Protein AF-A0A146K6H0-F1 (afdb_monomer)

Structure (mmCIF, N/CA/C/O backbone):
data_AF-A0A146K6H0-F1
#
_entry.id   AF-A0A146K6H0-F1
#
loop_
_atom_site.group_PDB
_atom_site.id
_atom_site.type_symbol
_atom_site.label_atom_id
_atom_site.label_alt_id
_atom_site.label_comp_id
_atom_site.label_asym_id
_atom_site.label_entity_id
_atom_site.label_seq_id
_atom_site.pdbx_PDB_ins_code
_atom_site.Cartn_x
_atom_site.Cartn_y
_atom_site.Cartn_z
_atom_site.occupancy
_atom_site.B_iso_or_equiv
_atom_site.auth_seq_id
_atom_site.auth_comp_id
_atom_site.auth_asym_id
_atom_site.auth_atom_id
_atom_site.pdbx_PDB_model_num
ATOM 1 N N . VAL A 1 1 ? 58.501 38.593 -58.094 1.00 27.03 1 VAL A N 1
ATOM 2 C CA . VAL A 1 1 ? 59.616 37.650 -57.849 1.00 27.03 1 VAL A CA 1
ATOM 3 C C . VAL A 1 1 ? 59.706 36.711 -59.043 1.00 27.03 1 VAL A C 1
ATOM 5 O O . VAL A 1 1 ? 58.865 35.832 -59.169 1.00 27.03 1 VAL A O 1
ATOM 8 N N . ARG A 1 2 ? 60.653 36.958 -59.964 1.00 32.41 2 ARG A N 1
ATOM 9 C CA . ARG A 1 2 ? 61.088 35.963 -60.961 1.00 32.41 2 ARG A CA 1
ATOM 10 C C . ARG A 1 2 ? 61.479 34.692 -60.210 1.00 32.41 2 ARG A C 1
ATOM 12 O O . ARG A 1 2 ? 62.256 34.827 -59.268 1.00 32.41 2 ARG A O 1
ATOM 19 N N . ARG A 1 3 ? 60.999 33.512 -60.606 1.00 22.55 3 ARG A N 1
ATOM 20 C CA . ARG A 1 3 ? 61.688 32.254 -60.290 1.00 22.55 3 ARG A CA 1
ATOM 21 C C . ARG A 1 3 ? 61.578 31.279 -61.451 1.00 22.55 3 ARG A C 1
ATOM 23 O O . ARG A 1 3 ? 60.504 30.797 -61.789 1.00 22.55 3 ARG A O 1
ATOM 30 N N . ASP A 1 4 ? 62.750 31.102 -62.028 1.00 23.66 4 ASP A N 1
ATOM 31 C CA . ASP A 1 4 ? 63.218 30.122 -62.988 1.00 23.66 4 ASP A CA 1
ATOM 32 C C . ASP A 1 4 ? 62.631 28.717 -62.793 1.00 23.66 4 ASP A C 1
ATOM 34 O O . ASP A 1 4 ? 62.528 28.208 -61.673 1.00 23.66 4 ASP A O 1
ATOM 38 N N . PHE A 1 5 ? 62.315 28.064 -63.912 1.00 24.20 5 PHE A N 1
ATOM 39 C CA . PHE A 1 5 ? 62.131 26.619 -63.963 1.00 24.20 5 PHE A CA 1
ATOM 40 C C . PHE A 1 5 ? 63.485 25.953 -63.697 1.00 24.20 5 PHE A C 1
ATOM 42 O O . PHE A 1 5 ? 64.412 26.088 -64.494 1.00 24.20 5 PHE A O 1
ATOM 49 N N . LYS A 1 6 ? 63.613 25.228 -62.583 1.00 23.28 6 LYS A N 1
ATOM 50 C CA . LYS A 1 6 ? 64.765 24.355 -62.334 1.00 23.28 6 LYS A CA 1
ATOM 51 C C . LYS A 1 6 ? 64.357 22.917 -62.636 1.00 23.28 6 LYS A C 1
ATOM 53 O O . LYS A 1 6 ? 63.576 22.330 -61.894 1.00 23.28 6 LYS A O 1
ATOM 58 N N . ILE A 1 7 ? 64.885 22.371 -63.726 1.00 27.48 7 ILE A N 1
ATOM 59 C CA . ILE A 1 7 ? 64.827 20.938 -64.023 1.00 27.48 7 ILE A CA 1
ATOM 60 C C . ILE A 1 7 ? 65.962 20.284 -63.230 1.00 27.48 7 ILE A C 1
ATOM 62 O O . ILE A 1 7 ? 67.126 20.623 -63.428 1.00 27.48 7 ILE A O 1
ATOM 66 N N . LEU A 1 8 ? 65.630 19.381 -62.309 1.00 23.53 8 LEU A N 1
ATOM 67 C CA . LEU A 1 8 ? 66.603 18.496 -61.671 1.00 23.53 8 LEU A CA 1
ATOM 68 C C . LEU A 1 8 ? 66.550 17.150 -62.399 1.00 23.53 8 LEU A C 1
ATOM 70 O O . LEU A 1 8 ? 65.625 16.371 -62.190 1.00 23.53 8 LEU A O 1
ATOM 74 N N . GLN A 1 9 ? 67.524 16.895 -63.275 1.00 27.50 9 GLN A N 1
ATOM 75 C CA . GLN A 1 9 ? 67.813 15.551 -63.776 1.00 27.50 9 GLN A CA 1
ATOM 76 C C . GLN A 1 9 ? 68.741 14.852 -62.779 1.00 27.50 9 GLN A C 1
ATOM 78 O O . GLN A 1 9 ? 69.796 15.387 -62.444 1.00 27.50 9 GLN A O 1
ATOM 83 N N . SER A 1 10 ? 68.364 13.661 -62.311 1.00 27.42 10 SER A N 1
ATOM 84 C CA . SER A 1 10 ? 69.315 12.731 -61.701 1.00 27.42 10 SER A CA 1
ATOM 85 C C . SER A 1 10 ? 69.859 11.806 -62.786 1.00 27.42 10 SER A C 1
ATOM 87 O O . SER A 1 10 ? 69.098 11.055 -63.397 1.00 27.42 10 SER A O 1
ATOM 89 N N . GLU A 1 11 ? 71.165 11.875 -63.017 1.00 32.97 11 GLU A N 1
ATOM 90 C CA . GLU A 1 11 ? 71.914 10.971 -63.887 1.00 32.97 11 GLU A CA 1
ATOM 91 C C . GLU A 1 11 ? 71.942 9.550 -63.301 1.00 32.97 11 GLU A C 1
ATOM 93 O O . GLU A 1 11 ? 72.303 9.352 -62.140 1.00 32.97 11 GLU A O 1
ATOM 98 N N . ALA A 1 12 ? 71.600 8.553 -64.117 1.00 27.59 12 ALA A N 1
ATOM 99 C CA . ALA A 1 12 ? 72.073 7.182 -63.959 1.00 27.59 12 ALA A CA 1
ATOM 100 C C . ALA A 1 12 ? 72.155 6.528 -65.344 1.00 27.59 12 ALA A C 1
ATOM 102 O O . ALA A 1 12 ? 71.207 6.581 -66.129 1.00 27.59 12 ALA A O 1
ATOM 103 N N . ALA A 1 13 ? 73.337 5.987 -65.626 1.00 32.81 13 ALA A N 1
ATOM 104 C CA . ALA A 1 13 ? 73.789 5.463 -66.902 1.00 32.81 13 ALA A CA 1
ATOM 105 C C . ALA A 1 13 ? 73.183 4.092 -67.267 1.00 32.81 13 ALA A C 1
ATOM 107 O O . ALA A 1 13 ? 72.709 3.353 -66.406 1.00 32.81 13 ALA A O 1
ATOM 108 N N . ASP A 1 14 ? 73.290 3.797 -68.565 1.00 32.31 14 ASP A N 1
ATOM 109 C CA . ASP A 1 14 ? 73.057 2.546 -69.299 1.00 32.31 14 ASP A CA 1
ATOM 110 C C . ASP A 1 14 ? 71.605 2.109 -69.578 1.00 32.31 14 ASP A C 1
ATOM 112 O O . ASP A 1 14 ? 70.852 1.617 -68.741 1.00 32.31 14 ASP A O 1
ATOM 116 N N . THR A 1 15 ? 71.232 2.290 -70.850 1.00 30.80 15 THR A N 1
ATOM 117 C CA . THR A 1 15 ? 69.917 2.048 -71.458 1.00 30.80 15 THR A CA 1
ATOM 118 C C . THR A 1 15 ? 69.907 0.726 -72.236 1.00 30.80 15 THR A C 1
ATOM 120 O O . THR A 1 15 ? 70.792 0.495 -73.061 1.00 30.80 15 THR A O 1
ATOM 123 N N . PRO A 1 16 ? 68.859 -0.106 -72.080 1.00 28.34 16 PRO A N 1
ATOM 124 C CA . PRO A 1 16 ? 68.128 -0.575 -73.266 1.00 28.34 16 PRO A CA 1
ATOM 125 C C . PRO A 1 16 ? 66.614 -0.284 -73.193 1.00 28.34 16 PRO A C 1
ATOM 127 O O . PRO A 1 16 ? 66.005 -0.277 -72.126 1.00 28.34 16 PRO A O 1
ATOM 130 N N . LYS A 1 17 ? 66.034 -0.031 -74.373 1.00 41.84 17 LYS A N 1
ATOM 131 C CA . LYS A 1 17 ? 64.712 0.559 -74.667 1.00 41.84 17 LYS A CA 1
ATOM 132 C C . LYS A 1 17 ? 63.499 -0.141 -74.027 1.00 41.84 17 LYS A C 1
ATOM 134 O O . LYS A 1 17 ? 63.359 -1.357 -74.128 1.00 41.84 17 LYS A O 1
ATOM 139 N N . ALA A 1 18 ? 62.552 0.661 -73.528 1.00 34.53 18 ALA A N 1
ATOM 140 C CA . ALA A 1 18 ? 61.162 0.270 -73.275 1.00 34.53 18 ALA A CA 1
ATOM 141 C C . ALA A 1 18 ? 60.230 1.363 -73.835 1.00 34.53 18 ALA A C 1
ATOM 143 O O . ALA A 1 18 ? 60.011 2.390 -73.197 1.00 34.53 18 ALA A O 1
ATOM 144 N N . SER A 1 19 ? 59.714 1.142 -75.046 1.00 39.72 19 SER A N 1
ATOM 145 C CA . SER A 1 19 ? 59.082 2.157 -75.902 1.00 39.72 19 SER A CA 1
ATOM 146 C C . SER A 1 19 ? 57.818 2.820 -75.341 1.00 39.72 19 SER A C 1
ATOM 148 O O . SER A 1 19 ? 57.515 3.925 -75.748 1.00 39.72 19 SER A O 1
ATOM 150 N N . ALA A 1 20 ? 57.120 2.233 -74.365 1.00 39.00 20 ALA A N 1
ATOM 151 C CA . ALA A 1 20 ? 55.888 2.824 -73.821 1.00 39.00 20 ALA A CA 1
ATOM 152 C C . ALA A 1 20 ? 56.116 3.989 -72.828 1.00 39.00 20 ALA A C 1
ATOM 154 O O . ALA A 1 20 ? 55.220 4.798 -72.605 1.00 39.00 20 ALA A O 1
ATOM 155 N N . ILE A 1 21 ? 57.295 4.074 -72.198 1.00 38.12 21 ILE A N 1
ATOM 156 C CA . ILE A 1 21 ? 57.618 5.147 -71.234 1.00 38.12 21 ILE A CA 1
ATOM 157 C C . ILE A 1 21 ? 58.099 6.404 -71.965 1.00 38.12 21 ILE A C 1
ATOM 159 O O . ILE A 1 21 ? 57.763 7.514 -71.553 1.00 38.12 21 ILE A O 1
ATOM 163 N N . ASP A 1 22 ? 58.834 6.223 -73.064 1.00 42.84 22 ASP A N 1
ATOM 164 C CA . ASP A 1 22 ? 59.275 7.323 -73.923 1.00 42.84 22 ASP A CA 1
ATOM 165 C C . ASP A 1 22 ? 58.068 7.993 -74.609 1.00 42.84 22 ASP A C 1
ATOM 167 O O . ASP A 1 22 ? 58.031 9.218 -74.707 1.00 42.84 22 ASP A O 1
ATOM 171 N N . ASP A 1 23 ? 57.027 7.221 -74.953 1.00 44.53 23 ASP A N 1
ATOM 172 C CA . ASP A 1 23 ? 55.771 7.744 -75.507 1.00 44.53 23 ASP A CA 1
ATOM 173 C C . ASP A 1 23 ? 55.024 8.642 -74.505 1.00 44.53 23 ASP A C 1
ATOM 175 O O . ASP A 1 23 ? 54.568 9.725 -74.859 1.00 44.53 23 ASP A O 1
ATOM 179 N N . ILE A 1 24 ? 54.948 8.259 -73.225 1.00 42.16 24 ILE A N 1
ATOM 180 C CA . ILE A 1 24 ? 54.287 9.068 -72.183 1.00 42.16 24 ILE A CA 1
ATOM 181 C C . ILE A 1 24 ? 55.081 10.352 -71.879 1.00 42.16 24 ILE A C 1
ATOM 183 O O . ILE A 1 24 ? 54.479 11.407 -71.661 1.00 42.16 24 ILE A O 1
ATOM 187 N N . ASP A 1 25 ? 56.417 10.302 -71.897 1.00 41.19 25 ASP A N 1
ATOM 188 C CA . ASP A 1 25 ? 57.264 11.486 -71.683 1.00 41.19 25 ASP A CA 1
ATOM 189 C C . ASP A 1 25 ? 57.210 12.455 -72.888 1.00 41.19 25 ASP A C 1
ATOM 191 O O . ASP A 1 25 ? 57.143 13.674 -72.703 1.00 41.19 25 ASP A O 1
ATOM 195 N N . GLU A 1 26 ? 57.144 11.939 -74.123 1.00 45.53 26 GLU A N 1
ATOM 196 C CA . GLU A 1 26 ? 56.909 12.714 -75.356 1.00 45.53 26 GLU A CA 1
ATOM 197 C C . GLU A 1 26 ? 55.504 13.358 -75.353 1.00 45.53 26 GLU A C 1
ATOM 199 O O . GLU A 1 26 ? 55.370 14.549 -75.660 1.00 45.53 26 GLU A O 1
ATOM 204 N N . ILE A 1 27 ? 54.472 12.625 -74.905 1.00 46.81 27 ILE A N 1
ATOM 205 C CA . ILE A 1 27 ? 53.086 13.105 -74.737 1.00 46.81 27 ILE A CA 1
ATOM 206 C C . ILE A 1 27 ? 53.021 14.262 -73.728 1.00 46.81 27 ILE A C 1
ATOM 208 O O . ILE A 1 27 ? 52.426 15.304 -74.005 1.00 46.81 27 ILE A O 1
ATOM 212 N N . ILE A 1 28 ? 53.683 14.144 -72.573 1.00 44.66 28 ILE A N 1
ATOM 213 C CA . ILE A 1 28 ? 53.701 15.200 -71.544 1.00 44.66 28 ILE A CA 1
ATOM 214 C C . ILE A 1 28 ? 54.459 16.445 -72.037 1.00 44.66 28 ILE A C 1
ATOM 216 O O . ILE A 1 28 ? 54.045 17.581 -71.767 1.00 44.66 28 ILE A O 1
ATOM 220 N N . ARG A 1 29 ? 55.535 16.265 -72.816 1.00 45.50 29 ARG A N 1
ATOM 221 C CA . ARG A 1 29 ? 56.259 17.373 -73.464 1.00 45.50 29 ARG A CA 1
ATOM 222 C C . ARG A 1 29 ? 55.424 18.047 -74.554 1.00 45.50 29 ARG A C 1
ATOM 224 O O . ARG A 1 29 ? 55.518 19.268 -74.697 1.00 45.50 29 ARG A O 1
ATOM 231 N N . GLN A 1 30 ? 54.598 17.304 -75.293 1.00 46.72 30 GLN A N 1
ATOM 232 C CA . GLN A 1 30 ? 53.657 17.864 -76.269 1.00 46.72 30 GLN A CA 1
ATOM 233 C C . GLN A 1 30 ? 52.534 18.659 -75.597 1.00 46.72 30 GLN A C 1
ATOM 235 O O . GLN A 1 30 ? 52.291 19.796 -76.003 1.00 46.72 30 GLN A O 1
ATOM 240 N N . ILE A 1 31 ? 51.932 18.138 -74.523 1.00 46.94 31 ILE A N 1
ATOM 241 C CA . ILE A 1 31 ? 50.891 18.831 -73.745 1.00 46.94 31 ILE A CA 1
ATOM 242 C C . ILE A 1 31 ? 51.420 20.170 -73.210 1.00 46.94 31 ILE A C 1
ATOM 244 O O . ILE A 1 31 ? 50.784 21.205 -73.406 1.00 46.94 31 ILE A O 1
ATOM 248 N N . CYS A 1 32 ? 52.631 20.187 -72.635 1.00 43.97 32 CYS A N 1
ATOM 249 C CA . CYS A 1 32 ? 53.274 21.414 -72.147 1.00 43.97 32 CYS A CA 1
ATOM 250 C C . CYS A 1 32 ? 53.623 22.420 -73.265 1.00 43.97 32 CYS A C 1
ATOM 252 O O . CYS A 1 32 ? 53.660 23.625 -73.016 1.00 43.97 32 CYS A O 1
ATOM 254 N N . ARG A 1 33 ? 53.898 21.953 -74.494 1.00 44.12 33 ARG A N 1
ATOM 255 C CA . ARG A 1 33 ? 54.175 22.818 -75.660 1.00 44.12 33 ARG A CA 1
ATOM 256 C C . ARG A 1 33 ? 52.898 23.388 -76.285 1.00 44.12 33 ARG A C 1
ATOM 258 O O . ARG A 1 33 ? 52.939 24.495 -76.816 1.00 44.12 33 ARG A O 1
ATOM 265 N N . GLN A 1 34 ? 51.790 22.648 -76.237 1.00 41.94 34 GLN A N 1
ATOM 266 C CA . GLN A 1 34 ? 50.523 23.006 -76.883 1.00 41.94 34 GLN A CA 1
ATOM 267 C C . GLN A 1 34 ? 49.583 23.819 -75.982 1.00 41.94 34 GLN A C 1
ATOM 269 O O . GLN A 1 34 ? 48.756 24.579 -76.487 1.00 41.94 34 GLN A O 1
ATOM 274 N N . SER A 1 35 ? 49.715 23.729 -74.656 1.00 41.84 35 SER A N 1
ATOM 275 C CA . SER A 1 35 ? 48.848 24.437 -73.713 1.00 41.84 35 SER A CA 1
ATOM 276 C C . SER A 1 35 ? 49.202 25.930 -73.579 1.00 41.84 35 SER A C 1
ATOM 278 O O . SER A 1 35 ? 49.663 26.382 -72.532 1.00 41.84 35 SER A O 1
ATOM 280 N N . ARG A 1 36 ? 48.924 26.743 -74.608 1.00 40.69 36 ARG A N 1
ATOM 281 C CA . ARG A 1 36 ? 48.581 28.168 -74.410 1.00 40.69 36 ARG A CA 1
ATOM 282 C C . ARG A 1 36 ? 47.131 28.261 -73.924 1.00 40.69 36 ARG A C 1
ATOM 284 O O . ARG A 1 36 ? 46.246 28.715 -74.642 1.00 40.69 36 ARG A O 1
ATOM 291 N N . LEU A 1 37 ? 46.882 27.788 -72.703 1.00 40.41 37 LEU A N 1
ATOM 292 C CA . LEU A 1 37 ? 45.606 27.988 -72.015 1.00 40.41 37 LEU A CA 1
ATOM 293 C C . LEU A 1 37 ? 45.571 29.431 -71.500 1.00 40.41 37 LEU A C 1
ATOM 295 O O . LEU A 1 37 ? 45.975 29.731 -70.378 1.00 40.41 37 LEU A O 1
ATOM 299 N N . GLU A 1 38 ? 45.164 30.353 -72.367 1.00 34.94 38 GLU A N 1
ATOM 300 C CA . GLU A 1 38 ? 44.911 31.736 -71.981 1.00 34.94 38 GLU A CA 1
ATOM 301 C C . GLU A 1 38 ? 43.643 31.824 -71.113 1.00 34.94 38 GLU A C 1
ATOM 303 O O . GLU A 1 38 ? 42.567 31.392 -71.521 1.00 34.94 38 GLU A O 1
ATOM 308 N N . LYS A 1 39 ? 43.805 32.469 -69.945 1.00 33.34 39 LYS A N 1
ATOM 309 C CA . LYS A 1 39 ? 42.785 32.943 -68.983 1.00 33.34 39 LYS A CA 1
ATOM 310 C C . LYS A 1 39 ? 42.207 31.934 -67.972 1.00 33.34 39 LYS A C 1
ATOM 312 O O . LYS A 1 39 ? 41.001 31.758 -67.910 1.00 33.34 39 LYS A O 1
ATOM 317 N N . ASP A 1 40 ? 43.061 31.368 -67.117 1.00 36.47 40 ASP A N 1
ATOM 318 C CA . ASP A 1 40 ? 42.930 31.388 -65.637 1.00 36.47 40 ASP A CA 1
ATOM 319 C C . ASP A 1 40 ? 44.187 30.733 -65.014 1.00 36.47 40 ASP A C 1
ATOM 321 O O . ASP A 1 40 ? 44.787 29.861 -65.649 1.00 36.47 40 ASP A O 1
ATOM 325 N N . PRO A 1 41 ? 44.683 31.139 -63.828 1.00 32.88 41 PRO A N 1
ATOM 326 C CA . PRO A 1 41 ? 46.035 30.806 -63.400 1.00 32.88 41 PRO A CA 1
ATOM 327 C C . PRO A 1 41 ? 46.111 29.379 -62.838 1.00 32.88 41 PRO A C 1
ATOM 329 O O . PRO A 1 41 ? 45.979 29.166 -61.634 1.00 32.88 41 PRO A O 1
ATOM 332 N N . LEU A 1 42 ? 46.444 28.405 -63.691 1.00 35.19 42 LEU A N 1
ATOM 333 C CA . LEU A 1 42 ? 47.113 27.172 -63.265 1.00 35.19 42 LEU A CA 1
ATOM 334 C C . LEU A 1 42 ? 48.505 27.544 -62.732 1.00 35.19 42 LEU A C 1
ATOM 336 O O . LEU A 1 42 ? 49.511 27.540 -63.440 1.00 35.19 42 LEU A O 1
ATOM 340 N N . LYS A 1 43 ? 48.554 27.947 -61.462 1.00 34.53 43 LYS A N 1
ATOM 341 C CA . LYS A 1 43 ? 49.803 28.149 -60.732 1.00 34.53 43 LYS A CA 1
ATOM 342 C C . LYS A 1 43 ? 50.419 26.775 -60.453 1.00 34.53 43 LYS A C 1
ATOM 344 O O . LYS A 1 43 ? 50.031 26.109 -59.504 1.00 34.53 43 LYS A O 1
ATOM 349 N N . TYR A 1 44 ? 51.416 26.443 -61.271 1.00 35.47 44 TYR A N 1
ATOM 350 C CA . TYR A 1 44 ? 52.383 25.350 -61.134 1.00 35.47 44 TYR A CA 1
ATOM 351 C C . TYR A 1 44 ? 51.861 23.936 -61.433 1.00 35.47 44 TYR A C 1
ATOM 353 O O . TYR A 1 44 ? 51.152 23.332 -60.638 1.00 35.47 44 TYR A O 1
ATOM 361 N N . ILE A 1 45 ? 52.314 23.374 -62.559 1.00 35.44 45 ILE A N 1
ATOM 362 C CA . ILE A 1 45 ? 52.328 21.926 -62.785 1.00 35.44 45 ILE A CA 1
ATOM 363 C C . ILE A 1 45 ? 53.704 21.432 -62.335 1.00 35.44 45 ILE A C 1
ATOM 365 O O . ILE A 1 45 ? 54.723 21.828 -62.900 1.00 35.44 45 ILE A O 1
ATOM 369 N N . TYR A 1 46 ? 53.727 20.581 -61.315 1.00 33.78 46 TYR A N 1
ATOM 370 C CA . TYR A 1 46 ? 54.884 19.756 -60.982 1.00 33.78 46 TYR A CA 1
ATOM 371 C C . TYR A 1 46 ? 54.571 18.321 -61.406 1.00 33.78 46 TYR A C 1
ATOM 373 O O . TYR A 1 46 ? 53.418 17.901 -61.350 1.00 33.78 46 TYR A O 1
ATOM 381 N N . TYR A 1 47 ? 55.577 17.568 -61.834 1.00 35.81 47 TYR A N 1
ATOM 382 C CA . TYR A 1 47 ? 55.470 16.122 -61.993 1.00 35.81 47 TYR A CA 1
ATOM 383 C C . TYR A 1 47 ? 56.731 15.481 -61.421 1.00 35.81 47 TYR A C 1
ATOM 385 O O . TYR A 1 47 ? 57.816 16.060 -61.490 1.00 35.81 47 TYR A O 1
ATOM 393 N N . THR A 1 48 ? 56.590 14.294 -60.836 1.00 33.44 48 THR A N 1
ATOM 394 C CA . THR A 1 48 ? 57.739 13.459 -60.474 1.00 33.44 48 THR A CA 1
ATOM 395 C C . THR A 1 48 ? 57.519 12.095 -61.104 1.00 33.44 48 THR A C 1
ATOM 397 O O . THR A 1 48 ? 56.522 11.434 -60.811 1.00 33.44 48 THR A O 1
ATOM 400 N N . ALA A 1 49 ? 58.436 11.678 -61.971 1.00 33.75 49 ALA A N 1
ATOM 401 C CA . ALA A 1 49 ? 58.544 10.290 -62.383 1.00 33.75 49 ALA A CA 1
ATOM 402 C C . ALA A 1 49 ? 59.541 9.627 -61.429 1.00 33.75 49 ALA A C 1
ATOM 404 O O . ALA A 1 49 ? 60.738 9.896 -61.498 1.00 33.75 49 ALA A O 1
ATOM 405 N N . SER A 1 50 ? 59.061 8.799 -60.502 1.00 33.59 50 SER A N 1
ATOM 406 C CA . SER A 1 50 ? 59.949 7.972 -59.684 1.00 33.59 50 SER A CA 1
ATOM 407 C C . SER A 1 50 ? 59.836 6.524 -60.148 1.00 33.59 50 SER A C 1
ATOM 409 O O . SER A 1 50 ? 58.764 5.925 -60.107 1.00 33.59 50 SER A O 1
ATOM 411 N N . LYS A 1 51 ? 60.947 5.951 -60.625 1.00 33.03 51 LYS A N 1
ATOM 412 C CA . LYS A 1 51 ? 61.061 4.497 -60.786 1.00 33.03 51 LYS A CA 1
ATOM 413 C C . LYS A 1 51 ? 61.267 3.911 -59.392 1.00 33.03 51 LYS A C 1
ATOM 415 O O . LYS A 1 51 ? 62.299 4.154 -58.767 1.00 33.03 51 LYS A O 1
ATOM 420 N N . SER A 1 52 ? 60.283 3.182 -58.877 1.00 29.86 52 SER A N 1
ATOM 421 C CA . SER A 1 52 ? 60.414 2.483 -57.599 1.00 29.86 52 SER A CA 1
ATOM 422 C C . SER A 1 52 ? 61.511 1.417 -57.689 1.00 29.86 52 SER A C 1
ATOM 424 O O . SER A 1 52 ? 61.542 0.636 -58.638 1.00 29.86 52 SER A O 1
ATOM 426 N N . ARG A 1 53 ? 62.414 1.394 -56.699 1.00 28.22 53 ARG A N 1
ATOM 427 C CA . ARG A 1 53 ? 63.474 0.385 -56.550 1.00 28.22 53 ARG A CA 1
ATOM 428 C C . ARG A 1 53 ? 62.889 -1.029 -56.529 1.00 28.22 53 ARG A C 1
ATOM 430 O O . ARG A 1 53 ? 61.948 -1.293 -55.786 1.00 28.22 53 ARG A O 1
ATOM 437 N N . GLU A 1 54 ? 63.520 -1.920 -57.289 1.00 34.72 54 GLU A N 1
ATOM 438 C CA . GLU A 1 54 ? 63.280 -3.363 -57.285 1.00 34.72 54 GLU A CA 1
ATOM 439 C C . GLU A 1 54 ? 63.381 -3.940 -55.862 1.00 34.72 54 GLU A C 1
ATOM 441 O O . GLU A 1 54 ? 64.454 -3.946 -55.254 1.00 34.72 54 GLU A O 1
ATOM 446 N N . GLN A 1 55 ? 62.277 -4.478 -55.341 1.00 27.56 55 GLN A N 1
ATOM 447 C CA . GLN A 1 55 ? 62.326 -5.554 -54.355 1.00 27.56 55 GLN A CA 1
ATOM 448 C C . GLN A 1 55 ? 62.052 -6.858 -55.099 1.00 27.56 55 GLN A C 1
ATOM 450 O O . GLN A 1 55 ? 60.972 -7.064 -55.637 1.00 27.56 55 GLN A O 1
ATOM 455 N N . LYS A 1 56 ? 63.065 -7.725 -55.162 1.00 36.19 56 LYS A N 1
ATOM 456 C CA . LYS A 1 56 ? 62.950 -9.073 -55.721 1.00 36.19 56 LYS A CA 1
ATOM 457 C C . LYS A 1 56 ? 61.965 -9.900 -54.895 1.00 36.19 56 LYS A C 1
ATOM 459 O O . LYS A 1 56 ? 62.308 -10.248 -53.768 1.00 36.19 56 LYS A O 1
ATOM 464 N N . GLN A 1 57 ? 60.840 -10.300 -55.485 1.00 30.05 57 GLN A N 1
ATOM 465 C CA . GLN A 1 57 ? 60.167 -11.575 -55.212 1.00 30.05 57 GLN A CA 1
ATOM 466 C C . GLN A 1 57 ? 59.184 -11.910 -56.353 1.00 30.05 57 GLN A C 1
ATOM 468 O O . GLN A 1 57 ? 58.355 -11.092 -56.699 1.00 30.05 57 GLN A O 1
ATOM 473 N N . SER A 1 58 ? 59.278 -13.140 -56.877 1.00 29.03 58 SER A N 1
ATOM 474 C CA . SER A 1 58 ? 58.430 -13.785 -57.907 1.00 29.03 58 SER A CA 1
ATOM 475 C C . SER A 1 58 ? 58.646 -13.408 -59.398 1.00 29.03 58 SER A C 1
ATOM 477 O O . SER A 1 58 ? 58.814 -12.233 -59.712 1.00 29.03 58 SER A O 1
ATOM 479 N N . PRO A 1 59 ? 58.641 -14.379 -60.346 1.00 31.86 59 PRO A N 1
ATOM 480 C CA . PRO A 1 59 ? 58.837 -14.131 -61.785 1.00 31.86 59 PRO A CA 1
ATOM 481 C C . PRO A 1 59 ? 57.643 -13.521 -62.549 1.00 31.86 59 PRO A C 1
ATOM 483 O O . PRO A 1 59 ? 57.814 -13.214 -63.725 1.00 31.86 59 PRO A O 1
ATOM 486 N N . ASP A 1 60 ? 56.477 -13.330 -61.919 1.00 32.81 60 ASP A N 1
ATOM 487 C CA . ASP A 1 60 ? 55.228 -12.922 -62.602 1.00 32.81 60 ASP A CA 1
ATOM 488 C C . ASP A 1 60 ? 54.733 -11.498 -62.255 1.00 32.81 60 ASP A C 1
ATOM 490 O O . ASP A 1 60 ? 53.583 -11.147 -62.525 1.00 32.81 60 ASP A O 1
ATOM 494 N N . ASP A 1 61 ? 55.582 -10.639 -61.684 1.00 31.06 61 ASP A N 1
ATOM 495 C CA . ASP A 1 61 ? 55.177 -9.278 -61.314 1.00 31.06 61 ASP A CA 1
ATOM 496 C C . ASP A 1 61 ? 55.100 -8.329 -62.527 1.00 31.06 61 ASP A C 1
ATOM 498 O O . ASP A 1 61 ? 56.098 -7.930 -63.138 1.00 31.06 61 ASP A O 1
ATOM 502 N N . VAL A 1 62 ? 53.867 -7.927 -62.848 1.00 31.03 62 VAL A N 1
ATOM 503 C CA . VAL A 1 62 ? 53.539 -6.864 -63.805 1.00 31.03 62 VAL A CA 1
ATOM 504 C C . VAL A 1 62 ? 54.163 -5.543 -63.342 1.00 31.03 62 VAL A C 1
ATOM 506 O O . VAL A 1 62 ? 53.916 -5.054 -62.240 1.00 31.03 62 VAL A O 1
ATOM 509 N N . LYS A 1 63 ? 54.968 -4.934 -64.219 1.00 28.36 63 LYS A N 1
ATOM 510 C CA . LYS A 1 63 ? 55.608 -3.630 -64.006 1.00 28.36 63 LYS A CA 1
ATOM 511 C C . LYS A 1 63 ? 54.561 -2.511 -64.004 1.00 28.36 63 LYS A C 1
ATOM 513 O O . LYS A 1 63 ? 54.114 -2.093 -65.069 1.00 28.36 63 LYS A O 1
ATOM 518 N N . TYR A 1 64 ? 54.224 -1.961 -62.841 1.00 32.38 64 TYR A N 1
ATOM 519 C CA . TYR A 1 64 ? 53.475 -0.703 -62.775 1.00 32.38 64 TYR A CA 1
ATOM 520 C C . TYR A 1 64 ? 54.434 0.487 -62.861 1.00 32.38 64 TYR A C 1
ATOM 522 O O . TYR A 1 64 ? 55.382 0.593 -62.084 1.00 32.38 64 TYR A O 1
ATOM 530 N N . THR A 1 65 ? 54.172 1.408 -63.788 1.00 31.31 65 THR A N 1
ATOM 531 C CA . THR A 1 65 ? 54.819 2.727 -63.816 1.00 31.31 65 THR A CA 1
ATOM 532 C C . THR A 1 65 ? 53.826 3.729 -63.237 1.00 31.31 65 THR A C 1
ATOM 534 O O . THR A 1 65 ? 52.789 3.980 -63.843 1.00 31.31 65 THR A O 1
ATOM 537 N N . ALA A 1 66 ? 54.097 4.268 -62.047 1.00 32.56 66 ALA A N 1
ATOM 538 C CA . ALA A 1 66 ? 53.254 5.301 -61.450 1.00 32.56 66 ALA A CA 1
ATOM 539 C C . ALA A 1 66 ? 53.692 6.683 -61.960 1.00 32.56 66 ALA A C 1
ATOM 541 O O . ALA A 1 66 ? 54.830 7.097 -61.734 1.00 32.56 66 ALA A O 1
ATOM 542 N N . VAL A 1 67 ? 52.788 7.402 -62.627 1.00 31.94 67 VAL A N 1
ATOM 543 C CA . VAL A 1 67 ? 52.976 8.811 -63.002 1.00 31.94 67 VAL A CA 1
ATOM 544 C C . VAL A 1 67 ? 52.042 9.648 -62.134 1.00 31.94 67 VAL A C 1
ATOM 546 O O . VAL A 1 67 ? 50.823 9.531 -62.233 1.00 31.94 67 VAL A O 1
ATOM 549 N N . GLY A 1 68 ? 52.613 10.451 -61.236 1.00 34.28 68 GLY A N 1
ATOM 550 C CA . GLY A 1 68 ? 51.854 11.331 -60.347 1.00 34.28 68 GLY A CA 1
ATOM 551 C C . GLY A 1 68 ? 51.704 12.736 -60.930 1.00 34.28 68 GLY A C 1
ATOM 552 O O . GLY A 1 68 ? 52.687 13.323 -61.384 1.00 34.28 68 GLY A O 1
ATOM 553 N N . PHE A 1 69 ? 50.492 13.290 -60.865 1.00 36.88 69 PHE A N 1
ATOM 554 C CA . PHE A 1 69 ? 50.189 14.678 -61.229 1.00 36.88 69 PHE A CA 1
ATOM 555 C C . PHE A 1 69 ? 49.713 15.464 -59.998 1.00 36.88 69 PHE A C 1
ATOM 557 O O . PHE A 1 69 ? 49.053 14.897 -59.130 1.00 36.88 69 PHE A O 1
ATOM 564 N N . TYR A 1 70 ? 50.018 16.765 -59.934 1.00 34.75 70 TYR A N 1
ATOM 565 C CA . TYR A 1 70 ? 49.669 17.645 -58.809 1.00 34.75 70 TYR A CA 1
ATOM 566 C C . TYR A 1 70 ? 48.715 18.759 -59.270 1.00 34.75 70 TYR A C 1
ATOM 568 O O . TYR A 1 70 ? 49.059 19.509 -60.182 1.00 34.75 70 TYR A O 1
ATOM 576 N N . PHE A 1 71 ? 47.543 18.904 -58.632 1.00 39.59 71 PHE A N 1
ATOM 577 C CA . PHE A 1 71 ? 46.562 19.960 -58.948 1.00 39.59 71 PHE A CA 1
ATOM 578 C C . PHE A 1 71 ? 45.850 20.502 -57.694 1.00 39.59 71 PHE A C 1
ATOM 580 O O . PHE A 1 71 ? 45.621 19.754 -56.747 1.00 39.59 71 PHE A O 1
ATOM 587 N N . TYR A 1 72 ? 45.455 21.784 -57.717 1.00 31.11 72 TYR A N 1
ATOM 588 C CA . TYR A 1 72 ? 44.770 22.505 -56.627 1.00 31.11 72 TYR A CA 1
ATOM 589 C C . TYR A 1 72 ? 43.349 22.935 -57.070 1.00 31.11 72 TYR A C 1
ATOM 591 O O . TYR A 1 72 ? 43.229 23.666 -58.052 1.00 31.11 72 TYR A O 1
ATOM 599 N N . GLY A 1 73 ? 42.269 22.530 -56.373 1.00 37.56 73 GLY A N 1
ATOM 600 C CA . GLY A 1 73 ? 40.892 22.994 -56.671 1.00 37.56 73 GLY A CA 1
ATOM 601 C C . GLY A 1 73 ? 39.748 22.288 -55.907 1.00 37.56 73 GLY A C 1
ATOM 602 O O . GLY A 1 73 ? 39.893 21.139 -55.503 1.00 37.56 73 GLY A O 1
ATOM 603 N N . GLN A 1 74 ? 38.618 22.985 -55.681 1.00 34.22 74 GLN A N 1
ATOM 604 C CA . GLN A 1 74 ? 37.506 22.564 -54.798 1.00 34.22 74 GLN A CA 1
ATOM 605 C C . GLN A 1 74 ? 36.608 21.417 -55.325 1.00 34.22 74 GLN A C 1
ATOM 607 O O . GLN A 1 74 ? 36.454 21.191 -56.522 1.00 34.22 74 GLN A O 1
ATOM 612 N N . ASN A 1 75 ? 35.995 20.713 -54.364 1.00 46.78 75 ASN A N 1
ATOM 613 C CA . ASN A 1 75 ? 35.258 19.449 -54.461 1.00 46.78 75 ASN A CA 1
ATOM 614 C C . ASN A 1 75 ? 33.923 19.501 -55.233 1.00 46.78 75 ASN A C 1
ATOM 616 O O . ASN A 1 75 ? 32.906 19.853 -54.648 1.00 46.78 75 ASN A O 1
ATOM 620 N N . PHE A 1 76 ? 33.892 18.978 -56.464 1.00 48.69 76 PHE A N 1
ATOM 621 C CA . PHE A 1 76 ? 32.703 18.339 -57.059 1.00 48.69 76 PHE A CA 1
ATOM 622 C C . PHE A 1 76 ? 33.127 17.150 -57.943 1.00 48.69 76 PHE A C 1
ATOM 624 O O . PHE A 1 76 ? 34.087 17.261 -58.705 1.00 48.69 76 PHE A O 1
ATOM 631 N N . SER A 1 77 ? 32.436 16.006 -57.845 1.00 49.00 77 SER A N 1
ATOM 632 C CA . SER A 1 77 ? 32.718 14.785 -58.632 1.00 49.00 77 SER A CA 1
ATOM 633 C C . SER A 1 77 ? 32.576 15.005 -60.145 1.00 49.00 77 SER A C 1
ATOM 635 O O . SER A 1 77 ? 33.398 14.505 -60.911 1.00 49.00 77 SER A O 1
ATOM 637 N N . SER A 1 78 ? 31.610 15.830 -60.565 1.00 54.56 78 SER A N 1
ATOM 638 C CA . SER A 1 78 ? 31.412 16.254 -61.961 1.00 54.56 78 SER A CA 1
ATOM 639 C C . SER A 1 78 ? 32.597 17.026 -62.528 1.00 54.56 78 SER A C 1
ATOM 641 O O . SER A 1 78 ? 33.080 16.704 -63.611 1.00 54.56 78 SER A O 1
ATOM 643 N N . GLY A 1 79 ? 33.138 17.973 -61.758 1.00 57.97 79 GLY A N 1
ATOM 644 C CA . GLY A 1 79 ? 34.329 18.726 -62.147 1.00 57.97 79 GLY A CA 1
ATOM 645 C C . GLY A 1 79 ? 35.563 17.837 -62.311 1.00 57.97 79 GLY A C 1
ATOM 646 O O . GLY A 1 79 ? 36.350 18.053 -63.230 1.00 57.97 79 GLY A O 1
ATOM 647 N N . LYS A 1 80 ? 35.707 16.802 -61.471 1.00 59.59 80 LYS A N 1
ATOM 648 C CA . LYS A 1 80 ? 36.838 15.861 -61.522 1.00 59.59 80 LYS A CA 1
ATOM 649 C C . LYS A 1 80 ? 36.823 15.012 -62.798 1.00 59.59 80 LYS A C 1
ATOM 651 O O . LYS A 1 80 ? 37.849 14.903 -63.468 1.00 59.59 80 LYS A O 1
ATOM 656 N N . SER A 1 81 ? 35.667 14.464 -63.167 1.00 65.31 81 SER A N 1
ATOM 657 C CA . SER A 1 81 ? 35.524 13.630 -64.370 1.00 65.31 81 SER A CA 1
ATOM 658 C C . SER A 1 81 ? 35.561 14.448 -65.659 1.00 65.31 81 SER A C 1
ATOM 660 O O . SER A 1 81 ? 36.228 14.047 -66.611 1.00 65.31 81 SER A O 1
ATOM 662 N N . ASP A 1 82 ? 34.949 15.637 -65.681 1.00 63.62 82 ASP A N 1
ATOM 663 C CA . ASP A 1 82 ? 35.037 16.558 -66.823 1.00 63.62 82 ASP A CA 1
ATOM 664 C C . ASP A 1 82 ? 36.477 17.038 -67.065 1.00 63.62 82 ASP A C 1
ATOM 666 O O . ASP A 1 82 ? 36.906 17.165 -68.214 1.00 63.62 82 ASP A O 1
ATOM 670 N N . PHE A 1 83 ? 37.247 17.272 -65.999 1.00 60.16 83 PHE A N 1
ATOM 671 C CA . PHE A 1 83 ? 38.652 17.662 -66.092 1.00 60.16 83 PHE A CA 1
ATOM 672 C C . PHE A 1 83 ? 39.546 16.524 -66.598 1.00 60.16 83 PHE A C 1
ATOM 674 O O . PHE A 1 83 ? 40.291 16.723 -67.558 1.00 60.16 83 PHE A O 1
ATOM 681 N N . LEU A 1 84 ? 39.425 15.322 -66.023 1.00 64.88 84 LEU A N 1
ATOM 682 C CA . LEU A 1 84 ? 40.170 14.143 -66.477 1.00 64.88 84 LEU A CA 1
ATOM 683 C C . LEU A 1 84 ? 39.879 13.831 -67.954 1.00 64.88 84 LEU A C 1
ATOM 685 O O . LEU A 1 84 ? 40.795 13.591 -68.735 1.00 64.88 84 LEU A O 1
ATOM 689 N N . ASN A 1 85 ? 38.615 13.925 -68.368 1.00 67.94 85 ASN A N 1
ATOM 690 C CA . ASN A 1 85 ? 38.216 13.749 -69.760 1.00 67.94 85 ASN A CA 1
ATOM 691 C C . ASN A 1 85 ? 38.825 14.804 -70.699 1.00 67.94 85 ASN A C 1
ATOM 693 O O . ASN A 1 85 ? 39.228 14.467 -71.808 1.00 67.94 85 ASN A O 1
ATOM 697 N N . LYS A 1 86 ? 38.934 16.071 -70.274 1.00 62.12 86 LYS A N 1
ATOM 698 C CA . LYS A 1 86 ? 39.612 17.117 -71.064 1.00 62.12 86 LYS A CA 1
ATOM 699 C C . LYS A 1 86 ? 41.105 16.835 -71.232 1.00 62.12 86 LYS A C 1
ATOM 701 O O . LYS A 1 86 ? 41.621 17.055 -72.322 1.00 62.12 86 LYS A O 1
ATOM 706 N N . ILE A 1 87 ? 41.775 16.333 -70.193 1.00 55.03 87 ILE A N 1
ATOM 707 C CA . ILE A 1 87 ? 43.190 15.937 -70.267 1.00 55.03 87 ILE A CA 1
ATOM 708 C C . ILE A 1 87 ? 43.370 14.788 -71.260 1.00 55.03 87 ILE A C 1
ATOM 710 O O . ILE A 1 87 ? 44.211 14.877 -72.148 1.00 55.03 87 ILE A O 1
ATOM 714 N N . LEU A 1 88 ? 42.555 13.738 -71.144 1.00 60.53 88 LEU A N 1
ATOM 715 C CA . LEU A 1 88 ? 42.647 12.564 -72.015 1.00 60.53 88 LEU A CA 1
ATOM 716 C C . LEU A 1 88 ? 42.357 12.918 -73.479 1.00 60.53 88 LEU A C 1
ATOM 718 O O . LEU A 1 88 ? 43.100 12.502 -74.362 1.00 60.53 88 LEU A O 1
ATOM 722 N N . LYS A 1 89 ? 41.355 13.767 -73.737 1.00 63.75 89 LYS A N 1
ATOM 723 C CA . LYS A 1 89 ? 41.071 14.269 -75.090 1.00 63.75 89 LYS A CA 1
ATOM 724 C C . LYS A 1 89 ? 42.175 15.161 -75.654 1.00 63.75 89 LYS A C 1
ATOM 726 O O . LYS A 1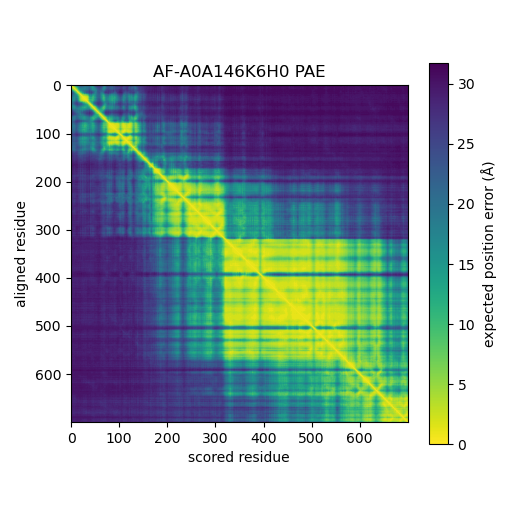 89 ? 42.432 15.109 -76.847 1.00 63.75 89 LYS A O 1
ATOM 731 N N . ALA A 1 90 ? 42.824 15.980 -74.824 1.00 52.72 90 ALA A N 1
ATOM 732 C CA . ALA A 1 90 ? 43.964 16.791 -75.258 1.00 52.72 90 ALA A CA 1
ATOM 733 C C . ALA A 1 90 ? 45.197 15.938 -75.607 1.00 52.72 90 ALA A C 1
ATOM 735 O O . ALA A 1 90 ? 46.066 16.397 -76.340 1.00 52.72 90 ALA A O 1
ATOM 736 N N . ALA A 1 91 ? 45.253 14.706 -75.099 1.00 49.72 91 ALA A N 1
ATOM 737 C CA . ALA A 1 91 ? 46.252 13.698 -75.433 1.00 49.72 91 ALA A CA 1
ATOM 738 C C . ALA A 1 91 ? 45.782 12.726 -76.541 1.00 49.72 91 ALA A C 1
ATOM 740 O O . ALA A 1 91 ? 46.361 11.656 -76.687 1.00 49.72 91 ALA A O 1
ATOM 741 N N . ASP A 1 92 ? 44.742 13.095 -77.299 1.00 59.47 92 ASP A N 1
ATOM 742 C CA . ASP A 1 92 ? 44.191 12.354 -78.447 1.00 59.47 92 ASP A CA 1
ATOM 743 C C . ASP A 1 92 ? 43.590 10.969 -78.123 1.00 59.47 92 ASP A C 1
ATOM 745 O O . ASP A 1 92 ? 43.425 10.114 -78.993 1.00 59.47 92 ASP A O 1
ATOM 749 N N . TYR A 1 93 ? 43.197 10.747 -76.865 1.00 61.47 93 TYR A N 1
ATOM 750 C CA . TYR A 1 93 ? 42.480 9.539 -76.462 1.00 61.47 93 TYR A CA 1
ATOM 751 C C . TYR A 1 93 ? 40.958 9.672 -76.629 1.00 61.47 93 TYR A C 1
ATOM 753 O O . TYR A 1 93 ? 40.363 10.712 -76.318 1.00 61.47 93 TYR A O 1
ATOM 761 N N . ASP A 1 94 ? 40.302 8.574 -77.024 1.00 72.44 94 ASP A N 1
ATOM 762 C CA . ASP A 1 94 ? 38.838 8.467 -77.070 1.00 72.44 94 ASP A CA 1
ATOM 763 C C . ASP A 1 94 ? 38.274 8.293 -75.651 1.00 72.44 94 ASP A C 1
ATOM 765 O O . ASP A 1 94 ? 38.035 7.187 -75.163 1.00 72.44 94 ASP A O 1
ATOM 769 N N . ALA A 1 95 ? 38.131 9.423 -74.959 1.00 72.19 95 ALA A N 1
ATOM 770 C CA . ALA A 1 95 ? 37.561 9.511 -73.624 1.00 72.19 95 ALA A CA 1
ATOM 771 C C . ALA A 1 95 ? 36.165 10.153 -73.647 1.00 72.19 95 ALA A C 1
ATOM 773 O O . ALA A 1 95 ? 35.905 11.105 -74.387 1.00 72.19 95 ALA A O 1
ATOM 774 N N . THR A 1 96 ? 35.244 9.666 -72.816 1.00 73.06 96 THR A N 1
ATOM 775 C CA . THR A 1 96 ? 33.899 10.234 -72.676 1.00 73.06 96 THR A CA 1
ATOM 776 C C . THR A 1 96 ? 33.452 10.238 -71.220 1.00 73.06 96 THR A C 1
ATOM 778 O O . THR A 1 96 ? 33.420 9.195 -70.574 1.00 73.06 96 THR A O 1
ATOM 781 N N . VAL A 1 97 ? 33.024 11.394 -70.700 1.00 69.69 97 VAL A N 1
ATOM 782 C CA . VAL A 1 97 ? 32.366 11.440 -69.385 1.00 69.69 97 VAL A CA 1
ATOM 783 C C . VAL A 1 97 ? 30.989 10.807 -69.482 1.00 69.69 97 VAL A C 1
ATOM 785 O O . VAL A 1 97 ? 30.155 11.218 -70.291 1.00 69.69 97 VAL A O 1
ATOM 788 N N . LYS A 1 98 ? 30.731 9.839 -68.615 1.00 67.94 98 LYS A N 1
ATOM 789 C CA . LYS A 1 98 ? 29.404 9.287 -68.376 1.00 67.94 98 LYS A CA 1
ATOM 790 C C . LYS A 1 98 ? 28.885 9.835 -67.055 1.00 67.94 98 LYS A C 1
ATOM 792 O O . LYS A 1 98 ? 29.614 9.891 -66.067 1.00 67.94 98 LYS A O 1
ATOM 797 N N . LYS A 1 99 ? 27.625 10.264 -67.057 1.00 57.25 99 LYS A N 1
ATOM 798 C CA . LYS A 1 99 ? 26.892 10.696 -65.863 1.00 57.25 99 LYS A CA 1
ATOM 799 C C . LYS A 1 99 ? 25.834 9.652 -65.550 1.00 57.25 99 LYS A C 1
ATOM 801 O O . LYS A 1 99 ? 25.174 9.162 -66.463 1.00 57.25 99 LYS A O 1
ATOM 806 N N . THR A 1 100 ? 25.684 9.323 -64.278 1.00 50.06 100 THR A N 1
ATOM 807 C CA . THR A 1 100 ? 24.646 8.411 -63.797 1.00 50.06 100 THR A CA 1
ATOM 808 C C . THR A 1 100 ? 23.698 9.174 -62.889 1.00 50.06 100 THR A C 1
ATOM 810 O O . THR A 1 100 ? 24.145 9.835 -61.949 1.00 50.06 100 THR A O 1
ATOM 813 N N . GLU A 1 101 ? 22.399 9.066 -63.158 1.00 36.78 101 GLU A N 1
ATOM 814 C CA . GLU A 1 101 ? 21.345 9.621 -62.311 1.00 36.78 101 GLU A CA 1
ATOM 815 C C . GLU A 1 101 ? 20.787 8.523 -61.404 1.00 36.78 101 GLU A C 1
ATOM 817 O O . GLU A 1 101 ? 20.220 7.542 -61.886 1.00 36.78 101 GLU A O 1
ATOM 822 N N . TYR A 1 102 ? 20.955 8.676 -60.088 1.00 35.06 102 TYR A N 1
ATOM 823 C CA . TYR A 1 102 ? 20.208 7.896 -59.102 1.00 35.06 102 TYR A CA 1
ATOM 824 C C . TYR A 1 102 ? 20.162 8.638 -57.755 1.00 35.06 102 TYR A C 1
ATOM 826 O O . TYR A 1 102 ? 21.206 8.879 -57.160 1.00 35.06 102 TYR A O 1
ATOM 834 N N . ASN A 1 103 ? 18.956 8.982 -57.281 1.00 33.94 103 ASN A N 1
ATOM 835 C CA . ASN A 1 103 ? 18.655 9.636 -55.992 1.00 33.94 103 ASN A CA 1
ATOM 836 C C . ASN A 1 103 ? 19.492 10.892 -55.662 1.00 33.94 103 ASN A C 1
ATOM 838 O O . ASN A 1 103 ? 20.504 10.797 -54.976 1.00 33.94 103 ASN A O 1
ATOM 842 N N . GLU A 1 104 ? 19.019 12.063 -56.112 1.00 32.12 104 GLU A N 1
ATOM 843 C CA . GLU A 1 104 ? 19.457 13.441 -55.769 1.00 32.12 104 GLU A CA 1
ATOM 844 C C . GLU A 1 104 ? 20.956 13.800 -55.927 1.00 32.12 104 GLU A C 1
ATOM 846 O O . GLU A 1 104 ? 21.297 14.982 -55.928 1.00 32.12 104 GLU A O 1
ATOM 851 N N . TYR A 1 105 ? 21.849 12.837 -56.177 1.00 38.03 105 TYR A N 1
ATOM 852 C CA . TYR A 1 105 ? 23.280 13.050 -56.391 1.00 38.03 105 TYR A CA 1
ATOM 853 C C . TYR A 1 105 ? 23.707 12.561 -57.781 1.00 38.03 105 TYR A C 1
ATOM 855 O O . TYR A 1 105 ? 23.613 11.381 -58.112 1.00 38.03 105 TYR A O 1
ATOM 863 N N . CYS A 1 106 ? 24.211 13.482 -58.608 1.00 47.06 106 CYS A N 1
ATOM 864 C CA . CYS A 1 106 ? 24.802 13.157 -59.907 1.00 47.06 106 CYS A CA 1
ATOM 865 C C . CYS A 1 106 ? 26.248 12.683 -59.716 1.00 47.06 106 CYS A C 1
ATOM 867 O O . CYS A 1 106 ? 27.112 13.472 -59.325 1.00 47.06 106 CYS A O 1
ATOM 869 N N . HIS A 1 107 ? 26.523 11.415 -60.028 1.00 55.69 107 HIS A N 1
ATOM 870 C CA . HIS A 1 107 ? 27.888 10.888 -60.088 1.00 55.69 107 HIS A CA 1
ATOM 871 C C . HIS A 1 107 ? 28.362 10.770 -61.539 1.00 55.69 107 HIS A C 1
ATOM 873 O O . HIS A 1 107 ? 27.562 10.562 -62.452 1.00 55.69 107 HIS A O 1
ATOM 879 N N . SER A 1 108 ? 29.660 10.946 -61.772 1.00 58.81 108 SER A N 1
ATOM 880 C CA . SER A 1 108 ? 30.237 10.954 -63.119 1.00 58.81 108 SER A CA 1
ATOM 881 C C . SER A 1 108 ? 31.602 10.291 -63.151 1.00 58.81 108 SER A C 1
ATOM 883 O O . SER A 1 108 ? 32.416 10.551 -62.269 1.00 58.81 108 SER A O 1
ATOM 885 N N . PHE A 1 109 ? 31.886 9.530 -64.204 1.00 61.47 109 PHE A N 1
ATOM 886 C CA . PHE A 1 109 ? 33.156 8.836 -64.451 1.00 61.47 109 PHE A CA 1
ATOM 887 C C . PHE A 1 109 ? 33.584 9.007 -65.916 1.00 61.47 109 PHE A C 1
ATOM 889 O O . PHE A 1 109 ? 32.790 9.463 -66.739 1.00 61.47 109 PHE A O 1
ATOM 896 N N . VAL A 1 110 ? 34.828 8.668 -66.257 1.00 59.56 110 VAL A N 1
ATOM 897 C CA . VAL A 1 110 ? 35.360 8.756 -67.626 1.00 59.56 110 VAL A CA 1
ATOM 898 C C . VAL A 1 110 ? 35.521 7.360 -68.215 1.00 59.56 110 VAL A C 1
ATOM 900 O O . VAL A 1 110 ? 36.228 6.523 -67.667 1.00 59.56 110 VAL A O 1
ATOM 903 N N . GLU A 1 111 ? 34.865 7.111 -69.339 1.00 60.97 111 GLU A N 1
ATOM 904 C CA . GLU A 1 111 ? 35.086 5.939 -70.179 1.00 60.97 111 GLU A CA 1
ATOM 905 C C . GLU A 1 111 ? 36.238 6.246 -71.141 1.00 60.97 111 GLU A C 1
ATOM 907 O O . GLU A 1 111 ? 36.170 7.243 -71.849 1.00 60.97 111 GLU A O 1
ATOM 912 N N . LEU A 1 112 ? 37.289 5.434 -71.158 1.00 58.06 112 LEU A N 1
ATOM 913 C CA . LEU A 1 112 ? 38.477 5.601 -71.994 1.00 58.06 112 LEU A CA 1
ATOM 914 C C . LEU A 1 112 ? 38.625 4.388 -72.914 1.00 58.06 112 LEU A C 1
ATOM 916 O O . LEU A 1 112 ? 38.689 3.256 -72.436 1.00 58.06 112 LEU A O 1
ATOM 920 N N . LYS A 1 113 ? 38.699 4.617 -74.224 1.00 55.56 113 LYS A N 1
ATOM 921 C CA . LYS A 1 113 ? 38.904 3.570 -75.225 1.00 55.56 113 LYS A CA 1
ATOM 922 C C . LYS A 1 113 ? 40.335 3.568 -75.737 1.00 55.56 113 LYS A C 1
ATOM 924 O O . LYS A 1 113 ? 40.813 4.566 -76.267 1.00 55.56 113 LYS A O 1
ATOM 929 N N . ILE A 1 114 ? 40.997 2.424 -75.590 1.00 51.41 114 ILE A N 1
ATOM 930 C CA . ILE A 1 114 ? 42.342 2.157 -76.113 1.00 51.41 114 ILE A CA 1
ATOM 931 C C . ILE A 1 114 ? 42.302 0.768 -76.753 1.00 51.41 114 ILE A C 1
ATOM 933 O O . ILE A 1 114 ? 41.822 -0.174 -76.123 1.00 51.41 114 ILE A O 1
ATOM 937 N N . ASP A 1 115 ? 42.748 0.644 -78.005 1.00 48.16 115 ASP A N 1
ATOM 938 C CA . ASP A 1 115 ? 42.880 -0.630 -78.732 1.00 48.16 115 ASP A CA 1
ATOM 939 C C . ASP A 1 115 ? 41.645 -1.555 -78.637 1.00 48.16 115 ASP A C 1
ATOM 941 O O . ASP A 1 115 ? 41.741 -2.735 -78.294 1.00 48.16 115 ASP A O 1
ATOM 945 N N . ASN A 1 116 ? 40.450 -1.014 -78.925 1.00 50.16 116 ASN A N 1
ATOM 946 C CA . ASN A 1 116 ? 39.147 -1.704 -78.842 1.00 50.16 116 ASN A CA 1
ATOM 947 C C . 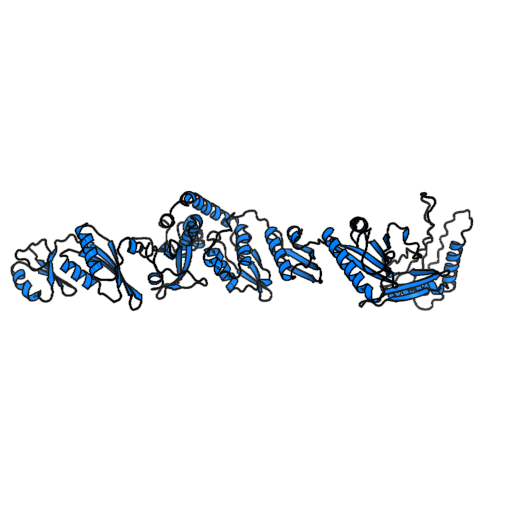ASN A 1 116 ? 38.731 -2.206 -77.443 1.00 50.16 116 ASN A C 1
ATOM 949 O O . ASN A 1 116 ? 37.756 -2.953 -77.323 1.00 50.16 116 ASN A O 1
ATOM 953 N N . LYS A 1 117 ? 39.408 -1.780 -76.375 1.00 43.59 117 LYS A N 1
ATOM 954 C CA . LYS A 1 117 ? 39.011 -2.045 -74.987 1.00 43.59 117 LYS A CA 1
ATOM 955 C C . LYS A 1 117 ? 38.447 -0.791 -74.333 1.00 43.59 117 LYS A C 1
ATOM 957 O O . LYS A 1 117 ? 38.890 0.317 -74.621 1.00 43.59 117 LYS A O 1
ATOM 962 N N . ILE A 1 118 ? 37.467 -0.980 -73.450 1.00 48.03 118 ILE A N 1
ATOM 963 C CA . ILE A 1 118 ? 36.847 0.092 -72.668 1.00 48.03 118 ILE A CA 1
ATOM 964 C C . ILE A 1 118 ? 37.373 0.028 -71.235 1.00 48.03 118 ILE A C 1
ATOM 966 O O . ILE A 1 118 ? 37.222 -0.988 -70.556 1.00 48.03 118 ILE A O 1
ATOM 970 N N . TYR A 1 119 ? 37.941 1.136 -70.776 1.00 50.06 119 TYR A N 1
ATOM 971 C CA . TYR A 1 119 ? 38.406 1.353 -69.413 1.00 50.06 119 TYR A CA 1
ATOM 972 C C . TYR A 1 119 ? 37.495 2.365 -68.719 1.00 50.06 119 TYR A C 1
ATOM 974 O O . TYR A 1 119 ? 37.072 3.346 -69.326 1.00 50.06 119 TYR A O 1
ATOM 982 N N . VAL A 1 120 ? 37.193 2.144 -67.441 1.00 48.97 120 VAL A N 1
ATOM 983 C CA . VAL A 1 120 ? 36.379 3.065 -66.634 1.00 48.97 120 VAL A CA 1
ATOM 984 C C . VAL A 1 120 ? 37.263 3.709 -65.575 1.00 48.97 120 VAL A C 1
ATOM 986 O O . VAL A 1 120 ? 37.898 3.014 -64.785 1.00 48.97 120 VAL A O 1
ATOM 989 N N . LEU A 1 121 ? 37.299 5.038 -65.566 1.00 58.12 121 LEU A N 1
ATOM 990 C CA . LEU A 1 121 ? 38.090 5.854 -64.653 1.00 58.12 121 LEU A CA 1
ATOM 991 C C . LEU A 1 121 ? 37.142 6.664 -63.766 1.00 58.12 121 LEU A C 1
ATOM 993 O O . LEU A 1 121 ? 36.446 7.559 -64.249 1.00 58.12 121 LEU A O 1
ATOM 997 N N . ASP A 1 122 ? 37.110 6.361 -62.469 1.00 59.62 122 ASP A N 1
ATOM 998 C CA . ASP A 1 122 ? 36.289 7.086 -61.496 1.00 59.62 122 ASP A CA 1
ATOM 999 C C . ASP A 1 122 ? 37.164 7.939 -60.558 1.00 59.62 122 ASP A C 1
ATOM 1001 O O . ASP A 1 122 ? 37.675 7.444 -59.550 1.00 59.62 122 ASP A O 1
ATOM 1005 N N . PRO A 1 123 ? 37.322 9.242 -60.841 1.00 55.91 123 PRO A N 1
ATOM 1006 C CA . PRO A 1 123 ? 38.170 10.123 -60.047 1.00 55.91 123 PRO A CA 1
ATOM 1007 C C . PRO A 1 123 ? 37.551 10.524 -58.694 1.00 55.91 123 PRO A C 1
ATOM 1009 O O . PRO A 1 123 ? 38.169 11.275 -57.939 1.00 55.91 123 PRO A O 1
ATOM 1012 N N . SER A 1 124 ? 36.335 10.071 -58.353 1.00 53.94 124 SER A N 1
ATOM 1013 C CA . SER A 1 124 ? 35.737 10.322 -57.028 1.00 53.94 124 SER A CA 1
ATOM 1014 C C . SER A 1 124 ? 36.289 9.435 -55.916 1.00 53.94 124 SER A C 1
ATOM 1016 O O . SER A 1 124 ? 36.129 9.778 -54.746 1.00 53.94 124 SER A O 1
ATOM 1018 N N . GLN A 1 125 ? 36.932 8.325 -56.281 1.00 47.38 125 GLN A N 1
ATOM 1019 C CA . GLN A 1 125 ? 37.458 7.324 -55.350 1.00 47.38 125 GLN A CA 1
ATOM 1020 C C . GLN A 1 125 ? 38.921 7.578 -54.954 1.00 47.38 125 GLN A C 1
ATOM 1022 O O . GLN A 1 125 ? 39.499 6.806 -54.191 1.00 47.38 125 GLN A O 1
ATOM 1027 N N . GLU A 1 126 ? 39.527 8.662 -55.445 1.00 53.19 126 GLU A N 1
ATOM 1028 C CA . GLU A 1 126 ? 40.902 9.027 -55.111 1.00 53.19 126 GLU A CA 1
ATOM 1029 C C . GLU A 1 126 ? 40.964 9.834 -53.805 1.00 53.19 126 GLU A C 1
ATOM 1031 O O . GLU A 1 126 ? 40.236 10.811 -53.594 1.00 53.19 126 GLU A O 1
ATOM 1036 N N . THR A 1 127 ? 41.848 9.415 -52.898 1.00 43.16 127 THR A N 1
ATOM 1037 C CA . THR A 1 127 ? 42.044 10.068 -51.595 1.00 43.16 127 THR A CA 1
ATOM 1038 C C . THR A 1 127 ? 42.791 11.388 -51.725 1.00 43.16 127 THR A C 1
ATOM 1040 O O . THR A 1 127 ? 43.878 11.438 -52.301 1.00 43.16 127 THR A O 1
ATOM 1043 N N . PHE A 1 128 ? 42.250 12.423 -51.078 1.00 44.88 128 PHE A N 1
ATOM 1044 C CA . PHE A 1 128 ? 42.946 13.683 -50.857 1.00 44.88 128 PHE A CA 1
ATOM 1045 C C . PHE A 1 128 ? 43.734 13.631 -49.553 1.00 44.88 128 PHE A C 1
ATOM 1047 O O . PHE A 1 128 ? 43.184 13.304 -48.502 1.00 44.88 128 PHE A O 1
ATOM 1054 N N . VAL A 1 129 ? 45.001 14.026 -49.606 1.00 39.97 129 VAL A N 1
ATOM 1055 C CA . VAL A 1 129 ? 45.768 14.404 -48.416 1.00 39.97 129 VAL A CA 1
ATOM 1056 C C . VAL A 1 129 ? 46.162 15.859 -48.620 1.00 39.97 129 VAL A C 1
ATOM 1058 O O . VAL A 1 129 ? 46.716 16.195 -49.655 1.00 39.97 129 VAL A O 1
ATOM 1061 N N . ASN A 1 130 ? 45.807 16.749 -47.691 1.00 33.56 130 ASN A N 1
ATOM 1062 C CA . ASN A 1 130 ? 46.223 18.158 -47.713 1.00 33.56 130 ASN A CA 1
ATOM 1063 C C . ASN A 1 130 ? 46.067 18.861 -49.079 1.00 33.56 130 ASN A C 1
ATOM 1065 O O . ASN A 1 130 ? 47.027 19.428 -49.584 1.00 33.56 130 ASN A O 1
ATOM 1069 N N . THR A 1 131 ? 44.863 18.852 -49.671 1.00 36.00 131 THR A N 1
ATOM 1070 C CA . THR A 1 131 ? 44.531 19.468 -50.986 1.00 36.00 131 THR A CA 1
ATOM 1071 C C . THR A 1 131 ? 45.162 18.822 -52.228 1.00 36.00 131 THR A C 1
ATOM 1073 O O . THR A 1 131 ? 45.010 19.347 -53.327 1.00 36.00 131 THR A O 1
ATOM 1076 N N . GLU A 1 132 ? 45.788 17.654 -52.088 1.00 38.22 132 GLU A N 1
ATOM 1077 C CA . GLU A 1 132 ? 46.466 16.946 -53.178 1.00 38.22 132 GLU A CA 1
ATOM 1078 C C . GLU A 1 132 ? 45.597 15.803 -53.718 1.00 38.22 132 GLU A C 1
ATOM 1080 O O . GLU A 1 132 ? 45.081 15.004 -52.940 1.00 38.22 132 GLU A O 1
ATOM 1085 N N . CYS A 1 133 ? 45.451 15.695 -55.042 1.00 41.19 133 CYS A N 1
ATOM 1086 C CA . CYS A 1 133 ? 44.776 14.571 -55.697 1.00 41.19 133 CYS A CA 1
ATOM 1087 C C . CYS A 1 133 ? 45.822 13.639 -56.322 1.00 41.19 133 CYS A C 1
ATOM 1089 O O . CYS A 1 133 ? 46.443 14.003 -57.317 1.00 41.19 133 CYS A O 1
ATOM 1091 N N . MET A 1 134 ? 46.011 12.440 -55.769 1.00 41.94 134 MET A N 1
ATOM 1092 C CA . MET A 1 134 ? 46.823 11.393 -56.400 1.00 41.94 134 MET A CA 1
ATOM 1093 C C . MET A 1 134 ? 45.923 10.458 -57.202 1.00 41.94 134 MET A C 1
ATOM 1095 O O . MET A 1 134 ? 45.037 9.853 -56.617 1.00 41.94 134 MET A O 1
ATOM 1099 N N . PHE A 1 135 ? 46.185 10.285 -58.498 1.00 44.75 135 PHE A N 1
ATOM 1100 C CA . PHE A 1 135 ? 45.581 9.208 -59.289 1.00 44.75 135 PHE A CA 1
ATOM 1101 C C . PHE A 1 135 ? 46.444 7.960 -59.143 1.00 44.75 135 PHE A C 1
ATOM 1103 O O . PHE A 1 135 ? 47.546 7.904 -59.691 1.00 44.75 135 PHE A O 1
ATOM 1110 N N . LYS A 1 136 ? 46.004 6.992 -58.335 1.00 41.25 136 LYS A N 1
ATOM 1111 C CA . LYS A 1 136 ? 46.820 5.807 -58.022 1.00 41.25 136 LYS A CA 1
ATOM 1112 C C . LYS A 1 136 ? 46.591 4.634 -58.965 1.00 41.25 136 LYS A C 1
ATOM 1114 O O . LYS A 1 136 ? 47.424 3.730 -58.981 1.00 41.25 136 LYS A O 1
ATOM 1119 N N . PHE A 1 137 ? 45.517 4.635 -59.752 1.00 42.00 137 PHE A N 1
ATOM 1120 C CA . PHE A 1 137 ? 45.154 3.475 -60.561 1.00 42.00 137 PHE A CA 1
ATOM 1121 C C . PHE A 1 137 ? 44.814 3.874 -61.998 1.00 42.00 137 PHE A C 1
ATOM 1123 O O . PHE A 1 137 ? 43.757 4.434 -62.273 1.00 42.00 137 PHE A O 1
ATOM 1130 N N . PHE A 1 138 ? 45.717 3.550 -62.925 1.00 37.56 138 PHE A N 1
ATOM 1131 C CA . PHE A 1 138 ? 45.430 3.566 -64.356 1.00 37.56 138 PHE A CA 1
ATOM 1132 C C . PHE A 1 138 ? 44.988 2.168 -64.800 1.00 37.56 138 PHE A C 1
ATOM 1134 O O . PHE A 1 138 ? 45.705 1.198 -64.582 1.00 37.56 138 PHE A O 1
ATOM 1141 N N . CYS A 1 139 ? 43.815 2.119 -65.438 1.00 36.94 139 CYS A N 1
ATOM 1142 C CA . CYS A 1 139 ? 43.330 1.061 -66.330 1.00 36.94 139 CYS A CA 1
ATOM 1143 C C . CYS A 1 139 ? 43.272 -0.369 -65.755 1.00 36.94 139 CYS A C 1
ATOM 1145 O O . CYS A 1 139 ? 44.250 -1.105 -65.797 1.00 36.94 139 CYS A O 1
ATOM 1147 N N . ALA A 1 140 ? 42.082 -0.820 -65.343 1.00 35.50 140 ALA A N 1
ATOM 1148 C CA . ALA A 1 140 ? 41.801 -2.252 -65.203 1.00 35.50 140 ALA A CA 1
ATOM 1149 C C . ALA A 1 140 ? 40.917 -2.728 -66.366 1.00 35.50 140 ALA A C 1
ATOM 1151 O O . ALA A 1 140 ? 39.826 -2.194 -66.574 1.00 35.50 140 ALA A O 1
ATOM 1152 N N . ASP A 1 141 ? 41.377 -3.737 -67.111 1.00 36.09 141 ASP A N 1
ATOM 1153 C CA . ASP A 1 141 ? 40.514 -4.534 -67.989 1.00 36.09 141 ASP A CA 1
ATOM 1154 C C . ASP A 1 141 ? 39.498 -5.277 -67.090 1.00 36.09 141 ASP A C 1
ATOM 1156 O O . ASP A 1 141 ? 39.910 -5.936 -66.128 1.00 36.09 141 ASP A O 1
ATOM 1160 N N . PRO A 1 142 ? 38.178 -5.212 -67.350 1.00 37.03 142 PRO A N 1
ATOM 1161 C CA . PRO A 1 142 ? 37.170 -5.917 -66.555 1.00 37.03 142 PRO A CA 1
ATOM 1162 C C . PRO A 1 142 ? 37.409 -7.431 -66.411 1.00 37.03 142 PRO A C 1
ATOM 1164 O O . PRO A 1 142 ? 36.855 -8.043 -65.490 1.00 37.03 142 PRO A O 1
ATOM 1167 N N . LYS A 1 143 ? 38.214 -8.039 -67.299 1.00 36.44 143 LYS A N 1
ATOM 1168 C CA . LYS A 1 143 ? 38.647 -9.445 -67.222 1.00 36.44 143 LYS A CA 1
ATOM 1169 C C . LYS A 1 143 ? 39.813 -9.698 -66.253 1.00 36.44 143 LYS A C 1
ATOM 1171 O O . LYS A 1 143 ? 39.958 -10.833 -65.815 1.00 36.44 143 LYS A O 1
ATOM 1176 N N . GLU A 1 144 ? 40.596 -8.686 -65.875 1.00 36.16 144 GLU A N 1
ATOM 1177 C CA . GLU A 1 144 ? 41.795 -8.828 -65.022 1.00 36.16 144 GLU A CA 1
ATOM 1178 C C . GLU A 1 144 ? 41.559 -8.522 -63.532 1.00 36.16 144 GLU A C 1
ATOM 1180 O O . GLU A 1 144 ? 42.418 -8.795 -62.698 1.00 36.16 144 GLU A O 1
ATOM 1185 N N . LEU A 1 145 ? 40.363 -8.062 -63.142 1.00 37.88 145 LEU A N 1
ATOM 1186 C CA . LEU A 1 145 ? 39.977 -7.860 -61.730 1.00 37.88 145 LEU A CA 1
ATOM 1187 C C . LEU A 1 145 ? 40.003 -9.151 -60.874 1.00 37.88 145 LEU A C 1
ATOM 1189 O O . LEU A 1 145 ? 39.759 -9.099 -59.671 1.00 37.88 145 LEU A O 1
ATOM 1193 N N . SER A 1 146 ? 40.262 -10.320 -61.470 1.00 38.00 146 SER A N 1
ATOM 1194 C CA . SER A 1 146 ? 40.229 -11.636 -60.823 1.00 38.00 146 SER A CA 1
ATOM 1195 C C . SER A 1 146 ? 41.484 -12.030 -60.036 1.00 38.00 146 SER A C 1
ATOM 1197 O O . SER A 1 146 ? 41.448 -13.074 -59.389 1.00 38.00 146 SER A O 1
ATOM 1199 N N . THR A 1 147 ? 42.580 -11.267 -60.093 1.00 34.94 147 THR A N 1
ATOM 1200 C CA . THR A 1 147 ? 43.890 -11.692 -59.545 1.00 34.94 147 THR A CA 1
ATOM 1201 C C . THR A 1 147 ? 44.357 -10.927 -58.302 1.00 34.94 147 THR A C 1
ATOM 1203 O O . THR A 1 147 ? 45.388 -11.271 -57.734 1.00 34.94 147 THR A O 1
ATOM 1206 N N . ASN A 1 148 ? 43.612 -9.921 -57.833 1.00 37.00 148 ASN A N 1
ATOM 1207 C CA . ASN A 1 148 ? 44.028 -9.061 -56.722 1.00 37.00 148 ASN A CA 1
ATOM 1208 C C . ASN A 1 148 ? 43.273 -9.407 -55.424 1.00 37.00 148 ASN A C 1
ATOM 1210 O O . ASN A 1 148 ? 42.044 -9.394 -55.403 1.00 37.00 148 ASN A O 1
ATOM 1214 N N . GLU A 1 149 ? 43.999 -9.665 -54.327 1.00 35.62 149 GLU A N 1
ATOM 1215 C CA . GLU A 1 149 ? 43.452 -10.084 -53.020 1.00 35.62 149 GLU A CA 1
ATOM 1216 C C . GLU A 1 149 ? 42.406 -9.117 -52.421 1.00 35.62 149 GLU A C 1
ATOM 1218 O O . GLU A 1 149 ? 41.635 -9.508 -51.545 1.00 35.62 149 GLU A O 1
ATOM 1223 N N . ARG A 1 150 ? 42.333 -7.864 -52.898 1.00 31.81 150 ARG A N 1
ATOM 1224 C CA . ARG A 1 150 ? 41.287 -6.891 -52.519 1.00 31.81 150 ARG A CA 1
ATOM 1225 C C . ARG A 1 150 ? 39.913 -7.121 -53.165 1.00 31.81 150 ARG A C 1
ATOM 1227 O O . ARG A 1 150 ? 38.946 -6.504 -52.717 1.00 31.81 150 ARG A O 1
ATOM 1234 N N . TYR A 1 151 ? 39.805 -7.957 -54.198 1.00 35.16 151 TYR A N 1
ATOM 1235 C CA . TYR A 1 151 ? 38.587 -8.125 -54.996 1.00 35.16 151 TYR A CA 1
ATOM 1236 C C . TYR A 1 151 ? 38.133 -9.588 -55.005 1.00 35.16 151 TYR A C 1
ATOM 1238 O O . TYR A 1 151 ? 38.894 -10.492 -55.339 1.00 35.16 151 TYR A O 1
ATOM 1246 N N . ILE A 1 152 ? 36.868 -9.834 -54.652 1.00 39.84 152 ILE A N 1
ATOM 1247 C CA . ILE A 1 152 ? 36.281 -11.182 -54.657 1.00 39.84 152 ILE A CA 1
ATOM 1248 C C . ILE A 1 152 ? 35.317 -11.285 -55.841 1.00 39.84 152 ILE A C 1
ATOM 1250 O O . ILE A 1 152 ? 34.278 -10.620 -55.864 1.00 39.84 152 ILE A O 1
ATOM 1254 N N . ASN A 1 153 ? 35.629 -12.150 -56.808 1.00 36.31 153 ASN A N 1
ATOM 1255 C CA . ASN A 1 153 ? 34.716 -12.480 -57.902 1.00 36.31 153 ASN A CA 1
ATOM 1256 C C . ASN A 1 153 ? 33.772 -13.620 -57.498 1.00 36.31 153 ASN A C 1
ATOM 1258 O O . ASN A 1 153 ? 34.224 -14.724 -57.187 1.00 36.31 153 ASN A O 1
ATOM 1262 N N . VAL A 1 154 ? 32.460 -13.365 -57.537 1.00 37.09 154 VAL A N 1
ATOM 1263 C CA . VAL A 1 154 ? 31.417 -14.377 -57.322 1.00 37.09 154 VAL A CA 1
ATOM 1264 C C . VAL A 1 154 ? 30.592 -14.520 -58.606 1.00 37.09 154 VAL A C 1
ATOM 1266 O O . VAL A 1 154 ? 29.806 -13.648 -58.976 1.00 37.09 154 VAL A O 1
ATOM 1269 N N . ASP A 1 155 ? 30.789 -15.635 -59.308 1.00 37.97 155 ASP A N 1
ATOM 1270 C CA . ASP A 1 155 ? 30.073 -15.970 -60.543 1.00 37.97 155 ASP A CA 1
ATOM 1271 C C . ASP A 1 155 ? 28.754 -16.705 -60.225 1.00 37.97 155 ASP A C 1
ATOM 1273 O O . ASP A 1 155 ? 28.785 -17.863 -59.799 1.00 37.97 155 ASP A O 1
ATOM 1277 N N . LEU A 1 156 ? 27.600 -16.041 -60.409 1.00 37.47 156 LEU A N 1
ATOM 1278 C CA . LEU A 1 156 ? 26.263 -16.652 -60.277 1.00 37.47 156 LEU A CA 1
ATOM 1279 C C . LEU A 1 156 ? 25.634 -16.982 -61.647 1.00 37.47 156 LEU A C 1
ATOM 1281 O O . LEU A 1 156 ? 24.476 -17.389 -61.706 1.00 37.47 156 LEU A O 1
ATOM 1285 N N . SER A 1 157 ? 26.375 -16.840 -62.756 1.00 36.47 157 SER A N 1
ATOM 1286 C CA . SER A 1 157 ? 25.850 -17.001 -64.125 1.00 36.47 157 SER A CA 1
ATOM 1287 C C . SER A 1 157 ? 25.674 -18.457 -64.576 1.00 36.47 157 SER A C 1
ATOM 1289 O O . SER A 1 157 ? 25.077 -18.716 -65.620 1.00 36.47 157 SER A O 1
ATOM 1291 N N . LYS A 1 158 ? 26.161 -19.437 -63.804 1.00 35.53 158 LYS A N 1
ATOM 1292 C CA . LYS A 1 158 ? 26.189 -20.847 -64.235 1.00 35.53 158 LYS A CA 1
ATOM 1293 C C . LYS A 1 158 ? 24.892 -21.645 -64.052 1.00 35.53 158 LYS A C 1
ATOM 1295 O O . LYS A 1 158 ? 24.881 -22.815 -64.417 1.00 35.53 158 LYS A O 1
ATOM 1300 N N . TYR A 1 159 ? 23.803 -21.061 -63.548 1.00 37.09 159 TYR A N 1
ATOM 1301 C CA . TYR A 1 159 ? 22.533 -21.777 -63.356 1.00 37.09 159 TYR A CA 1
ATOM 1302 C C . TYR A 1 159 ? 21.347 -20.852 -63.668 1.00 37.09 159 TYR A C 1
ATOM 1304 O O . TYR A 1 159 ? 21.072 -19.920 -62.917 1.00 37.09 159 TYR A O 1
ATOM 1312 N N . SER A 1 160 ? 20.675 -21.072 -64.804 1.00 29.67 160 SER A N 1
ATOM 1313 C CA . SER A 1 160 ? 19.482 -20.323 -65.219 1.00 29.67 160 SER A CA 1
ATOM 1314 C C . SER A 1 160 ? 18.183 -21.094 -64.953 1.00 29.67 160 SER A C 1
ATOM 1316 O O . SER A 1 160 ? 18.178 -22.321 -64.864 1.00 29.67 160 SER A O 1
ATOM 1318 N N . ALA A 1 161 ? 17.102 -20.308 -64.902 1.00 35.88 161 ALA A N 1
ATOM 1319 C CA . ALA A 1 161 ? 15.686 -20.640 -64.733 1.00 35.88 161 ALA A CA 1
ATOM 1320 C C . ALA A 1 161 ? 15.246 -20.984 -63.294 1.00 35.88 161 ALA A C 1
ATOM 1322 O O . ALA A 1 161 ? 15.371 -22.106 -62.813 1.00 35.88 161 ALA A O 1
ATOM 1323 N N . ASP A 1 162 ? 14.695 -19.960 -62.633 1.00 37.69 162 ASP A N 1
ATOM 1324 C CA . ASP A 1 162 ? 13.840 -20.010 -61.443 1.00 37.69 162 ASP A CA 1
ATOM 1325 C C . ASP A 1 162 ? 14.316 -20.882 -60.276 1.00 37.69 162 ASP A C 1
ATOM 1327 O O . ASP A 1 162 ? 13.669 -21.882 -59.975 1.00 37.69 162 ASP A O 1
ATOM 1331 N N . LYS A 1 163 ? 15.411 -20.483 -59.602 1.00 35.00 163 LYS A N 1
ATOM 1332 C CA . LYS A 1 163 ? 15.776 -20.783 -58.190 1.00 35.00 163 LYS A CA 1
ATOM 1333 C C . LYS A 1 163 ? 17.191 -20.220 -57.883 1.00 35.00 163 LYS A C 1
ATOM 1335 O O . LYS A 1 163 ? 18.067 -20.254 -58.741 1.00 35.00 163 LYS A O 1
ATOM 1340 N N . TYR A 1 164 ? 17.432 -19.699 -56.674 1.00 38.59 164 TYR A N 1
ATOM 1341 C CA . TYR A 1 164 ? 18.674 -19.003 -56.273 1.00 38.59 164 TYR A CA 1
ATOM 1342 C C . TYR A 1 164 ? 19.716 -19.964 -55.643 1.00 38.59 164 TYR A C 1
ATOM 1344 O O . TYR A 1 164 ? 19.422 -20.573 -54.629 1.00 38.59 164 TYR A O 1
ATOM 1352 N N . TYR A 1 165 ? 20.955 -20.102 -56.157 1.00 37.59 165 TYR A N 1
ATOM 1353 C CA . TYR A 1 165 ? 21.926 -21.119 -55.667 1.00 37.59 165 TYR A CA 1
ATOM 1354 C C . TYR A 1 165 ? 23.338 -20.625 -55.292 1.00 37.59 165 TYR A C 1
ATOM 1356 O O . TYR A 1 165 ? 23.920 -19.799 -55.988 1.00 37.59 165 TYR A O 1
ATOM 1364 N N . TYR A 1 166 ? 23.913 -21.208 -54.219 1.00 36.56 166 TYR A N 1
ATOM 1365 C CA . TYR A 1 166 ? 25.335 -21.161 -53.859 1.00 36.56 166 TYR A CA 1
ATOM 1366 C C . TYR A 1 166 ? 25.803 -22.451 -53.123 1.00 36.56 166 TYR A C 1
ATOM 1368 O O . TYR A 1 166 ? 25.578 -22.611 -51.924 1.00 36.56 166 TYR A O 1
ATOM 1376 N N . LYS A 1 167 ? 26.566 -23.291 -53.859 1.00 32.16 167 LYS A N 1
ATOM 1377 C CA . LYS A 1 167 ? 27.235 -24.580 -53.509 1.00 32.16 167 LYS A CA 1
ATOM 1378 C C . LYS A 1 167 ? 26.334 -25.806 -53.240 1.00 32.16 167 LYS A C 1
ATOM 1380 O O . LYS A 1 167 ? 26.364 -26.403 -52.168 1.00 32.16 167 LYS A O 1
ATOM 1385 N N . ASN A 1 168 ? 25.659 -26.250 -54.307 1.00 38.19 168 ASN A N 1
ATOM 1386 C CA . ASN A 1 168 ? 24.921 -27.525 -54.457 1.00 38.19 168 ASN A CA 1
ATOM 1387 C C . ASN A 1 168 ? 23.801 -27.797 -53.458 1.00 38.19 168 ASN A C 1
ATOM 1389 O O . ASN A 1 168 ? 23.739 -28.835 -52.803 1.00 38.19 168 ASN A O 1
ATOM 1393 N N . LYS A 1 169 ? 22.880 -26.855 -53.370 1.00 32.25 169 LYS A N 1
ATOM 1394 C CA . LYS A 1 169 ? 22.993 -25.904 -52.301 1.00 32.25 169 LYS A CA 1
ATOM 1395 C C . LYS A 1 169 ? 22.280 -24.571 -52.738 1.00 32.25 169 LYS A C 1
ATOM 1397 O O . LYS A 1 169 ? 22.954 -23.762 -53.387 1.00 32.25 169 LYS A O 1
ATOM 1402 N N . PHE A 1 170 ? 20.980 -24.337 -52.554 1.00 38.19 170 PHE A N 1
ATOM 1403 C CA . PHE A 1 170 ? 20.295 -23.042 -52.794 1.00 38.19 170 PHE A CA 1
ATOM 1404 C C . PHE A 1 170 ? 20.834 -21.901 -51.910 1.00 38.19 170 PHE A C 1
ATOM 1406 O O . PHE A 1 170 ? 20.463 -21.915 -50.762 1.00 38.19 170 PHE A O 1
ATOM 1413 N N . VAL A 1 171 ? 21.646 -20.920 -52.350 1.00 48.62 171 VAL A N 1
ATOM 1414 C CA . VAL A 1 171 ? 22.343 -19.917 -51.488 1.00 48.62 171 VAL A CA 1
ATOM 1415 C C . VAL A 1 171 ? 22.375 -20.304 -49.993 1.00 48.62 171 VAL A C 1
ATOM 1417 O O . VAL A 1 171 ? 21.702 -19.711 -49.162 1.00 48.62 171 VAL A O 1
ATOM 1420 N N . ASP A 1 172 ? 23.072 -21.398 -49.683 1.00 39.09 172 ASP A N 1
ATOM 1421 C CA . ASP A 1 172 ? 22.930 -22.216 -48.451 1.00 39.09 172 ASP A CA 1
ATOM 1422 C C . ASP A 1 172 ? 24.190 -23.055 -48.141 1.00 39.09 172 ASP A C 1
ATOM 1424 O O . ASP A 1 172 ? 24.148 -24.002 -47.348 1.00 39.09 172 ASP A O 1
ATOM 1428 N N . SER A 1 173 ? 25.343 -22.733 -48.724 1.00 38.75 173 SER A N 1
ATOM 1429 C CA . SER A 1 173 ? 26.602 -23.197 -48.152 1.00 38.75 173 SER A CA 1
ATOM 1430 C C . SER A 1 173 ? 27.235 -22.058 -47.359 1.00 38.75 173 SER A C 1
ATOM 1432 O O . SER A 1 173 ? 27.842 -21.137 -47.919 1.00 38.75 173 SER A O 1
ATOM 1434 N N . GLN A 1 174 ? 27.131 -22.200 -46.037 1.00 38.88 174 GLN A N 1
ATOM 1435 C CA . GLN A 1 174 ? 27.798 -21.446 -44.974 1.00 38.88 174 GLN A CA 1
ATOM 1436 C C . GLN A 1 174 ? 29.232 -21.000 -45.340 1.00 38.88 174 GLN A C 1
ATOM 1438 O O . GLN A 1 174 ? 29.631 -19.889 -45.031 1.00 38.88 174 GLN A O 1
ATOM 1443 N N . LYS A 1 175 ? 29.965 -21.805 -46.120 1.00 43.28 175 LYS A N 1
ATOM 1444 C CA . LYS A 1 175 ? 31.402 -21.678 -46.419 1.00 43.28 175 LYS A CA 1
ATOM 1445 C C . LYS A 1 175 ? 31.854 -20.485 -47.275 1.00 43.28 175 LYS A C 1
ATOM 1447 O O . LYS A 1 175 ? 33.034 -20.146 -47.263 1.00 43.28 175 LYS A O 1
ATOM 1452 N N . THR A 1 176 ? 30.982 -19.879 -48.075 1.00 49.19 176 THR A N 1
ATOM 1453 C CA . THR A 1 176 ? 31.369 -18.711 -48.911 1.00 49.19 176 THR A CA 1
ATOM 1454 C C . THR A 1 176 ? 30.838 -17.418 -48.381 1.00 49.19 176 THR A C 1
ATOM 1456 O O . THR A 1 176 ? 31.504 -16.394 -48.500 1.00 49.19 176 THR A O 1
ATOM 1459 N N . LEU A 1 177 ? 29.708 -17.510 -47.698 1.00 48.53 177 LEU A N 1
ATOM 1460 C CA . LEU A 1 177 ? 29.336 -16.514 -46.731 1.00 48.53 177 LEU A CA 1
ATOM 1461 C C . LEU A 1 177 ? 30.472 -16.362 -45.705 1.00 48.53 177 LEU A C 1
ATOM 1463 O O . LEU A 1 177 ? 30.994 -15.273 -45.576 1.00 48.53 177 LEU A O 1
ATOM 1467 N N . GLU A 1 178 ? 30.998 -17.450 -45.132 1.00 48.53 178 GLU A N 1
ATOM 1468 C CA . GLU A 1 178 ? 32.189 -17.454 -44.261 1.00 48.53 178 GLU A CA 1
ATOM 1469 C C . GLU A 1 178 ? 33.443 -16.850 -44.913 1.00 48.53 178 GLU A C 1
ATOM 1471 O O . GLU A 1 178 ? 34.212 -16.190 -44.225 1.00 48.53 178 GLU A O 1
ATOM 1476 N N . LYS A 1 179 ? 33.658 -17.007 -46.228 1.00 54.56 179 LYS A N 1
ATOM 1477 C CA . LYS A 1 179 ? 34.775 -16.341 -46.928 1.00 54.56 179 LYS A CA 1
ATOM 1478 C C . LYS A 1 179 ? 34.571 -14.832 -47.059 1.00 54.56 179 LYS A C 1
ATOM 1480 O O . LYS A 1 179 ? 35.495 -14.080 -46.764 1.00 54.56 179 LYS A O 1
ATOM 1485 N N . ILE A 1 180 ? 33.384 -14.390 -47.474 1.00 53.47 180 ILE A N 1
ATOM 1486 C CA . ILE A 1 180 ? 33.039 -12.961 -47.533 1.00 53.47 180 ILE A CA 1
ATOM 1487 C C . ILE A 1 180 ? 33.114 -12.356 -46.120 1.00 53.47 180 ILE A C 1
ATOM 1489 O O . ILE A 1 180 ? 33.725 -11.308 -45.923 1.00 53.47 180 ILE A O 1
ATOM 1493 N N . LEU A 1 181 ? 32.598 -13.076 -45.120 1.00 49.41 181 LEU A N 1
ATOM 1494 C CA . LEU A 1 181 ? 32.690 -12.742 -43.702 1.00 49.41 181 LEU A CA 1
ATOM 1495 C C . LEU A 1 181 ? 34.144 -12.684 -43.228 1.00 49.41 181 LEU A C 1
ATOM 1497 O O . LEU A 1 181 ? 34.493 -11.731 -42.557 1.00 49.41 181 LEU A O 1
ATOM 1501 N N . SER A 1 182 ? 35.026 -13.612 -43.612 1.00 54.38 182 SER A N 1
ATOM 1502 C CA . SER A 1 182 ? 36.444 -13.584 -43.207 1.00 54.38 182 SER A CA 1
ATOM 1503 C C . SER A 1 182 ? 37.196 -12.340 -43.694 1.00 54.38 182 SER A C 1
ATOM 1505 O O . SER A 1 182 ? 38.164 -11.921 -43.065 1.00 54.38 182 SER A O 1
ATOM 1507 N N . ILE A 1 183 ? 36.724 -11.722 -44.780 1.00 54.56 183 ILE A N 1
ATOM 1508 C CA . ILE A 1 183 ? 37.288 -10.493 -45.346 1.00 54.56 183 ILE A CA 1
ATOM 1509 C C . ILE A 1 183 ? 36.687 -9.259 -44.654 1.00 54.56 183 ILE A C 1
ATOM 1511 O O . ILE A 1 183 ? 37.418 -8.329 -44.319 1.00 54.56 183 ILE A O 1
ATOM 1515 N N . LEU A 1 184 ? 35.388 -9.281 -44.335 1.00 50.78 184 LEU A N 1
ATOM 1516 C CA . LEU A 1 184 ? 34.715 -8.219 -43.571 1.00 50.78 184 LEU A CA 1
ATOM 1517 C C . LEU A 1 184 ? 35.090 -8.211 -42.077 1.00 50.78 184 LEU A C 1
ATOM 1519 O O . LEU A 1 184 ? 35.188 -7.143 -41.480 1.00 50.78 184 LEU A O 1
ATOM 1523 N N . VAL A 1 185 ? 35.379 -9.375 -41.482 1.00 47.12 185 VAL A N 1
ATOM 1524 C CA . VAL A 1 185 ? 35.873 -9.544 -40.098 1.00 47.12 185 VAL A CA 1
ATOM 1525 C C . VAL A 1 185 ? 37.204 -8.818 -39.888 1.00 47.12 185 VAL A C 1
ATOM 1527 O O . VAL A 1 185 ? 37.488 -8.362 -38.784 1.00 47.12 185 VAL A O 1
ATOM 1530 N N . GLN A 1 186 ? 37.997 -8.612 -40.946 1.00 55.03 186 GLN A N 1
ATOM 1531 C CA . GLN A 1 186 ? 39.205 -7.781 -40.882 1.00 55.03 186 GLN A CA 1
ATOM 1532 C C . GLN A 1 186 ? 38.904 -6.271 -40.792 1.00 55.03 186 GLN A C 1
ATOM 1534 O O . GLN A 1 186 ? 39.837 -5.470 -40.833 1.00 55.03 186 GLN A O 1
ATOM 1539 N N . LYS A 1 187 ? 37.625 -5.870 -40.683 1.00 60.38 187 LYS A N 1
ATOM 1540 C CA . LYS A 1 187 ? 37.143 -4.477 -40.647 1.00 60.38 187 LYS A CA 1
ATOM 1541 C C . LYS A 1 187 ? 37.613 -3.648 -41.853 1.00 60.38 187 LYS A C 1
ATOM 1543 O O . LYS A 1 187 ? 37.841 -2.446 -41.737 1.00 60.38 187 LYS A O 1
ATOM 1548 N N . ARG A 1 188 ? 37.794 -4.285 -43.018 1.00 56.62 188 ARG A N 1
ATOM 1549 C CA . ARG A 1 188 ? 38.256 -3.629 -44.251 1.00 56.62 188 ARG A CA 1
ATOM 1550 C C . ARG A 1 188 ? 37.124 -3.527 -45.275 1.00 56.62 188 ARG A C 1
ATOM 1552 O O . ARG A 1 188 ? 36.375 -4.491 -45.431 1.00 56.62 188 ARG A O 1
ATOM 1559 N N . PRO A 1 189 ? 37.004 -2.392 -45.986 1.00 59.84 189 PRO A N 1
ATOM 1560 C CA . PRO A 1 189 ? 36.064 -2.280 -47.089 1.00 59.84 189 PRO A CA 1
ATOM 1561 C C . PRO A 1 189 ? 36.431 -3.275 -48.194 1.00 59.84 189 PRO A C 1
ATOM 1563 O O . PRO A 1 189 ? 37.609 -3.468 -48.506 1.00 59.84 189 PRO A O 1
ATOM 1566 N N . ALA A 1 190 ? 35.416 -3.905 -48.775 1.00 59.06 190 ALA A N 1
ATOM 1567 C CA . ALA A 1 190 ? 35.567 -4.938 -49.789 1.00 59.06 190 ALA A CA 1
ATOM 1568 C C . ALA A 1 190 ? 34.618 -4.677 -50.956 1.00 59.06 190 ALA A C 1
ATOM 1570 O O . ALA A 1 190 ? 33.470 -4.285 -50.763 1.00 59.06 190 ALA A O 1
ATOM 1571 N N . THR A 1 191 ? 35.087 -4.934 -52.174 1.00 56.56 191 THR A N 1
ATOM 1572 C CA . THR A 1 191 ? 34.243 -4.875 -53.371 1.00 56.56 191 THR A CA 1
ATOM 1573 C C . THR A 1 191 ? 33.913 -6.286 -53.820 1.00 56.56 191 THR A C 1
ATOM 1575 O O . THR A 1 191 ? 34.814 -7.075 -54.107 1.00 56.56 191 THR A O 1
ATOM 1578 N N . VAL A 1 192 ? 32.621 -6.598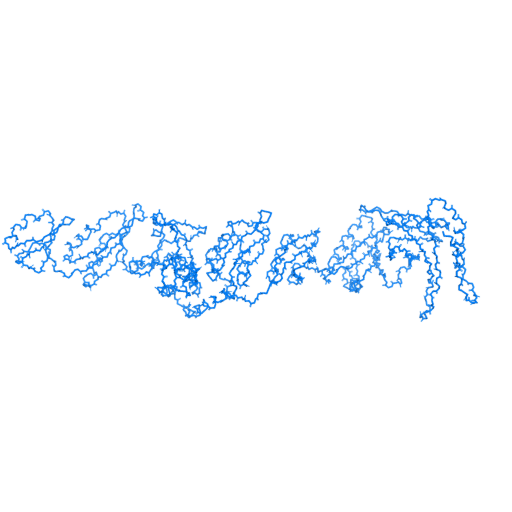 -53.892 1.00 57.91 192 VAL A N 1
ATOM 1579 C CA . VAL A 1 192 ? 32.114 -7.890 -54.355 1.00 57.91 192 VAL A CA 1
ATOM 1580 C C . VAL A 1 192 ? 31.413 -7.704 -55.687 1.00 57.91 192 VAL A C 1
ATOM 1582 O O . VAL A 1 192 ? 30.444 -6.956 -55.792 1.00 57.91 192 VAL A O 1
ATOM 1585 N N . LYS A 1 193 ? 31.896 -8.412 -56.707 1.00 55.75 193 LYS A N 1
ATOM 1586 C CA . LYS A 1 193 ? 31.240 -8.482 -58.013 1.00 55.75 193 LYS A CA 1
ATOM 1587 C C . LYS A 1 193 ? 30.289 -9.672 -58.035 1.00 55.75 193 LYS A C 1
ATOM 1589 O O . LYS A 1 193 ? 30.727 -10.811 -57.871 1.00 55.75 193 LYS A O 1
ATOM 1594 N N . LEU A 1 194 ? 29.007 -9.396 -58.255 1.00 56.66 194 LEU A N 1
ATOM 1595 C CA . LEU A 1 194 ? 27.951 -10.380 -58.457 1.00 56.66 194 LEU A CA 1
ATOM 1596 C C . LEU A 1 194 ? 27.579 -10.414 -59.939 1.00 56.66 194 LEU A C 1
ATOM 1598 O O . LEU A 1 194 ? 27.218 -9.391 -60.517 1.00 56.66 194 LEU A O 1
ATOM 1602 N N . THR A 1 195 ? 27.657 -11.593 -60.548 1.00 54.00 195 THR A N 1
ATOM 1603 C CA . THR A 1 195 ? 27.239 -11.808 -61.945 1.00 54.00 195 THR A CA 1
ATOM 1604 C C . THR A 1 195 ? 25.912 -12.549 -61.970 1.00 54.00 195 THR A C 1
ATOM 1606 O O . THR A 1 195 ? 25.821 -13.568 -61.299 1.00 54.00 195 THR A O 1
ATOM 1609 N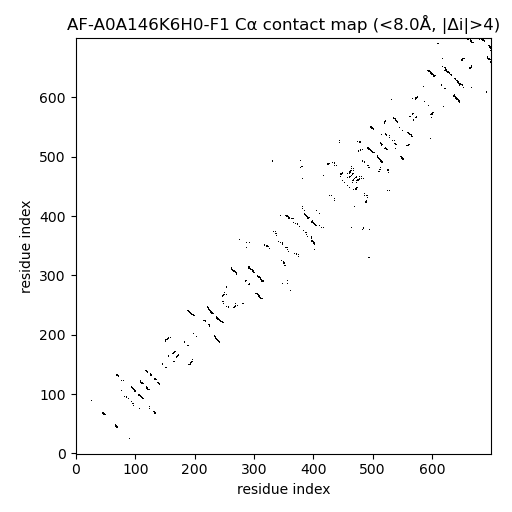 N . HIS A 1 196 ? 24.910 -12.100 -62.727 1.00 55.50 196 HIS A N 1
ATOM 1610 C CA . HIS A 1 196 ? 23.589 -12.727 -62.808 1.00 55.50 196 HIS A CA 1
ATOM 1611 C C . HIS A 1 196 ? 23.017 -12.767 -64.236 1.00 55.50 196 HIS A C 1
ATOM 1613 O O . HIS A 1 196 ? 23.318 -11.914 -65.060 1.00 55.50 196 HIS A O 1
ATOM 1619 N N . ASN A 1 197 ? 22.103 -13.709 -64.507 1.00 51.97 197 ASN A N 1
ATOM 1620 C CA . ASN A 1 197 ? 21.440 -13.856 -65.818 1.00 51.97 197 ASN A CA 1
ATOM 1621 C C . ASN A 1 197 ? 20.023 -13.247 -65.878 1.00 51.97 197 ASN A C 1
ATOM 1623 O O . ASN A 1 197 ? 19.266 -13.530 -66.805 1.00 51.97 197 ASN A O 1
ATOM 1627 N N . PHE A 1 198 ? 19.628 -12.460 -64.876 1.00 51.66 198 PHE A N 1
ATOM 1628 C CA . PHE A 1 198 ? 18.290 -11.871 -64.793 1.00 51.66 198 PHE A CA 1
ATOM 1629 C C . PHE A 1 198 ? 18.045 -10.788 -65.860 1.00 51.66 198 PHE A C 1
ATOM 1631 O O . PHE A 1 198 ? 18.908 -9.955 -66.122 1.00 51.66 198 PHE A O 1
ATOM 1638 N N . GLY A 1 199 ? 16.843 -10.779 -66.449 1.00 52.28 199 GLY A N 1
ATOM 1639 C CA . GLY A 1 199 ? 16.354 -9.660 -67.263 1.00 52.28 199 GLY A CA 1
ATOM 1640 C C . GLY A 1 199 ? 15.923 -8.477 -66.385 1.00 52.28 199 GLY A C 1
ATOM 1641 O O . GLY A 1 199 ? 15.629 -8.652 -65.204 1.00 52.28 199 GLY A O 1
ATOM 1642 N N . GLY A 1 200 ? 15.848 -7.265 -66.948 1.00 51.00 200 GLY A N 1
ATOM 1643 C CA . GLY A 1 200 ? 15.730 -6.006 -66.187 1.00 51.00 200 GLY A CA 1
ATOM 1644 C C . GLY A 1 200 ? 14.614 -5.909 -65.125 1.00 51.00 200 GLY A C 1
ATOM 1645 O O . GLY A 1 200 ? 14.773 -5.163 -64.162 1.00 51.00 200 GLY A O 1
ATOM 1646 N N . SER A 1 201 ? 13.521 -6.679 -65.224 1.00 48.50 201 SER A N 1
ATOM 1647 C CA . SER A 1 201 ? 12.443 -6.718 -64.216 1.00 48.50 201 SER A CA 1
ATOM 1648 C C . SER A 1 201 ? 12.779 -7.532 -62.953 1.00 48.50 201 SER A C 1
ATOM 1650 O O . SER A 1 201 ? 12.213 -7.277 -61.890 1.00 48.50 201 SER A O 1
ATOM 1652 N N . GLN A 1 202 ? 13.721 -8.477 -63.029 1.00 51.84 202 GLN A N 1
ATOM 1653 C CA . GLN A 1 202 ? 14.122 -9.369 -61.930 1.00 51.84 202 GLN A CA 1
ATOM 1654 C C . GLN A 1 202 ? 15.253 -8.787 -61.054 1.00 51.84 202 GLN A C 1
ATOM 1656 O O . GLN A 1 202 ? 15.505 -9.283 -59.953 1.00 51.84 202 GLN A O 1
ATOM 1661 N N . ASN A 1 203 ? 15.863 -7.668 -61.466 1.00 58.72 203 ASN A N 1
ATOM 1662 C CA . ASN A 1 203 ? 16.896 -6.967 -60.691 1.00 58.72 203 ASN A CA 1
ATOM 1663 C C . ASN A 1 203 ? 16.385 -6.513 -59.314 1.00 58.72 203 ASN A C 1
ATOM 1665 O O . ASN A 1 203 ? 17.112 -6.596 -58.329 1.00 58.72 203 ASN A O 1
ATOM 1669 N N . LYS A 1 204 ? 15.114 -6.104 -59.199 1.00 61.00 204 LYS A N 1
ATOM 1670 C CA . LYS A 1 204 ? 14.526 -5.666 -57.919 1.00 61.00 204 LYS A CA 1
ATOM 1671 C C . LYS A 1 204 ? 14.443 -6.796 -56.882 1.00 61.00 204 LYS A C 1
ATOM 1673 O O . LYS A 1 204 ? 14.714 -6.555 -55.710 1.00 61.00 204 LYS A O 1
ATOM 1678 N N . GLN A 1 205 ? 14.112 -8.016 -57.307 1.00 56.25 205 GLN A N 1
ATOM 1679 C CA . GLN A 1 205 ? 14.029 -9.185 -56.420 1.00 56.25 205 GLN A CA 1
ATOM 1680 C C . GLN A 1 205 ? 15.417 -9.634 -55.951 1.00 56.25 205 GLN A C 1
ATOM 1682 O O . GLN A 1 205 ? 15.606 -9.931 -54.774 1.00 56.25 205 GLN A O 1
ATOM 1687 N N . LEU A 1 206 ? 16.409 -9.616 -56.848 1.00 61.75 206 LEU A N 1
ATOM 1688 C CA . LEU A 1 206 ? 17.800 -9.892 -56.487 1.00 61.75 206 LEU A CA 1
ATOM 1689 C C . LEU A 1 206 ? 18.332 -8.867 -55.473 1.00 61.75 206 LEU A C 1
ATOM 1691 O O . LEU A 1 206 ? 18.987 -9.238 -54.504 1.00 61.75 206 LEU A O 1
ATOM 1695 N N . LEU A 1 207 ? 18.022 -7.584 -55.672 1.00 64.88 207 LEU A N 1
ATOM 1696 C CA . LEU A 1 207 ? 18.404 -6.524 -54.742 1.00 64.88 207 LEU A CA 1
ATOM 1697 C C . LEU A 1 207 ? 17.794 -6.719 -53.350 1.00 64.88 207 LEU A C 1
ATOM 1699 O O . LEU A 1 207 ? 18.510 -6.542 -52.371 1.00 64.88 207 LEU A O 1
ATOM 1703 N N . GLN A 1 208 ? 16.516 -7.098 -53.268 1.00 61.88 208 GLN A N 1
ATOM 1704 C CA . GLN A 1 208 ? 15.853 -7.402 -51.996 1.00 61.88 208 GLN A CA 1
ATOM 1705 C C . GLN A 1 208 ? 16.500 -8.600 -51.293 1.00 61.88 208 GLN A C 1
ATOM 1707 O O . GLN A 1 208 ? 16.745 -8.542 -50.094 1.00 61.88 208 GLN A O 1
ATOM 1712 N N . LEU A 1 209 ? 16.842 -9.655 -52.039 1.00 62.62 209 LEU A N 1
ATOM 1713 C CA . LEU A 1 209 ? 17.530 -10.826 -51.494 1.00 62.62 209 LEU A CA 1
ATOM 1714 C C . LEU A 1 209 ? 18.915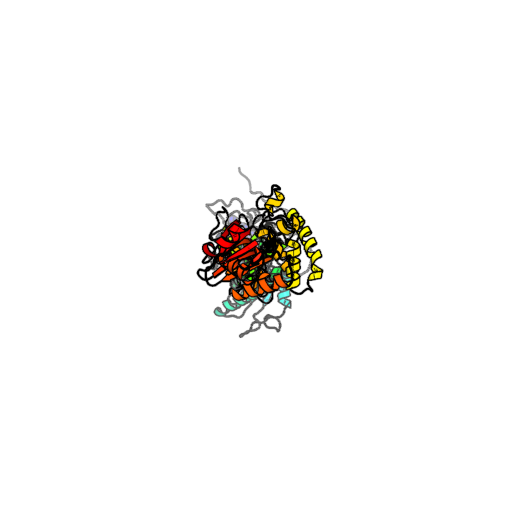 -10.472 -50.929 1.00 62.62 209 LEU A C 1
ATOM 1716 O O . LEU A 1 209 ? 19.274 -10.927 -49.846 1.00 62.62 209 LEU A O 1
ATOM 1720 N N . ILE A 1 210 ? 19.683 -9.641 -51.642 1.00 65.88 210 ILE A N 1
ATOM 1721 C CA . ILE A 1 210 ? 20.979 -9.133 -51.168 1.00 65.88 210 ILE A CA 1
ATOM 1722 C C . ILE A 1 210 ? 20.800 -8.359 -49.855 1.00 65.88 210 ILE A C 1
ATOM 1724 O O . ILE A 1 210 ? 21.569 -8.570 -48.918 1.00 65.88 210 ILE A O 1
ATOM 1728 N N . ASP A 1 211 ? 19.769 -7.516 -49.764 1.00 68.94 211 ASP A N 1
ATOM 1729 C CA . ASP A 1 211 ? 19.483 -6.719 -48.566 1.00 68.94 211 ASP A CA 1
ATOM 1730 C C . ASP A 1 211 ? 19.155 -7.613 -47.365 1.00 68.94 211 ASP A C 1
ATOM 1732 O O . ASP A 1 211 ? 19.700 -7.409 -46.280 1.00 68.94 211 ASP A O 1
ATOM 1736 N N . THR A 1 212 ? 18.342 -8.654 -47.570 1.00 66.12 212 THR A N 1
ATOM 1737 C CA . THR A 1 212 ? 18.028 -9.651 -46.537 1.00 66.12 212 THR A CA 1
ATOM 1738 C C . THR A 1 212 ? 19.278 -10.390 -46.060 1.00 66.12 212 THR A C 1
ATOM 1740 O O . THR A 1 212 ? 19.504 -10.488 -44.855 1.00 66.12 212 THR A O 1
ATOM 1743 N N . ILE A 1 213 ? 20.127 -10.862 -46.979 1.00 66.31 213 ILE A N 1
ATOM 1744 C CA . ILE A 1 213 ? 21.344 -11.612 -46.631 1.00 66.31 213 ILE A CA 1
ATOM 1745 C C . ILE A 1 213 ? 22.322 -10.735 -45.840 1.00 66.31 213 ILE A C 1
ATOM 1747 O O . ILE A 1 213 ? 22.831 -11.161 -44.804 1.00 66.31 213 ILE A O 1
ATOM 1751 N N . LEU A 1 214 ? 22.592 -9.510 -46.300 1.00 72.06 214 LEU A N 1
ATOM 1752 C CA . LEU A 1 214 ? 23.533 -8.603 -45.629 1.00 72.06 214 LEU A CA 1
ATOM 1753 C C . LEU A 1 214 ? 23.029 -8.175 -44.245 1.00 72.06 214 LEU A C 1
ATOM 1755 O O . LEU A 1 214 ? 23.827 -7.986 -43.322 1.00 72.06 214 LEU A O 1
ATOM 1759 N N . LEU A 1 215 ? 21.711 -8.095 -44.070 1.00 73.00 215 LEU A N 1
ATOM 1760 C CA . LEU A 1 215 ? 21.105 -7.833 -42.777 1.00 73.00 215 LEU A CA 1
ATOM 1761 C C . LEU A 1 215 ? 21.228 -9.026 -41.817 1.00 73.00 215 LEU A C 1
ATOM 1763 O O . LEU A 1 215 ? 21.700 -8.846 -40.696 1.00 73.00 215 LEU A O 1
ATOM 1767 N N . GLU A 1 216 ? 20.870 -10.242 -42.243 1.00 71.00 216 GLU A N 1
ATOM 1768 C CA . GLU A 1 216 ? 21.060 -11.457 -41.430 1.00 71.00 216 GLU A CA 1
ATOM 1769 C C . GLU A 1 216 ? 22.518 -11.624 -40.992 1.00 71.00 216 GLU A C 1
ATOM 1771 O O . GLU A 1 216 ? 22.813 -12.049 -39.872 1.00 71.00 216 GLU A O 1
ATOM 1776 N N . LEU A 1 217 ? 23.444 -11.273 -41.884 1.00 71.75 217 LEU A N 1
ATOM 1777 C CA . LEU A 1 217 ? 24.863 -11.276 -41.582 1.00 71.75 217 LEU A CA 1
ATOM 1778 C C . LEU A 1 217 ? 25.251 -10.242 -40.538 1.00 71.75 217 LEU A C 1
ATOM 1780 O O . LEU A 1 217 ? 26.032 -10.565 -39.644 1.00 71.75 217 LEU A O 1
ATOM 1784 N N . SER A 1 218 ? 24.686 -9.039 -40.623 1.00 78.56 218 SER A N 1
ATOM 1785 C CA . SER A 1 218 ? 24.957 -7.982 -39.653 1.00 78.56 218 SER A CA 1
ATOM 1786 C C . SER A 1 218 ? 24.603 -8.432 -38.226 1.00 78.56 218 SER A C 1
ATOM 1788 O O . SER A 1 218 ? 25.392 -8.258 -37.297 1.00 78.56 218 SER A O 1
ATOM 1790 N N . PHE A 1 219 ? 23.471 -9.128 -38.059 1.00 78.12 219 PHE A N 1
ATOM 1791 C CA . PHE A 1 219 ? 23.063 -9.712 -36.774 1.00 78.12 219 PHE A CA 1
ATOM 1792 C C . PHE A 1 219 ? 23.954 -10.879 -36.320 1.00 78.12 219 PHE A C 1
ATOM 1794 O O . PHE A 1 219 ? 24.302 -10.965 -35.146 1.00 78.12 219 PHE A O 1
ATOM 1801 N N . LYS A 1 220 ? 24.389 -11.761 -37.232 1.00 75.19 220 LYS A N 1
ATOM 1802 C CA . LYS A 1 220 ? 25.312 -12.867 -36.891 1.00 75.19 220 LYS A CA 1
ATOM 1803 C C . LYS A 1 220 ? 26.693 -12.378 -36.451 1.00 75.19 220 LYS A C 1
ATOM 1805 O O . LYS A 1 220 ? 27.325 -13.028 -35.622 1.00 75.19 220 LYS A O 1
ATOM 1810 N N . MET A 1 221 ? 27.166 -11.270 -37.019 1.00 73.00 221 MET A N 1
ATOM 1811 C CA . MET A 1 221 ? 28.476 -10.690 -36.709 1.00 73.00 221 MET A CA 1
ATOM 1812 C C . MET A 1 221 ? 28.464 -9.739 -35.510 1.00 73.00 221 MET A C 1
ATOM 1814 O O . MET A 1 221 ? 29.540 -9.380 -35.041 1.00 73.00 221 MET A O 1
ATOM 1818 N N . ASN A 1 222 ? 27.285 -9.321 -35.034 1.00 77.69 222 ASN A N 1
ATOM 1819 C CA . ASN A 1 222 ? 27.136 -8.202 -34.102 1.00 77.69 222 ASN A CA 1
ATOM 1820 C C . ASN A 1 222 ? 27.840 -6.920 -34.609 1.00 77.69 222 ASN A C 1
ATOM 1822 O O . ASN A 1 222 ? 28.578 -6.268 -33.874 1.00 77.69 222 ASN A O 1
ATOM 1826 N N . GLY A 1 223 ? 27.639 -6.598 -35.891 1.00 80.25 223 GLY A N 1
ATOM 1827 C CA . GLY A 1 223 ? 28.287 -5.486 -36.591 1.00 80.25 223 GLY A CA 1
ATOM 1828 C C . GLY A 1 223 ? 27.533 -5.137 -37.869 1.00 80.25 223 GLY A C 1
ATOM 1829 O O . GLY A 1 223 ? 27.071 -6.037 -38.564 1.00 80.25 223 GLY A O 1
ATOM 1830 N N . PHE A 1 224 ? 27.382 -3.856 -38.202 1.00 81.69 224 PHE A N 1
ATOM 1831 C CA . PHE A 1 224 ? 26.526 -3.453 -39.321 1.00 81.69 224 PHE A CA 1
ATOM 1832 C C . PHE A 1 224 ? 27.293 -3.400 -40.644 1.00 81.69 224 PHE A C 1
ATOM 1834 O O . PHE A 1 224 ? 28.262 -2.651 -40.785 1.00 81.69 224 PHE A O 1
ATOM 1841 N N . ILE A 1 225 ? 26.835 -4.158 -41.643 1.00 76.00 225 ILE A N 1
ATOM 1842 C CA . ILE A 1 225 ? 27.415 -4.140 -42.989 1.00 76.00 225 ILE A CA 1
ATOM 1843 C C . ILE A 1 225 ? 26.730 -3.043 -43.804 1.00 76.00 225 ILE A C 1
ATOM 1845 O O . ILE A 1 225 ? 25.597 -3.189 -44.263 1.00 76.00 225 ILE A O 1
ATOM 1849 N N . LYS A 1 226 ? 27.443 -1.937 -44.022 1.00 74.81 226 LYS A N 1
ATOM 1850 C CA . LYS A 1 226 ? 27.044 -0.922 -45.001 1.00 74.81 226 LYS A CA 1
ATOM 1851 C C . LYS A 1 226 ? 27.448 -1.373 -46.386 1.00 74.81 226 LYS A C 1
ATOM 1853 O O . LYS A 1 226 ? 28.506 -1.966 -46.550 1.00 74.81 226 LYS A O 1
ATOM 1858 N N . TYR A 1 227 ? 26.670 -1.030 -47.401 1.00 70.31 227 TYR A N 1
ATOM 1859 C CA . TYR A 1 227 ? 27.120 -1.251 -48.763 1.00 70.31 227 TYR A CA 1
ATOM 1860 C C . TYR A 1 227 ? 26.499 -0.245 -49.742 1.00 70.31 227 TYR A C 1
ATOM 1862 O O . TYR A 1 227 ? 25.405 0.273 -49.513 1.00 70.31 227 TYR A O 1
ATOM 1870 N N . SER A 1 228 ? 27.196 0.025 -50.842 1.00 65.38 228 SER A N 1
ATOM 1871 C CA . SER A 1 228 ? 26.675 0.726 -52.017 1.00 65.38 228 SER A CA 1
ATOM 1872 C C . SER A 1 228 ? 26.645 -0.214 -53.220 1.00 65.38 228 SER A C 1
ATOM 1874 O O . SER A 1 228 ? 27.455 -1.137 -53.330 1.00 65.38 228 SER A O 1
ATOM 1876 N N . LYS A 1 229 ? 25.658 -0.015 -54.098 1.00 65.88 229 LYS A N 1
ATOM 1877 C CA . LYS A 1 229 ? 25.380 -0.888 -55.245 1.00 65.88 229 LYS A CA 1
ATOM 1878 C C . LYS A 1 229 ? 25.662 -0.129 -56.541 1.00 65.88 229 LYS A C 1
ATOM 1880 O O . LYS A 1 229 ? 25.208 1.004 -56.677 1.00 65.88 229 LYS A O 1
ATOM 1885 N N . TYR A 1 230 ? 26.337 -0.763 -57.496 1.00 61.34 230 TYR A N 1
ATOM 1886 C CA . TYR A 1 230 ? 26.617 -0.193 -58.816 1.00 61.34 230 TYR A CA 1
ATOM 1887 C C . TYR A 1 230 ? 26.259 -1.213 -59.888 1.00 61.34 230 TYR A C 1
ATOM 1889 O O . TYR A 1 230 ? 26.757 -2.339 -59.876 1.00 61.34 230 TYR A O 1
ATOM 1897 N N . PHE A 1 231 ? 25.393 -0.817 -60.814 1.00 60.72 231 PHE A N 1
ATOM 1898 C CA . PHE A 1 231 ? 25.094 -1.610 -61.999 1.00 60.72 231 PHE A CA 1
ATOM 1899 C C . PHE A 1 231 ? 26.153 -1.317 -63.051 1.00 60.72 231 PHE A C 1
ATOM 1901 O O . PHE A 1 231 ? 26.309 -0.168 -63.459 1.00 60.72 231 PHE A O 1
ATOM 1908 N N . VAL A 1 232 ? 26.895 -2.344 -63.459 1.00 52.47 232 VAL A N 1
ATOM 1909 C CA . VAL A 1 232 ? 27.911 -2.201 -64.514 1.00 52.47 232 VAL A CA 1
ATOM 1910 C C . VAL A 1 232 ? 27.279 -2.450 -65.885 1.00 52.47 232 VAL A C 1
ATOM 1912 O O . VAL A 1 232 ? 27.591 -1.740 -66.834 1.00 52.47 232 VAL A O 1
ATOM 1915 N N . ASP A 1 233 ? 26.336 -3.393 -65.971 1.00 57.84 233 ASP A N 1
ATOM 1916 C CA . ASP A 1 233 ? 25.431 -3.614 -67.106 1.00 57.84 233 ASP A CA 1
ATOM 1917 C C . ASP A 1 233 ? 24.209 -4.460 -66.661 1.00 57.84 233 ASP A C 1
ATOM 1919 O O . ASP A 1 233 ? 23.948 -4.604 -65.464 1.00 57.84 233 ASP A O 1
ATOM 1923 N N . SER A 1 234 ? 23.443 -5.029 -67.603 1.00 56.91 234 SER A N 1
ATOM 1924 C CA . SER A 1 234 ? 22.277 -5.881 -67.309 1.00 56.91 234 SER A CA 1
ATOM 1925 C C . SER A 1 234 ? 22.596 -7.213 -66.610 1.00 56.91 234 SER A C 1
ATOM 1927 O O . SER A 1 234 ? 21.664 -7.920 -66.241 1.00 56.91 234 SER A O 1
ATOM 1929 N N . GLN A 1 235 ? 23.870 -7.583 -66.462 1.00 53.59 235 GLN A N 1
ATOM 1930 C CA . GLN A 1 235 ? 24.334 -8.865 -65.924 1.00 53.59 235 GLN A CA 1
ATOM 1931 C C . GLN A 1 235 ? 25.267 -8.729 -64.710 1.00 53.59 235 GLN A C 1
ATOM 1933 O O . GLN A 1 235 ? 25.556 -9.736 -64.059 1.00 53.59 235 GLN A O 1
ATOM 1938 N N . PHE A 1 236 ? 25.734 -7.526 -64.359 1.00 57.84 236 PHE A N 1
ATOM 1939 C CA . PHE A 1 236 ? 26.679 -7.332 -63.252 1.00 57.84 236 PHE A CA 1
ATOM 1940 C C . PHE A 1 236 ? 26.221 -6.289 -62.225 1.00 57.84 236 PHE A C 1
ATOM 1942 O O . PHE A 1 236 ? 25.926 -5.138 -62.558 1.00 57.84 236 PHE A O 1
ATOM 1949 N N . ILE A 1 237 ? 26.302 -6.672 -60.946 1.00 60.59 237 ILE A N 1
ATOM 1950 C CA . ILE A 1 237 ? 26.152 -5.783 -59.788 1.00 60.59 237 ILE A CA 1
ATOM 1951 C C . ILE A 1 237 ? 27.464 -5.778 -59.003 1.00 60.59 237 ILE A C 1
ATOM 1953 O O . ILE A 1 237 ? 27.937 -6.821 -58.553 1.00 60.59 237 ILE A O 1
ATOM 1957 N N . LEU A 1 238 ? 28.045 -4.600 -58.800 1.00 57.88 238 LEU A N 1
ATOM 1958 C CA . LEU A 1 238 ? 29.123 -4.389 -57.840 1.00 57.88 238 LEU A CA 1
ATOM 1959 C C . LEU A 1 238 ? 28.527 -3.943 -56.507 1.00 57.88 238 LEU A C 1
ATOM 1961 O O . LEU A 1 238 ? 27.750 -2.990 -56.451 1.00 57.88 238 LEU A O 1
ATOM 1965 N N . LEU A 1 239 ? 28.911 -4.623 -55.434 1.00 61.12 239 LEU A N 1
ATOM 1966 C CA . LEU A 1 239 ? 28.625 -4.233 -54.061 1.00 61.12 239 LEU A CA 1
ATOM 1967 C C . LEU A 1 239 ? 29.922 -3.744 -53.420 1.00 61.12 239 LEU A C 1
ATOM 1969 O O . LEU A 1 239 ? 30.827 -4.540 -53.167 1.00 61.12 239 LEU A O 1
ATOM 1973 N N . HIS A 1 240 ? 30.019 -2.449 -53.137 1.00 62.44 240 HIS A N 1
ATOM 1974 C CA . HIS A 1 240 ? 31.069 -1.932 -52.262 1.00 62.44 240 HIS A CA 1
ATOM 1975 C C . HIS A 1 240 ? 30.567 -2.033 -50.830 1.00 62.44 240 HIS A C 1
ATOM 1977 O O . HIS A 1 240 ? 29.660 -1.306 -50.447 1.00 62.44 240 HIS A O 1
ATOM 1983 N N . MET A 1 241 ? 31.124 -2.952 -50.053 1.00 62.97 241 MET A N 1
ATOM 1984 C CA . MET A 1 241 ? 30.738 -3.202 -48.669 1.00 62.97 241 MET A CA 1
ATOM 1985 C C . MET A 1 241 ? 31.748 -2.569 -47.712 1.00 62.97 241 MET A C 1
ATOM 1987 O O . MET A 1 241 ? 32.958 -2.641 -47.921 1.00 62.97 241 MET A O 1
ATOM 1991 N N . GLY A 1 242 ? 31.241 -1.979 -46.640 1.00 65.44 242 GLY A N 1
ATOM 1992 C CA . GLY A 1 242 ? 31.981 -1.464 -45.499 1.00 65.44 242 GLY A CA 1
ATOM 1993 C C . GLY A 1 242 ? 31.408 -2.022 -44.198 1.00 65.44 242 GLY A C 1
ATOM 1994 O O . GLY A 1 242 ? 30.296 -2.547 -44.159 1.00 65.44 242 GLY A O 1
ATOM 1995 N N . TYR A 1 243 ? 32.179 -1.906 -43.124 1.00 72.31 243 TYR A N 1
ATOM 1996 C CA . TYR A 1 243 ? 31.808 -2.408 -41.806 1.00 72.31 243 TYR A CA 1
ATOM 1997 C C . TYR A 1 243 ? 31.699 -1.245 -40.819 1.00 72.31 243 TYR A C 1
ATOM 1999 O O . TYR A 1 243 ? 32.635 -0.452 -40.705 1.00 72.31 243 TYR A O 1
ATOM 2007 N N . GLU A 1 244 ? 30.578 -1.152 -40.104 1.00 77.94 244 GLU A N 1
ATOM 2008 C CA . GLU A 1 244 ? 30.426 -0.281 -38.939 1.00 77.94 244 GLU A CA 1
ATOM 2009 C C . GLU A 1 244 ? 30.426 -1.108 -37.657 1.00 77.94 244 GLU A C 1
ATOM 2011 O O . GLU A 1 244 ? 29.695 -2.094 -37.536 1.00 77.94 244 GLU A O 1
ATOM 2016 N N . ASP A 1 245 ? 31.205 -0.659 -36.676 1.00 79.75 245 ASP A N 1
ATOM 2017 C CA . ASP A 1 245 ? 31.298 -1.292 -35.361 1.00 79.75 245 ASP A CA 1
ATOM 2018 C C . ASP A 1 245 ? 30.096 -0.898 -34.485 1.00 79.75 245 ASP A C 1
ATOM 2020 O O . ASP A 1 245 ? 30.204 -0.123 -33.539 1.00 79.75 245 ASP A O 1
ATOM 2024 N N . ILE A 1 246 ? 28.913 -1.369 -34.882 1.00 85.50 246 ILE A N 1
ATOM 2025 C CA . ILE A 1 246 ? 27.619 -1.082 -34.257 1.00 85.50 246 ILE A CA 1
ATOM 2026 C C . ILE A 1 246 ? 26.988 -2.405 -33.844 1.00 85.50 246 ILE A C 1
ATOM 2028 O O . ILE A 1 246 ? 26.804 -3.289 -34.681 1.00 85.50 246 ILE A O 1
ATOM 2032 N N . GLN A 1 247 ? 26.595 -2.515 -32.575 1.00 89.75 247 GLN A N 1
ATOM 2033 C CA . GLN A 1 247 ? 25.949 -3.723 -32.061 1.00 89.75 247 GLN A CA 1
ATOM 2034 C C . GLN A 1 247 ? 24.649 -4.002 -32.823 1.00 89.75 247 GLN A C 1
ATOM 2036 O O . GLN A 1 247 ? 23.812 -3.111 -32.967 1.00 89.75 247 GLN A O 1
ATOM 2041 N N . CYS A 1 248 ? 24.478 -5.229 -33.305 1.00 88.69 248 CYS A N 1
ATOM 2042 C CA . CYS A 1 248 ? 23.305 -5.675 -34.055 1.00 88.69 248 CYS A CA 1
ATOM 2043 C C . CYS A 1 248 ? 22.701 -6.883 -33.339 1.00 88.69 248 CYS A C 1
ATOM 2045 O O . CYS A 1 248 ? 23.340 -7.930 -33.265 1.00 88.69 248 CYS A O 1
ATOM 2047 N N . LEU A 1 249 ? 21.477 -6.748 -32.826 1.00 89.44 249 LEU A N 1
ATOM 2048 C CA . LEU A 1 249 ? 20.842 -7.738 -31.951 1.00 89.44 249 LEU A CA 1
ATOM 2049 C C . LEU A 1 249 ? 19.449 -8.137 -32.455 1.00 89.44 249 LEU A C 1
ATOM 2051 O O . LEU A 1 249 ? 18.684 -7.299 -32.936 1.00 89.44 249 LEU A O 1
ATOM 2055 N N . THR A 1 250 ? 19.087 -9.409 -32.297 1.00 88.31 250 THR A N 1
ATOM 2056 C CA . THR A 1 250 ? 17.677 -9.833 -32.342 1.00 88.31 250 THR A CA 1
ATOM 2057 C C . THR A 1 250 ? 16.968 -9.427 -31.051 1.00 88.31 250 THR A C 1
ATOM 2059 O O . THR A 1 250 ? 17.620 -9.129 -30.045 1.00 88.31 250 THR A O 1
ATOM 2062 N N . LEU A 1 251 ? 15.633 -9.453 -31.023 1.00 84.19 251 LEU A N 1
ATOM 2063 C CA . LEU A 1 251 ? 14.905 -9.082 -29.803 1.00 84.19 251 LEU A CA 1
ATOM 2064 C C . LEU A 1 251 ? 15.245 -10.014 -28.627 1.00 84.19 251 LEU A C 1
ATOM 2066 O O . LEU A 1 251 ? 15.495 -9.563 -27.513 1.00 84.19 251 LEU A O 1
ATOM 2070 N N . SER A 1 252 ? 15.363 -11.315 -28.894 1.00 85.38 252 SER A N 1
ATOM 2071 C CA . SER A 1 252 ? 15.785 -12.327 -27.911 1.00 85.38 252 SER A CA 1
ATOM 2072 C C . SER A 1 252 ? 17.212 -12.138 -27.375 1.00 85.38 252 SER A C 1
ATOM 2074 O O . SER A 1 252 ? 17.592 -12.765 -26.385 1.00 85.38 252 SER A O 1
ATOM 2076 N N . GLN A 1 253 ? 18.018 -11.293 -28.020 1.00 87.88 253 GLN A N 1
ATOM 2077 C CA . GLN A 1 253 ? 19.390 -10.982 -27.630 1.00 87.88 253 GLN A CA 1
ATOM 2078 C C . GLN A 1 253 ? 19.515 -9.625 -26.933 1.00 87.88 253 GLN A C 1
ATOM 2080 O O . GLN A 1 253 ? 20.629 -9.260 -26.565 1.00 87.88 253 GLN A O 1
ATOM 2085 N N . ILE A 1 254 ? 18.419 -8.886 -26.725 1.00 85.00 254 ILE A N 1
ATOM 2086 C CA . ILE A 1 254 ? 18.474 -7.515 -26.203 1.00 85.00 254 ILE A CA 1
ATOM 2087 C C . ILE A 1 254 ? 19.151 -7.422 -24.830 1.00 85.00 254 ILE A C 1
ATOM 2089 O O . ILE A 1 254 ? 19.903 -6.490 -24.576 1.00 85.00 254 ILE A O 1
ATOM 2093 N N . ASP A 1 255 ? 19.004 -8.453 -23.995 1.00 81.75 255 ASP A N 1
ATOM 2094 C CA . ASP A 1 255 ? 19.686 -8.591 -22.701 1.00 81.75 255 ASP A CA 1
ATOM 2095 C C . ASP A 1 255 ? 21.226 -8.572 -22.790 1.00 81.75 255 ASP A C 1
ATOM 2097 O O . ASP A 1 255 ? 21.903 -8.382 -21.780 1.00 81.75 255 ASP A O 1
ATOM 2101 N N . ARG A 1 256 ? 21.789 -8.793 -23.985 1.00 87.06 256 ARG A N 1
ATOM 2102 C CA . ARG A 1 256 ? 23.234 -8.769 -24.261 1.00 87.06 256 ARG A CA 1
ATOM 2103 C C . ARG A 1 256 ? 23.728 -7.411 -24.747 1.00 87.06 256 ARG A C 1
ATOM 2105 O O . ARG A 1 256 ? 24.925 -7.280 -24.991 1.00 87.06 256 ARG A O 1
ATOM 2112 N N . LEU A 1 257 ? 22.837 -6.435 -24.928 1.00 87.56 257 LEU A N 1
ATOM 2113 C CA . LEU A 1 257 ? 23.216 -5.094 -25.348 1.00 87.56 257 LEU A CA 1
ATOM 2114 C C . LEU A 1 257 ? 24.175 -4.494 -24.315 1.00 87.56 257 LEU A C 1
ATOM 2116 O O . LEU A 1 257 ? 23.835 -4.329 -23.140 1.00 87.56 257 LEU A O 1
ATOM 2120 N N . VAL A 1 258 ? 25.379 -4.172 -24.780 1.00 86.94 258 VAL A N 1
ATOM 2121 C CA . VAL A 1 258 ? 26.390 -3.482 -23.985 1.00 86.94 258 VAL A CA 1
ATOM 2122 C C . VAL A 1 258 ? 26.099 -1.993 -24.068 1.00 86.94 258 VAL A C 1
ATOM 2124 O O . VAL A 1 258 ? 26.169 -1.404 -25.146 1.00 86.94 258 VAL A O 1
ATOM 2127 N N . ILE A 1 259 ? 25.757 -1.393 -22.934 1.00 87.75 259 ILE A N 1
ATOM 2128 C CA . ILE A 1 259 ? 25.474 0.036 -22.829 1.00 87.75 259 ILE A CA 1
ATOM 2129 C C . ILE A 1 259 ? 26.683 0.720 -22.195 1.00 87.75 259 ILE A C 1
ATOM 2131 O O . ILE A 1 259 ? 27.190 0.251 -21.179 1.00 87.75 259 ILE A O 1
ATOM 2135 N N . THR A 1 260 ? 27.117 1.839 -22.774 1.00 87.38 260 THR A N 1
ATOM 2136 C CA . THR A 1 260 ? 28.081 2.767 -22.172 1.00 87.38 260 THR A CA 1
ATOM 2137 C C . THR A 1 260 ? 27.305 3.900 -21.486 1.00 87.38 260 THR A C 1
ATOM 2139 O O . THR A 1 260 ? 26.803 4.786 -22.181 1.00 87.38 260 THR A O 1
ATOM 2142 N N . PRO A 1 261 ? 27.143 3.889 -20.153 1.00 83.88 261 PRO A N 1
ATOM 2143 C CA . PRO A 1 261 ? 26.342 4.886 -19.435 1.00 83.88 261 PRO A CA 1
ATOM 2144 C C . PRO A 1 261 ? 26.910 6.306 -19.592 1.00 83.88 261 PRO A C 1
ATOM 2146 O O . PRO A 1 261 ? 28.110 6.464 -19.813 1.00 83.88 261 PRO A O 1
ATOM 2149 N N . GLY A 1 262 ? 26.054 7.329 -19.504 1.00 78.12 262 GLY A N 1
ATOM 2150 C CA . GLY A 1 262 ? 26.452 8.742 -19.623 1.00 78.12 262 GLY A CA 1
ATOM 2151 C C . GLY A 1 262 ? 26.922 9.170 -21.022 1.00 78.12 262 GLY A C 1
ATOM 2152 O O . GLY A 1 262 ? 27.578 10.201 -21.170 1.00 78.12 262 GLY A O 1
ATOM 2153 N N . SER A 1 263 ? 26.643 8.374 -22.061 1.00 84.06 263 SER A N 1
ATOM 2154 C CA . SER A 1 263 ? 27.092 8.646 -23.431 1.00 84.06 263 SER A CA 1
ATOM 2155 C C . SER A 1 263 ? 26.071 8.230 -24.493 1.00 84.06 263 SER A C 1
ATOM 2157 O O . SER A 1 263 ? 25.167 7.420 -24.251 1.00 84.06 263 SER A O 1
ATOM 2159 N N . GLU A 1 264 ? 26.227 8.770 -25.707 1.00 88.81 264 GLU A N 1
ATOM 2160 C CA . GLU A 1 264 ? 25.439 8.343 -26.863 1.00 88.81 264 GLU A CA 1
ATOM 2161 C C . GLU A 1 264 ? 25.871 6.944 -27.316 1.00 88.81 264 GLU A C 1
ATOM 2163 O O . GLU A 1 264 ? 27.023 6.689 -27.658 1.00 88.81 264 GLU A O 1
ATOM 2168 N N . ASN A 1 265 ? 24.910 6.031 -27.330 1.00 90.56 265 ASN A N 1
ATOM 2169 C CA . ASN A 1 265 ? 25.063 4.658 -27.766 1.00 90.56 265 ASN A CA 1
ATOM 2170 C C . ASN A 1 265 ? 24.321 4.458 -29.080 1.00 90.56 265 ASN A C 1
ATOM 2172 O O . ASN A 1 265 ? 23.198 4.934 -29.265 1.00 90.56 265 ASN A O 1
ATOM 2176 N N . GLN A 1 266 ? 24.932 3.685 -29.969 1.00 93.00 266 GLN A N 1
ATOM 2177 C CA . GLN A 1 266 ? 24.373 3.355 -31.267 1.00 93.00 266 GLN A CA 1
ATOM 2178 C C . GLN A 1 266 ? 24.292 1.841 -31.426 1.00 93.00 266 GLN A C 1
ATOM 2180 O O . GLN A 1 266 ? 25.282 1.133 -31.240 1.00 93.00 266 GLN A O 1
ATOM 2185 N N . PHE A 1 267 ? 23.113 1.342 -31.786 1.00 92.94 267 PHE A N 1
ATOM 2186 C CA . PHE A 1 267 ? 22.882 -0.085 -32.004 1.00 92.94 267 PHE A CA 1
ATOM 2187 C C . PHE A 1 267 ? 21.690 -0.318 -32.935 1.00 92.94 267 PHE A C 1
ATOM 2189 O O . PHE A 1 267 ? 20.906 0.588 -33.226 1.00 92.94 267 PHE A O 1
ATOM 2196 N N . ILE A 1 268 ? 21.570 -1.538 -33.444 1.00 91.81 268 ILE A N 1
ATOM 2197 C CA . ILE A 1 268 ? 20.534 -1.966 -34.379 1.00 91.81 268 ILE A CA 1
ATOM 2198 C C . ILE A 1 268 ? 19.794 -3.154 -33.781 1.00 91.81 268 ILE A C 1
ATOM 2200 O O . ILE A 1 268 ? 20.416 -4.112 -33.325 1.00 91.81 268 ILE A O 1
ATOM 2204 N N . ILE A 1 269 ? 18.464 -3.101 -33.816 1.00 91.81 269 ILE A N 1
ATOM 2205 C CA . ILE A 1 269 ? 17.604 -4.206 -33.396 1.00 91.81 269 ILE A CA 1
ATOM 2206 C C . ILE A 1 269 ? 16.789 -4.694 -34.590 1.00 91.81 269 ILE A C 1
ATOM 2208 O O . ILE A 1 269 ? 16.223 -3.888 -35.337 1.00 91.81 269 ILE A O 1
ATOM 2212 N N . GLN A 1 270 ? 16.732 -6.014 -34.777 1.00 87.75 270 GLN A N 1
ATOM 2213 C CA . GLN A 1 270 ? 15.867 -6.628 -35.780 1.00 87.75 270 GLN A CA 1
ATOM 2214 C C . GLN A 1 270 ? 14.408 -6.289 -35.473 1.00 87.75 270 GLN A C 1
ATOM 2216 O O . GLN A 1 270 ? 13.941 -6.417 -34.341 1.00 87.75 270 GLN A O 1
ATOM 2221 N N . LYS A 1 271 ? 13.673 -5.830 -36.485 1.00 86.81 271 LYS A N 1
ATOM 2222 C CA . LYS A 1 271 ? 12.296 -5.375 -36.308 1.00 86.81 271 LYS A CA 1
ATOM 2223 C C . LYS A 1 271 ? 11.351 -6.577 -36.244 1.00 86.81 271 LYS A C 1
ATOM 2225 O O . LYS A 1 271 ? 10.707 -6.933 -37.223 1.00 86.81 271 LYS A O 1
ATOM 2230 N N . GLU A 1 272 ? 11.298 -7.210 -35.078 1.00 86.56 272 GLU A N 1
ATOM 2231 C CA . GLU A 1 272 ? 10.375 -8.312 -34.762 1.00 86.56 272 GLU A CA 1
ATOM 2232 C C . GLU A 1 272 ? 9.073 -7.804 -34.126 1.00 86.56 272 GLU A C 1
ATOM 2234 O O . GLU A 1 272 ? 8.021 -8.426 -34.257 1.00 86.56 272 GLU A O 1
ATOM 2239 N N . LEU A 1 273 ? 9.139 -6.643 -33.468 1.00 85.00 273 LEU A N 1
ATOM 2240 C CA . LEU A 1 273 ? 8.018 -5.958 -32.831 1.00 85.00 273 LEU A CA 1
ATOM 2241 C C . LEU A 1 273 ? 7.933 -4.498 -33.304 1.00 85.00 273 LEU A C 1
ATOM 2243 O O . LEU A 1 273 ? 8.915 -3.949 -33.818 1.00 85.00 273 LEU A O 1
ATOM 2247 N N . PRO A 1 274 ? 6.782 -3.825 -33.110 1.00 86.88 274 PRO A N 1
ATOM 2248 C CA . PRO A 1 274 ? 6.679 -2.387 -33.313 1.00 86.88 274 PRO A CA 1
ATOM 2249 C C . PRO A 1 274 ? 7.749 -1.630 -32.519 1.00 86.88 274 PRO A C 1
ATOM 2251 O O . PRO A 1 274 ? 8.017 -1.956 -31.363 1.00 86.88 274 PRO A O 1
ATOM 2254 N N . LYS A 1 275 ? 8.295 -0.558 -33.107 1.00 85.38 275 LYS A N 1
ATOM 2255 C CA . LYS A 1 275 ? 9.342 0.295 -32.517 1.00 85.38 275 LYS A CA 1
ATOM 2256 C C . LYS A 1 275 ? 9.130 0.627 -31.041 1.00 85.38 275 LYS A C 1
ATOM 2258 O O . LYS A 1 275 ? 10.076 0.575 -30.263 1.00 85.38 275 LYS A O 1
ATOM 2263 N N . LEU A 1 276 ? 7.896 0.964 -30.663 1.00 76.56 276 LEU A N 1
ATOM 2264 C CA . LEU A 1 276 ? 7.553 1.288 -29.279 1.00 76.56 276 LEU A CA 1
ATOM 2265 C C . LEU A 1 276 ? 7.834 0.116 -28.333 1.00 76.56 276 LEU A C 1
ATOM 2267 O O . LEU A 1 276 ? 8.498 0.337 -27.336 1.00 76.56 276 LEU A O 1
ATOM 2271 N N . GLN A 1 277 ? 7.435 -1.108 -28.690 1.00 76.06 277 GLN A N 1
ATOM 2272 C CA . GLN A 1 277 ? 7.652 -2.302 -27.863 1.00 76.06 277 GLN A CA 1
ATOM 2273 C C . GLN A 1 277 ? 9.139 -2.612 -27.665 1.00 76.06 277 GLN A C 1
ATOM 2275 O O . GLN A 1 277 ? 9.555 -2.952 -26.564 1.00 76.06 277 GLN A O 1
ATOM 2280 N N . ILE A 1 278 ? 9.952 -2.420 -28.707 1.00 83.75 278 ILE A N 1
ATOM 2281 C CA . ILE A 1 278 ? 11.409 -2.580 -28.617 1.00 83.75 278 ILE A CA 1
ATOM 2282 C C . ILE A 1 278 ? 12.016 -1.534 -27.675 1.00 83.75 278 ILE A C 1
ATOM 2284 O O . ILE A 1 278 ? 12.895 -1.854 -26.880 1.00 83.75 278 ILE A O 1
ATOM 2288 N N . ILE A 1 279 ? 11.533 -0.287 -27.731 1.00 81.69 279 ILE A N 1
ATOM 2289 C CA . ILE A 1 279 ? 11.956 0.761 -26.796 1.00 81.69 279 ILE A CA 1
ATOM 2290 C C . ILE A 1 279 ? 11.692 0.327 -25.351 1.00 81.69 279 ILE A C 1
ATOM 2292 O O . ILE A 1 279 ? 12.536 0.550 -24.492 1.00 81.69 279 ILE A O 1
ATOM 2296 N N . ASP A 1 280 ? 10.578 -0.337 -25.066 1.00 71.88 280 ASP A N 1
ATOM 2297 C CA . ASP A 1 280 ? 10.260 -0.752 -23.698 1.00 71.88 280 ASP A CA 1
ATOM 2298 C C . ASP A 1 280 ? 11.197 -1.820 -23.152 1.00 71.88 280 ASP A C 1
ATOM 2300 O O . ASP A 1 280 ? 11.591 -1.738 -21.990 1.00 71.88 280 ASP A O 1
ATOM 2304 N N . GLU A 1 281 ? 11.601 -2.769 -23.994 1.00 80.62 281 GLU A N 1
ATOM 2305 C CA . GLU A 1 281 ? 12.629 -3.748 -23.637 1.00 80.62 281 GLU A CA 1
ATOM 2306 C C . GLU A 1 281 ? 13.968 -3.054 -23.329 1.00 80.62 281 GLU A C 1
ATOM 2308 O O . GLU A 1 281 ? 14.658 -3.427 -22.383 1.00 80.62 281 GLU A O 1
ATOM 2313 N N . ILE A 1 282 ? 14.305 -1.970 -24.044 1.00 83.62 282 ILE A N 1
ATOM 2314 C CA . ILE A 1 282 ? 15.485 -1.140 -23.738 1.00 83.62 282 ILE A CA 1
ATOM 2315 C C . ILE A 1 282 ? 15.333 -0.459 -22.367 1.00 83.62 282 ILE A C 1
ATOM 2317 O O . ILE A 1 282 ? 16.268 -0.474 -21.568 1.00 83.62 282 ILE A O 1
ATOM 2321 N N . TYR A 1 283 ? 14.165 0.116 -22.058 1.00 73.19 283 TYR A N 1
ATOM 2322 C CA . TYR A 1 283 ? 13.908 0.709 -20.736 1.00 73.19 283 TYR A CA 1
ATOM 2323 C C . TYR A 1 283 ? 13.990 -0.340 -19.613 1.00 73.19 283 TYR A C 1
ATOM 2325 O O . TYR A 1 283 ? 14.543 -0.052 -18.548 1.00 73.19 283 TYR A O 1
ATOM 2333 N N . HIS A 1 284 ? 13.481 -1.553 -19.845 1.00 71.56 284 HIS A N 1
ATOM 2334 C CA . HIS A 1 284 ? 13.578 -2.657 -18.891 1.00 71.56 284 HIS A CA 1
ATOM 2335 C C . HIS A 1 284 ? 15.037 -3.078 -18.664 1.00 71.56 284 HIS A C 1
ATOM 2337 O O . HIS A 1 284 ? 15.479 -3.221 -17.520 1.00 71.56 284 HIS A O 1
ATOM 2343 N N . LEU A 1 285 ? 15.822 -3.171 -19.740 1.00 80.06 285 LEU A N 1
ATOM 2344 C CA . LEU A 1 285 ? 17.251 -3.455 -19.675 1.00 80.06 285 LEU A CA 1
ATOM 2345 C C . LEU A 1 285 ? 18.021 -2.413 -18.850 1.00 80.06 285 LEU A C 1
ATOM 2347 O O . LEU A 1 285 ? 18.856 -2.794 -18.028 1.00 80.06 285 LEU A O 1
ATOM 2351 N N . CYS A 1 286 ? 17.732 -1.116 -19.018 1.00 74.00 286 CYS A N 1
ATOM 2352 C CA . CYS A 1 286 ? 18.354 -0.057 -18.213 1.00 74.00 286 CYS A CA 1
ATOM 2353 C C . CYS A 1 286 ? 18.153 -0.293 -16.713 1.00 74.00 286 CYS A C 1
ATOM 2355 O O . CYS A 1 286 ? 19.108 -0.199 -15.942 1.00 74.00 286 CYS A O 1
ATOM 2357 N N . SER A 1 287 ? 16.930 -0.652 -16.307 1.00 66.62 287 SER A N 1
ATOM 2358 C CA . SER A 1 287 ? 16.624 -0.963 -14.907 1.00 66.62 287 SER A CA 1
ATOM 2359 C C . SER A 1 287 ? 17.428 -2.168 -14.408 1.00 66.62 287 SER A C 1
ATOM 2361 O O . SER A 1 287 ? 18.027 -2.110 -13.336 1.00 66.62 287 SER A O 1
ATOM 2363 N N . LYS A 1 288 ? 17.539 -3.228 -15.218 1.00 71.56 288 LYS A N 1
ATOM 2364 C CA . LYS A 1 288 ? 18.314 -4.436 -14.892 1.00 71.56 288 LYS A CA 1
ATOM 2365 C C . LYS A 1 288 ? 19.820 -4.175 -14.761 1.00 71.56 288 LYS A C 1
ATOM 2367 O O . LYS A 1 288 ? 20.478 -4.824 -13.947 1.00 71.56 288 LYS A O 1
ATOM 2372 N N . GLN A 1 289 ? 20.365 -3.245 -15.547 1.00 73.88 289 GLN A N 1
ATOM 2373 C CA . GLN A 1 289 ? 21.791 -2.893 -15.550 1.00 73.88 289 GLN A CA 1
ATOM 2374 C C . GLN A 1 289 ? 22.153 -1.719 -14.616 1.00 73.88 289 GLN A C 1
ATOM 2376 O O . GLN A 1 289 ? 23.320 -1.329 -14.547 1.00 73.88 289 GLN A O 1
ATOM 2381 N N . ASN A 1 290 ? 21.192 -1.180 -13.858 1.00 72.50 290 ASN A N 1
ATOM 2382 C CA . ASN A 1 290 ? 21.357 -0.002 -12.997 1.00 72.50 290 ASN A CA 1
ATOM 2383 C C . ASN A 1 290 ? 21.839 1.247 -13.754 1.00 72.50 290 ASN A C 1
ATOM 2385 O O . ASN A 1 290 ? 22.724 1.980 -13.305 1.00 72.50 290 ASN A O 1
ATOM 2389 N N . ILE A 1 291 ? 21.271 1.467 -14.934 1.00 76.06 291 ILE A N 1
ATOM 2390 C CA . ILE A 1 291 ? 21.581 2.602 -15.799 1.00 76.06 291 ILE A CA 1
ATOM 2391 C C . ILE A 1 291 ? 20.384 3.542 -15.763 1.00 76.06 291 ILE A C 1
ATOM 2393 O O . ILE A 1 291 ? 19.240 3.111 -15.942 1.00 76.06 291 ILE A O 1
ATOM 2397 N N . LEU A 1 292 ? 20.626 4.832 -15.518 1.00 68.44 292 LEU A N 1
ATOM 2398 C CA . LEU A 1 292 ? 19.580 5.828 -15.682 1.00 68.44 292 LEU A CA 1
ATOM 2399 C C . LEU A 1 292 ? 19.100 5.792 -17.131 1.00 68.44 292 LEU A C 1
ATOM 2401 O O . LEU A 1 292 ? 19.855 5.703 -18.094 1.00 68.44 292 LEU A O 1
ATOM 2405 N N . THR A 1 293 ? 17.794 5.823 -17.286 1.00 61.75 293 THR A N 1
ATOM 2406 C CA . THR A 1 293 ? 17.146 5.659 -18.584 1.00 61.75 293 THR A CA 1
ATOM 2407 C C . THR A 1 293 ? 17.571 6.720 -19.601 1.00 61.75 293 THR A C 1
ATOM 2409 O O . THR A 1 293 ? 18.010 7.797 -19.192 1.00 61.75 293 THR A O 1
ATOM 2412 N N . PRO A 1 294 ? 17.305 6.491 -20.893 1.00 75.94 294 PRO A N 1
ATOM 2413 C CA . PRO A 1 294 ? 17.656 7.432 -21.943 1.00 75.94 294 PRO A CA 1
ATOM 2414 C C . PRO A 1 294 ? 17.205 8.879 -21.708 1.00 75.94 294 PRO A C 1
ATOM 2416 O O . PRO A 1 294 ? 16.021 9.138 -21.485 1.00 75.94 294 PRO A O 1
ATOM 2419 N N . GLU A 1 295 ? 18.137 9.825 -21.815 1.00 71.56 295 GLU A N 1
ATOM 2420 C CA . GLU A 1 295 ? 17.869 11.267 -21.861 1.00 71.56 295 GLU A CA 1
ATOM 2421 C C . GLU A 1 295 ? 17.291 11.683 -23.216 1.00 71.56 295 GLU A C 1
ATOM 2423 O O . GLU A 1 295 ? 16.434 12.564 -23.302 1.00 71.56 295 GLU A O 1
ATOM 2428 N N . SER A 1 296 ? 17.731 11.008 -24.278 1.00 76.81 296 SER A N 1
ATOM 2429 C CA . SER A 1 296 ? 17.215 11.165 -25.630 1.00 76.81 296 SER A CA 1
ATOM 2430 C C . SER A 1 296 ? 17.248 9.829 -26.371 1.00 76.81 296 SER A C 1
ATOM 2432 O O . SER A 1 296 ? 18.143 9.004 -26.184 1.00 76.81 296 SER A O 1
ATOM 2434 N N . ILE A 1 297 ? 16.240 9.612 -27.216 1.00 83.56 297 ILE A N 1
ATOM 2435 C CA . ILE A 1 297 ? 16.160 8.471 -28.129 1.00 83.56 297 ILE A CA 1
ATOM 2436 C C . ILE A 1 297 ? 15.814 9.029 -29.502 1.00 83.56 297 ILE A C 1
ATOM 2438 O O . ILE A 1 297 ? 14.756 9.635 -29.684 1.00 83.56 297 ILE A O 1
ATOM 2442 N N . SER A 1 298 ? 16.668 8.776 -30.485 1.00 87.62 298 SER A N 1
ATOM 2443 C CA . SER A 1 298 ? 16.326 8.918 -31.896 1.00 87.62 298 SER A CA 1
ATOM 2444 C C . SER A 1 298 ? 16.546 7.592 -32.619 1.00 87.62 298 SER A C 1
ATOM 2446 O O . SER A 1 298 ? 17.199 6.676 -32.115 1.00 87.62 298 SER A O 1
ATOM 2448 N N . SER A 1 299 ? 15.891 7.414 -33.761 1.00 89.50 299 SER A N 1
ATOM 2449 C CA . SER A 1 299 ? 16.028 6.181 -34.537 1.00 89.50 299 SER A CA 1
ATOM 2450 C C . SER A 1 299 ? 15.617 6.367 -35.983 1.00 89.50 299 SER A C 1
ATOM 2452 O O . SER A 1 299 ? 14.706 7.142 -36.279 1.00 89.50 299 SER A O 1
ATOM 2454 N N . SER A 1 300 ? 16.254 5.595 -36.858 1.00 89.12 300 SER A N 1
ATOM 2455 C CA . SER A 1 300 ? 15.824 5.376 -38.235 1.00 89.12 300 SER A CA 1
ATOM 2456 C C . SER A 1 300 ? 15.306 3.949 -38.390 1.00 89.12 300 SER A C 1
ATOM 2458 O O . SER A 1 300 ? 15.826 3.006 -37.792 1.00 89.12 300 SER A O 1
ATOM 2460 N N . GLU A 1 301 ? 14.232 3.793 -39.154 1.00 88.81 301 GLU A N 1
ATOM 2461 C CA . GLU A 1 301 ? 13.477 2.547 -39.245 1.00 88.81 301 GLU A CA 1
ATOM 2462 C C . GLU A 1 301 ? 13.374 2.096 -40.699 1.00 88.81 301 GLU A C 1
ATOM 2464 O O . GLU A 1 301 ? 13.163 2.903 -41.602 1.00 88.81 301 GLU A O 1
ATOM 2469 N N . THR A 1 302 ? 13.526 0.792 -40.903 1.00 83.81 302 THR A N 1
ATOM 2470 C CA . THR A 1 302 ? 13.247 0.102 -42.163 1.00 83.81 302 THR A CA 1
ATOM 2471 C C . THR A 1 302 ? 12.179 -0.968 -41.919 1.00 83.81 302 THR A C 1
ATOM 2473 O O . THR A 1 302 ? 11.703 -1.154 -40.794 1.00 83.81 302 THR A O 1
ATOM 2476 N N . ASP A 1 303 ? 11.800 -1.711 -42.955 1.00 78.00 303 ASP A N 1
ATOM 2477 C CA . ASP A 1 303 ? 10.903 -2.860 -42.786 1.00 78.00 303 ASP A CA 1
ATOM 2478 C C . ASP A 1 303 ? 11.548 -4.004 -41.992 1.00 78.00 303 ASP A C 1
ATOM 2480 O O . ASP A 1 303 ? 10.836 -4.806 -41.397 1.00 78.00 303 ASP A O 1
ATOM 2484 N N . ALA A 1 304 ? 12.882 -4.064 -41.935 1.00 78.44 304 ALA A N 1
ATOM 2485 C CA . ALA A 1 304 ? 13.601 -5.220 -41.409 1.00 78.44 304 ALA A CA 1
ATOM 2486 C C . ALA A 1 304 ? 14.354 -4.954 -40.091 1.00 78.44 304 ALA A C 1
ATOM 2488 O O . ALA A 1 304 ? 14.572 -5.873 -39.300 1.00 78.44 304 ALA A O 1
ATOM 2489 N N . TYR A 1 305 ? 14.742 -3.707 -39.818 1.00 87.44 305 TYR A N 1
ATOM 2490 C CA . TYR A 1 305 ? 15.448 -3.333 -38.589 1.00 87.44 305 TYR A CA 1
ATOM 2491 C C . TYR A 1 305 ? 15.204 -1.879 -38.186 1.00 87.44 305 TYR A C 1
ATOM 2493 O O . TYR A 1 305 ? 14.798 -1.040 -38.997 1.00 87.44 305 TYR A O 1
ATOM 2501 N N . ILE A 1 306 ? 15.520 -1.581 -36.927 1.00 91.69 306 ILE A N 1
ATOM 2502 C CA . ILE A 1 306 ? 15.518 -0.233 -36.362 1.00 91.69 306 ILE A CA 1
ATOM 2503 C C . ILE A 1 306 ? 16.920 0.087 -35.862 1.00 91.69 306 ILE A C 1
ATOM 2505 O O . ILE A 1 306 ? 17.495 -0.667 -35.078 1.00 91.69 306 ILE A O 1
ATOM 2509 N N . LYS A 1 307 ? 17.472 1.212 -36.314 1.00 92.06 307 LYS A N 1
ATOM 2510 C CA . LYS A 1 307 ? 18.748 1.745 -35.841 1.00 92.06 307 LYS A CA 1
ATOM 2511 C C . LYS A 1 307 ? 18.477 2.806 -34.786 1.00 92.06 307 LYS A C 1
ATOM 2513 O O . LYS A 1 307 ? 17.822 3.803 -35.082 1.00 92.06 307 LYS A O 1
ATOM 2518 N N . PHE A 1 308 ? 18.963 2.584 -33.573 1.00 93.38 308 PHE A N 1
ATOM 2519 C CA . PHE A 1 308 ? 18.782 3.458 -32.423 1.00 93.38 308 PHE A CA 1
ATOM 2520 C C . PHE A 1 308 ? 20.035 4.290 -32.149 1.00 93.38 308 PHE A C 1
ATOM 2522 O O . PHE A 1 308 ? 21.159 3.808 -32.286 1.00 93.38 308 PHE A O 1
ATOM 2529 N N . TYR A 1 309 ? 19.802 5.532 -31.733 1.00 91.44 309 TYR A N 1
ATOM 2530 C CA . TYR A 1 309 ? 20.786 6.463 -31.197 1.00 91.44 309 TYR A CA 1
ATOM 2531 C C . TYR A 1 309 ? 20.236 6.942 -29.859 1.00 91.44 309 TYR A C 1
ATOM 2533 O O . TYR A 1 309 ? 19.197 7.612 -29.813 1.00 91.44 309 TYR A O 1
ATOM 2541 N N . ILE A 1 310 ? 20.865 6.511 -28.774 1.00 88.75 310 ILE A N 1
ATOM 2542 C CA . ILE A 1 310 ? 20.327 6.661 -27.427 1.00 88.75 310 ILE A CA 1
ATOM 2543 C C . ILE A 1 310 ? 21.384 7.263 -26.522 1.00 88.75 310 ILE A C 1
ATOM 2545 O O . ILE A 1 310 ? 22.420 6.646 -26.303 1.00 88.75 310 ILE A O 1
ATOM 2549 N N . ASN A 1 311 ? 21.099 8.425 -25.945 1.00 84.25 311 ASN A N 1
ATOM 2550 C CA . ASN A 1 311 ? 21.913 8.952 -24.860 1.00 84.25 311 ASN A CA 1
ATOM 2551 C C . ASN A 1 311 ? 21.428 8.341 -23.544 1.00 84.25 311 ASN A C 1
ATOM 2553 O O . ASN A 1 311 ? 20.387 8.754 -23.030 1.00 84.25 311 ASN A O 1
ATOM 2557 N N . PHE A 1 312 ? 22.118 7.316 -23.043 1.00 81.44 312 PHE A N 1
ATOM 2558 C CA . PHE A 1 312 ? 21.774 6.697 -21.762 1.00 81.44 312 PHE A CA 1
ATOM 2559 C C . PHE A 1 312 ? 22.281 7.560 -20.611 1.00 81.44 312 PHE A C 1
ATOM 2561 O O . PHE A 1 312 ? 23.368 8.126 -20.689 1.00 81.44 312 PHE A O 1
ATOM 2568 N N . GLY A 1 313 ? 21.510 7.633 -19.527 1.00 74.12 313 GLY A N 1
ATOM 2569 C CA . GLY A 1 313 ? 21.948 8.340 -18.334 1.00 74.12 313 GLY A CA 1
ATOM 2570 C C . GLY A 1 313 ? 23.083 7.610 -17.607 1.00 74.12 313 GLY A C 1
ATOM 2571 O O . GLY A 1 313 ? 23.524 6.527 -17.998 1.00 74.12 313 GLY A O 1
ATOM 2572 N N . GLU A 1 314 ? 23.564 8.226 -16.531 1.00 76.81 314 GLU A N 1
ATOM 2573 C CA . GLU A 1 314 ? 24.657 7.701 -15.708 1.00 76.81 314 GLU A CA 1
ATOM 2574 C C . GLU A 1 314 ? 24.340 6.333 -15.084 1.00 76.81 314 GLU A C 1
ATOM 2576 O O . GLU A 1 314 ? 23.188 6.002 -14.778 1.00 76.81 314 GLU A O 1
ATOM 2581 N N . GLN A 1 315 ? 25.384 5.536 -14.850 1.00 77.31 315 GLN A N 1
ATOM 2582 C CA . GLN A 1 315 ? 25.265 4.313 -14.061 1.00 77.31 315 GLN A CA 1
ATOM 2583 C C . GLN A 1 315 ? 25.216 4.673 -12.580 1.00 77.31 315 GLN A C 1
ATOM 2585 O O . GLN A 1 315 ? 26.041 5.448 -12.100 1.00 77.31 315 GLN A O 1
ATOM 2590 N N . TYR A 1 316 ? 24.299 4.076 -11.828 1.00 64.81 316 TYR A N 1
ATOM 2591 C CA . TYR A 1 316 ? 24.242 4.267 -10.382 1.00 64.81 316 TYR A CA 1
ATOM 2592 C C . TYR A 1 316 ? 24.618 2.975 -9.657 1.00 64.81 316 TYR A C 1
ATOM 2594 O O . TYR A 1 316 ? 24.257 1.866 -10.058 1.00 64.81 316 TYR A O 1
ATOM 2602 N N . GLN A 1 317 ? 25.375 3.111 -8.568 1.00 57.16 317 GLN A N 1
ATOM 2603 C CA . GLN A 1 317 ? 25.746 1.969 -7.744 1.00 57.16 317 GLN A CA 1
ATOM 2604 C C . GLN A 1 317 ? 24.631 1.647 -6.755 1.00 57.16 317 GLN A C 1
ATOM 2606 O O . GLN A 1 317 ? 24.352 2.414 -5.836 1.00 57.16 317 GLN A O 1
ATOM 2611 N N . ILE A 1 318 ? 24.027 0.471 -6.912 1.00 56.25 318 ILE A N 1
ATOM 2612 C CA . ILE A 1 318 ? 23.137 -0.094 -5.903 1.00 56.25 318 ILE A CA 1
ATOM 2613 C C . ILE A 1 318 ? 24.002 -0.830 -4.889 1.00 56.25 318 ILE A C 1
ATOM 2615 O O . ILE A 1 318 ? 24.339 -1.996 -5.079 1.00 56.25 318 ILE A O 1
ATOM 2619 N N . GLN A 1 319 ? 24.390 -0.149 -3.814 1.00 57.28 319 GLN A N 1
ATOM 2620 C CA . GLN A 1 319 ? 25.149 -0.798 -2.742 1.00 57.28 319 GLN A CA 1
ATOM 2621 C C . GLN A 1 319 ? 24.259 -1.688 -1.859 1.00 57.28 319 GLN A C 1
ATOM 2623 O O . GLN A 1 319 ? 24.765 -2.589 -1.201 1.00 57.28 319 GLN A O 1
ATOM 2628 N N . ASN A 1 320 ? 22.936 -1.477 -1.866 1.00 66.62 320 ASN A N 1
ATOM 2629 C CA . ASN A 1 320 ? 22.000 -2.081 -0.920 1.00 66.62 320 ASN A CA 1
ATOM 2630 C C . ASN A 1 320 ? 20.662 -2.443 -1.595 1.00 66.62 320 ASN A C 1
ATOM 2632 O O . ASN A 1 320 ? 20.107 -1.638 -2.336 1.00 66.62 320 ASN A O 1
ATOM 2636 N N . LYS A 1 321 ? 20.118 -3.636 -1.310 1.00 85.12 321 LYS A N 1
ATOM 2637 C CA . LYS A 1 321 ? 18.771 -4.076 -1.731 1.00 85.12 321 LYS A CA 1
ATOM 2638 C C . LYS A 1 321 ? 17.972 -4.575 -0.530 1.00 85.12 321 LYS A C 1
ATOM 2640 O O . LYS A 1 321 ? 18.551 -5.114 0.411 1.00 85.12 321 LYS A O 1
ATOM 2645 N N . LEU A 1 322 ? 16.649 -4.431 -0.583 1.00 89.38 322 LEU A N 1
ATOM 2646 C CA . LEU A 1 322 ? 15.734 -4.849 0.486 1.00 89.38 322 LEU A CA 1
ATOM 2647 C C . LEU A 1 322 ? 15.423 -6.354 0.468 1.00 89.38 322 LEU A C 1
ATOM 2649 O O . LEU A 1 322 ? 14.973 -6.895 1.471 1.00 89.38 322 LEU A O 1
ATOM 2653 N N . ASN A 1 323 ? 15.668 -7.052 -0.646 1.00 88.19 323 ASN A N 1
ATOM 2654 C CA . ASN A 1 323 ? 15.441 -8.500 -0.777 1.00 88.19 323 ASN A CA 1
ATOM 2655 C C . ASN A 1 323 ? 14.027 -8.946 -0.345 1.00 88.19 323 ASN A C 1
ATOM 2657 O O . ASN A 1 323 ? 13.856 -9.986 0.294 1.00 88.19 323 ASN A O 1
ATOM 2661 N N . LEU A 1 324 ? 13.009 -8.145 -0.669 1.00 90.88 324 LEU A N 1
ATOM 2662 C CA . LEU A 1 324 ? 11.615 -8.488 -0.400 1.00 90.88 324 LEU A CA 1
ATOM 2663 C C . LEU A 1 324 ? 11.123 -9.576 -1.365 1.00 90.88 324 LEU A C 1
ATOM 2665 O O . LEU A 1 324 ? 11.572 -9.666 -2.507 1.00 90.88 324 LEU A O 1
ATOM 2669 N N . ASP A 1 325 ? 10.158 -10.378 -0.912 1.00 89.38 325 ASP A N 1
ATOM 2670 C CA . ASP A 1 325 ? 9.414 -11.289 -1.783 1.00 89.38 325 ASP A CA 1
ATOM 2671 C C . ASP A 1 325 ? 8.446 -10.484 -2.658 1.00 89.38 325 ASP A C 1
ATOM 2673 O O . ASP A 1 325 ? 7.407 -10.012 -2.190 1.00 89.38 325 ASP A O 1
ATOM 2677 N N . LEU A 1 326 ? 8.805 -10.330 -3.933 1.00 89.25 326 LEU A N 1
ATOM 2678 C CA . LEU A 1 326 ? 8.040 -9.538 -4.896 1.00 89.25 326 LEU A CA 1
ATOM 2679 C C . LEU A 1 326 ? 6.860 -10.307 -5.514 1.00 89.25 326 LEU A C 1
ATOM 2681 O O . LEU A 1 326 ? 6.115 -9.742 -6.315 1.00 89.25 326 LEU A O 1
ATOM 2685 N N . THR A 1 327 ? 6.668 -11.580 -5.145 1.00 87.00 327 THR A N 1
ATOM 2686 C CA . THR A 1 327 ? 5.580 -12.433 -5.655 1.00 87.00 327 THR A CA 1
ATOM 2687 C C . THR A 1 327 ? 4.288 -12.324 -4.845 1.00 87.00 327 THR A C 1
ATOM 2689 O O . THR A 1 327 ? 3.274 -12.930 -5.209 1.00 87.00 327 THR A O 1
ATOM 2692 N N . ARG A 1 328 ? 4.301 -11.527 -3.764 1.00 89.50 328 ARG A N 1
ATOM 2693 C CA . ARG A 1 328 ? 3.137 -11.255 -2.911 1.00 89.50 328 ARG A CA 1
ATOM 2694 C C . ARG A 1 328 ? 1.941 -10.852 -3.779 1.00 89.50 328 ARG A C 1
ATOM 2696 O O . ARG A 1 328 ? 2.083 -10.069 -4.716 1.00 89.50 328 ARG A O 1
ATOM 2703 N N . LYS A 1 329 ? 0.752 -11.357 -3.453 1.00 90.50 329 LYS A N 1
ATOM 2704 C CA . LYS A 1 329 ? -0.517 -10.948 -4.078 1.00 90.50 329 LYS A CA 1
ATOM 2705 C C . LYS A 1 329 ? -1.307 -10.058 -3.126 1.00 90.50 329 LYS A C 1
ATOM 2707 O O . LYS A 1 329 ? -1.223 -10.233 -1.914 1.00 90.50 329 LYS A O 1
ATOM 2712 N N . SER A 1 330 ? -2.070 -9.126 -3.679 1.00 91.88 330 SER A N 1
ATOM 2713 C CA . SER A 1 330 ? -2.985 -8.247 -2.948 1.00 91.88 330 SER A CA 1
ATOM 2714 C C . SER A 1 330 ? -4.366 -8.260 -3.595 1.00 91.88 330 SER A C 1
ATOM 2716 O O . SER A 1 330 ? -4.488 -8.384 -4.813 1.00 91.88 330 SER A O 1
ATOM 2718 N N . PHE A 1 331 ? -5.416 -8.072 -2.793 1.00 95.06 331 PHE A N 1
ATOM 2719 C CA . PHE A 1 331 ? -6.792 -7.944 -3.280 1.00 95.06 331 PHE A CA 1
ATOM 2720 C C . PHE A 1 331 ? -6.949 -6.827 -4.325 1.00 95.06 331 PHE A C 1
ATOM 2722 O O . PHE A 1 331 ? -7.757 -6.940 -5.247 1.00 95.06 331 PHE A O 1
ATOM 2729 N N . TYR A 1 332 ? -6.176 -5.746 -4.193 1.00 95.38 332 TYR A N 1
ATOM 2730 C CA . TYR A 1 332 ? -6.246 -4.604 -5.102 1.00 95.38 332 TYR A CA 1
ATOM 2731 C C . TYR A 1 332 ? -5.457 -4.788 -6.404 1.00 95.38 332 TYR A C 1
ATOM 2733 O O . TYR A 1 332 ? -5.628 -3.970 -7.305 1.00 95.38 332 TYR A O 1
ATOM 2741 N N . ASP A 1 333 ? -4.676 -5.868 -6.562 1.00 93.62 333 ASP A N 1
ATOM 2742 C CA . ASP A 1 333 ? -3.960 -6.146 -7.819 1.00 93.62 333 ASP A CA 1
ATOM 2743 C C . ASP A 1 333 ? -4.944 -6.226 -9.006 1.00 93.62 333 ASP A C 1
ATOM 2745 O O . ASP A 1 333 ? -4.672 -5.687 -10.071 1.00 93.62 333 ASP A O 1
ATOM 2749 N N . GLN A 1 334 ? -6.149 -6.773 -8.797 1.00 93.44 334 GLN A N 1
ATOM 2750 C CA . GLN A 1 334 ? -7.198 -6.865 -9.828 1.00 93.44 334 GLN A CA 1
ATOM 2751 C C . GLN A 1 334 ? -7.752 -5.504 -10.300 1.00 93.44 334 GLN A C 1
ATOM 2753 O O . GLN A 1 334 ? -8.472 -5.438 -11.293 1.00 93.44 334 GLN A O 1
ATOM 2758 N N . GLN A 1 335 ? -7.483 -4.426 -9.558 1.00 94.19 335 GLN A N 1
ATOM 2759 C CA . GLN A 1 335 ? -7.901 -3.060 -9.890 1.00 94.19 335 GLN A CA 1
ATOM 2760 C C . GLN A 1 335 ? -6.748 -2.244 -10.483 1.00 94.19 335 GLN A C 1
ATOM 2762 O O . GLN A 1 335 ? -6.888 -1.034 -10.651 1.00 94.19 335 GLN A O 1
ATOM 2767 N N . ASN A 1 336 ? -5.618 -2.886 -10.795 1.00 93.62 336 ASN A N 1
ATOM 2768 C CA . ASN A 1 336 ? -4.448 -2.241 -11.361 1.00 93.62 336 ASN A CA 1
ATOM 2769 C C . ASN A 1 336 ? -4.466 -2.270 -12.902 1.00 93.62 336 ASN A C 1
ATOM 2771 O O . ASN A 1 336 ? -4.156 -3.301 -13.494 1.00 93.62 336 ASN A O 1
ATOM 2775 N N . PRO A 1 337 ? -4.741 -1.149 -13.590 1.00 88.44 337 PRO A N 1
ATOM 2776 C CA . PRO A 1 337 ? -4.687 -1.115 -15.050 1.00 88.44 337 PRO A CA 1
ATOM 2777 C C . PRO A 1 337 ? -3.257 -1.068 -15.620 1.00 88.44 337 PRO A C 1
ATOM 2779 O O . PRO A 1 337 ? -3.104 -1.111 -16.836 1.00 88.44 337 PRO A O 1
ATOM 2782 N N . ASN A 1 338 ? -2.216 -0.927 -14.786 1.00 91.56 338 ASN A N 1
ATOM 2783 C CA . ASN A 1 338 ? -0.830 -0.697 -15.211 1.00 91.56 338 ASN A CA 1
ATOM 2784 C C . ASN A 1 338 ? 0.160 -1.641 -14.499 1.00 91.56 338 ASN A C 1
ATOM 2786 O O . ASN A 1 338 ? 1.151 -1.189 -13.919 1.00 91.56 338 ASN A O 1
ATOM 2790 N N . GLU A 1 339 ? -0.093 -2.952 -14.547 1.00 90.94 339 GLU A N 1
ATOM 2791 C CA . GLU A 1 339 ? 0.721 -3.967 -13.856 1.00 90.94 339 GLU A CA 1
ATOM 2792 C C . GLU A 1 339 ? 2.221 -3.876 -14.175 1.00 90.94 339 GLU A C 1
ATOM 2794 O O . GLU A 1 339 ? 3.050 -3.984 -13.271 1.00 90.94 339 GLU A O 1
ATOM 2799 N N . ASP A 1 340 ? 2.582 -3.602 -15.430 1.00 88.88 340 ASP A N 1
ATOM 2800 C CA . ASP A 1 340 ? 3.983 -3.471 -15.842 1.00 88.88 340 ASP A CA 1
ATOM 2801 C C . ASP A 1 340 ? 4.685 -2.292 -15.166 1.00 88.88 340 ASP A C 1
ATOM 2803 O O . ASP A 1 340 ? 5.791 -2.440 -14.650 1.00 88.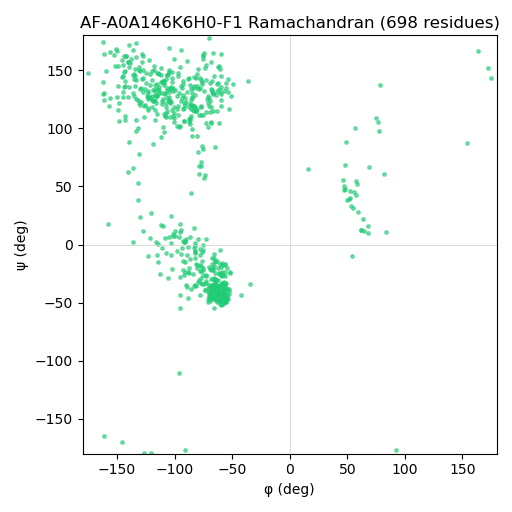88 340 ASP A O 1
ATOM 2807 N N . VAL A 1 341 ? 4.029 -1.131 -15.097 1.00 90.56 341 VAL A N 1
ATOM 2808 C CA . VAL A 1 341 ? 4.579 0.048 -14.409 1.00 90.56 341 VAL A CA 1
ATOM 2809 C C . VAL A 1 341 ? 4.676 -0.210 -12.909 1.00 90.56 341 VAL A C 1
ATOM 2811 O O . VAL A 1 341 ? 5.670 0.147 -12.280 1.00 90.56 341 VAL A O 1
ATOM 2814 N N . THR A 1 342 ? 3.668 -0.856 -12.326 1.00 93.94 342 THR A N 1
ATOM 2815 C CA . THR A 1 342 ? 3.685 -1.242 -10.912 1.00 93.94 342 THR A CA 1
ATOM 2816 C C . THR A 1 342 ? 4.861 -2.156 -10.593 1.00 93.94 342 THR A C 1
ATOM 2818 O O . THR A 1 342 ? 5.546 -1.934 -9.597 1.00 93.94 342 THR A O 1
ATOM 2821 N N . ARG A 1 343 ? 5.139 -3.139 -11.455 1.00 91.19 343 ARG A N 1
ATOM 2822 C CA . ARG A 1 343 ? 6.291 -4.035 -11.332 1.00 91.19 343 ARG A CA 1
ATOM 2823 C C . ARG A 1 343 ? 7.611 -3.266 -11.365 1.00 91.19 343 ARG A C 1
ATOM 2825 O O . ARG A 1 343 ? 8.424 -3.453 -10.466 1.00 91.19 343 ARG A O 1
ATOM 2832 N N . LEU A 1 344 ? 7.772 -2.346 -12.321 1.00 89.94 344 LEU A N 1
ATOM 2833 C CA . LEU A 1 344 ? 8.965 -1.498 -12.429 1.00 89.94 344 LEU A CA 1
ATOM 2834 C C . LEU A 1 344 ? 9.201 -0.670 -11.158 1.00 89.94 344 LEU A C 1
ATOM 2836 O O . LEU A 1 344 ? 10.325 -0.601 -10.667 1.00 89.94 344 LEU A O 1
ATOM 2840 N N . ILE A 1 345 ? 8.148 -0.069 -10.590 1.00 93.75 345 ILE A N 1
ATOM 2841 C CA . ILE A 1 345 ? 8.262 0.700 -9.340 1.00 93.75 345 ILE A CA 1
ATOM 2842 C C . ILE A 1 345 ? 8.653 -0.216 -8.174 1.00 93.75 345 ILE A C 1
ATOM 2844 O O . ILE A 1 345 ? 9.547 0.128 -7.407 1.00 93.75 345 ILE A O 1
ATOM 2848 N N . ILE A 1 346 ? 8.026 -1.389 -8.046 1.00 94.50 346 ILE A N 1
ATOM 2849 C CA . ILE A 1 346 ? 8.338 -2.357 -6.983 1.00 94.50 346 ILE A CA 1
ATOM 2850 C C . ILE A 1 346 ? 9.801 -2.821 -7.070 1.00 94.50 346 ILE A C 1
ATOM 2852 O O . ILE A 1 346 ? 10.496 -2.857 -6.053 1.00 94.50 346 ILE A O 1
ATOM 2856 N N . GLU A 1 347 ? 10.280 -3.164 -8.266 1.00 90.94 347 GLU A N 1
ATOM 2857 C CA . GLU A 1 347 ? 11.660 -3.606 -8.505 1.00 90.94 347 GLU A CA 1
ATOM 2858 C C . GLU A 1 347 ? 12.677 -2.507 -8.176 1.00 90.94 347 GLU A C 1
ATOM 2860 O O . GLU A 1 347 ? 13.696 -2.774 -7.522 1.00 90.94 347 GLU A O 1
ATOM 2865 N N . ALA A 1 348 ? 12.367 -1.267 -8.560 1.00 90.50 348 ALA A N 1
ATOM 2866 C CA . ALA A 1 348 ? 13.170 -0.095 -8.247 1.00 90.50 348 ALA A CA 1
ATOM 2867 C C . ALA A 1 348 ? 13.216 0.178 -6.738 1.00 90.50 348 ALA A C 1
ATOM 2869 O O . ALA A 1 348 ? 14.304 0.304 -6.180 1.00 90.50 348 ALA A O 1
ATOM 2870 N N . CYS A 1 349 ? 12.074 0.169 -6.041 1.00 94.06 349 CYS A N 1
ATOM 2871 C CA . CYS A 1 349 ? 12.028 0.314 -4.584 1.00 94.06 349 CYS A CA 1
ATOM 2872 C C . CYS A 1 349 ? 12.794 -0.807 -3.869 1.00 94.06 349 CYS A C 1
ATOM 2874 O O . CYS A 1 349 ? 13.564 -0.537 -2.950 1.00 94.06 349 CYS A O 1
ATOM 2876 N N . ASN A 1 350 ? 12.645 -2.060 -4.309 1.00 93.19 350 ASN A N 1
ATOM 2877 C CA . ASN A 1 350 ? 13.369 -3.197 -3.736 1.00 93.19 350 ASN A CA 1
ATOM 2878 C C . ASN A 1 350 ? 14.888 -3.097 -3.949 1.00 93.19 350 ASN A C 1
ATOM 2880 O O . ASN A 1 350 ? 15.662 -3.568 -3.114 1.00 93.19 350 ASN A O 1
ATOM 2884 N N . SER A 1 351 ? 15.314 -2.465 -5.043 1.00 89.06 351 SER A N 1
ATOM 2885 C CA . SER A 1 351 ? 16.725 -2.202 -5.337 1.00 89.06 351 SER A CA 1
ATOM 2886 C C . SER A 1 351 ? 17.189 -0.810 -4.893 1.00 89.06 351 SER A C 1
ATOM 2888 O O . SER A 1 351 ? 18.280 -0.396 -5.262 1.00 89.06 351 SER A O 1
ATOM 2890 N N . LEU A 1 352 ? 16.384 -0.082 -4.114 1.00 89.75 352 LEU A N 1
ATOM 2891 C CA . LEU A 1 352 ? 16.686 1.271 -3.639 1.00 89.75 352 LEU A CA 1
ATOM 2892 C C . LEU A 1 352 ? 17.056 2.267 -4.753 1.00 89.75 352 LEU A C 1
ATOM 2894 O O . LEU A 1 352 ? 17.813 3.209 -4.532 1.00 89.75 352 LEU A O 1
ATOM 2898 N N . GLN A 1 353 ? 16.471 2.116 -5.936 1.00 87.62 353 GLN A N 1
ATOM 2899 C CA . GLN A 1 353 ? 16.569 3.088 -7.017 1.00 87.62 353 GLN A CA 1
ATOM 2900 C C . GLN A 1 353 ? 15.576 4.249 -6.771 1.00 87.62 353 GLN A C 1
ATOM 2902 O O . GLN A 1 353 ? 14.367 4.012 -6.769 1.00 87.62 353 GLN A O 1
ATOM 2907 N N . PRO A 1 354 ? 16.044 5.500 -6.575 1.00 88.25 354 PRO A N 1
ATOM 2908 C CA . PRO A 1 354 ? 15.191 6.627 -6.177 1.00 88.25 354 PRO A CA 1
ATOM 2909 C C . PRO A 1 354 ? 14.363 7.215 -7.321 1.00 88.25 354 PRO A C 1
ATOM 2911 O O . PRO A 1 354 ? 13.396 7.930 -7.070 1.00 88.25 354 PRO A O 1
ATOM 2914 N N . GLU A 1 355 ? 14.725 6.943 -8.575 1.00 88.12 355 GLU A N 1
ATOM 2915 C CA . GLU A 1 355 ? 13.980 7.388 -9.751 1.00 88.12 355 GLU A CA 1
ATOM 2916 C C . GLU A 1 355 ? 14.025 6.361 -10.879 1.00 88.12 355 GLU A C 1
ATOM 2918 O O . GLU A 1 355 ? 15.038 5.699 -11.099 1.00 88.12 355 GLU A O 1
ATOM 2923 N N . ILE A 1 356 ? 12.927 6.265 -11.622 1.00 83.62 356 ILE A N 1
ATOM 2924 C CA . ILE A 1 356 ? 12.809 5.456 -12.836 1.00 83.62 356 ILE A CA 1
ATOM 2925 C C . ILE A 1 356 ? 12.268 6.318 -13.968 1.00 83.62 356 ILE A C 1
ATOM 2927 O O . ILE A 1 356 ? 11.554 7.298 -13.729 1.00 83.62 356 ILE A O 1
ATOM 2931 N N . SER A 1 357 ? 12.527 5.913 -15.208 1.00 75.94 357 SER A N 1
ATOM 2932 C CA . SER A 1 357 ? 11.763 6.457 -16.329 1.00 75.94 357 SER A CA 1
ATOM 2933 C C . SER A 1 357 ? 10.759 5.475 -16.862 1.00 75.94 357 SER A C 1
ATOM 2935 O O . SER A 1 357 ? 10.919 4.258 -16.808 1.00 75.94 357 SER A O 1
ATOM 2937 N N . ILE A 1 358 ? 9.697 6.074 -17.370 1.00 80.50 358 ILE A N 1
ATOM 2938 C CA . ILE A 1 358 ? 8.514 5.406 -17.852 1.00 80.50 358 ILE A CA 1
ATOM 2939 C C . ILE A 1 358 ? 8.429 5.679 -19.340 1.00 80.50 358 ILE A C 1
ATOM 2941 O O . ILE A 1 358 ? 8.465 6.829 -19.781 1.00 80.50 358 ILE A O 1
ATOM 2945 N N . SER A 1 359 ? 8.291 4.609 -20.113 1.00 75.81 359 SER A N 1
ATOM 2946 C CA . SER A 1 359 ? 8.057 4.727 -21.542 1.00 75.81 359 SER A CA 1
ATOM 2947 C C . SER A 1 359 ? 6.791 5.554 -21.813 1.00 75.81 359 SER A C 1
ATOM 2949 O O . SER A 1 359 ? 5.729 5.262 -21.247 1.00 75.81 359 SER A O 1
ATOM 2951 N N . PRO A 1 360 ? 6.840 6.544 -22.725 1.00 71.69 360 PRO A N 1
ATOM 2952 C CA . PRO A 1 360 ? 5.668 7.334 -23.099 1.00 71.69 360 PRO A CA 1
ATOM 2953 C C . PRO A 1 360 ? 4.478 6.504 -23.612 1.00 71.69 360 PRO A C 1
ATOM 2955 O O . PRO A 1 360 ? 3.356 7.020 -23.641 1.00 71.69 360 PRO A O 1
ATOM 2958 N N . ARG A 1 361 ? 4.689 5.229 -23.995 1.00 75.69 361 ARG A N 1
ATOM 2959 C CA . ARG A 1 361 ? 3.614 4.308 -24.408 1.00 75.69 361 ARG A CA 1
ATOM 2960 C C . ARG A 1 361 ? 2.574 4.091 -23.318 1.00 75.69 361 ARG A C 1
ATOM 2962 O O . ARG A 1 361 ? 1.404 3.916 -23.635 1.00 75.69 361 ARG A O 1
ATOM 2969 N N . PHE A 1 362 ? 3.005 4.095 -22.050 1.00 81.69 362 PHE A N 1
ATOM 2970 C CA . PHE A 1 362 ? 2.121 3.792 -20.927 1.00 81.69 362 PHE A CA 1
ATOM 2971 C C . PHE A 1 362 ? 1.073 4.890 -20.749 1.00 81.69 362 PHE A C 1
ATOM 2973 O O . PHE A 1 362 ? 0.060 4.670 -20.095 1.00 81.69 362 PHE A O 1
ATOM 2980 N N . ASN A 1 363 ? 1.304 6.063 -21.360 1.00 81.06 363 ASN A N 1
ATOM 2981 C CA . ASN A 1 363 ? 0.367 7.176 -21.397 1.00 81.06 363 ASN A CA 1
ATOM 2982 C C . ASN A 1 363 ? -0.183 7.511 -20.000 1.00 81.06 363 ASN A C 1
ATOM 2984 O O . ASN A 1 363 ? -1.371 7.794 -19.844 1.00 81.06 363 ASN A O 1
ATOM 2988 N N . LEU A 1 364 ? 0.685 7.422 -18.983 1.00 86.00 364 LEU A N 1
ATOM 2989 C CA . LEU A 1 364 ? 0.281 7.544 -17.591 1.00 86.00 364 LEU A CA 1
ATOM 2990 C C . LEU A 1 364 ? -0.199 8.959 -17.294 1.00 86.00 364 LEU A C 1
ATOM 2992 O O . LEU A 1 364 ? 0.491 9.949 -17.545 1.00 86.00 364 LEU A O 1
ATOM 2996 N N . THR A 1 365 ? -1.370 9.026 -16.681 1.00 86.19 365 THR A N 1
ATOM 2997 C CA . THR A 1 365 ? -1.912 10.225 -16.044 1.00 86.19 365 THR A CA 1
ATOM 2998 C C . THR A 1 365 ? -1.467 10.296 -14.584 1.00 86.19 365 THR A C 1
ATOM 3000 O O . THR A 1 365 ? -1.201 9.272 -13.952 1.00 86.19 365 THR A O 1
ATOM 3003 N N . SER A 1 366 ? -1.470 11.492 -13.990 1.00 82.56 366 SER A N 1
ATOM 3004 C CA . SER A 1 366 ? -1.177 11.657 -12.556 1.00 82.56 366 SER A CA 1
ATOM 3005 C C . SER A 1 366 ? -2.119 10.843 -11.658 1.00 82.56 366 SER A C 1
ATOM 3007 O O . SER A 1 366 ? -1.689 10.332 -10.629 1.00 82.56 366 SER A O 1
ATOM 3009 N N . LYS A 1 367 ? -3.385 10.651 -12.067 1.00 86.12 367 LYS A N 1
ATOM 3010 C CA . LYS A 1 367 ? -4.344 9.790 -11.352 1.00 86.12 367 LYS A CA 1
ATOM 3011 C C . LYS A 1 367 ? -3.921 8.322 -11.369 1.00 86.12 367 LYS A C 1
ATOM 3013 O O . LYS A 1 367 ? -3.970 7.666 -10.339 1.00 86.12 367 LYS A O 1
ATOM 3018 N N . GLN A 1 368 ? -3.462 7.813 -12.513 1.00 90.19 368 GLN A N 1
ATOM 3019 C CA . GLN A 1 368 ? -2.950 6.443 -12.601 1.00 90.19 368 GLN A CA 1
ATOM 3020 C C . GLN A 1 368 ? -1.680 6.258 -11.774 1.00 90.19 368 GLN A C 1
ATOM 3022 O O . GLN A 1 368 ? -1.552 5.238 -11.110 1.00 90.19 368 GLN A O 1
ATOM 3027 N N . VAL A 1 369 ? -0.772 7.241 -11.769 1.00 90.94 369 VAL A N 1
ATOM 3028 C CA . VAL A 1 369 ? 0.415 7.206 -10.899 1.00 90.94 369 VAL A CA 1
ATOM 3029 C C . VAL A 1 369 ? -0.006 7.138 -9.431 1.00 90.94 369 VAL A C 1
ATOM 3031 O O . VAL A 1 369 ? 0.463 6.264 -8.714 1.00 90.94 369 VAL A O 1
ATOM 3034 N N . SER A 1 370 ? -0.943 7.989 -9.001 1.00 90.50 370 SER A N 1
ATOM 3035 C CA . SER A 1 370 ? -1.484 7.964 -7.636 1.00 90.50 370 SER A CA 1
ATOM 3036 C C . SER A 1 370 ? -2.116 6.612 -7.278 1.00 90.50 370 SER A C 1
ATOM 3038 O O . SER A 1 370 ? -1.810 6.073 -6.217 1.00 90.50 370 SER A O 1
ATOM 3040 N N . LEU A 1 371 ? -2.924 6.033 -8.172 1.00 93.06 371 LEU A N 1
ATOM 3041 C CA . LEU A 1 371 ? -3.531 4.713 -7.983 1.00 93.06 371 LEU A CA 1
ATOM 3042 C C . LEU A 1 371 ? -2.475 3.605 -7.851 1.00 93.06 371 LEU A C 1
ATOM 3044 O O . LEU A 1 371 ? -2.568 2.772 -6.955 1.00 93.06 371 LEU A O 1
ATOM 3048 N N . ILE A 1 372 ? -1.459 3.597 -8.720 1.00 94.38 372 ILE A N 1
ATOM 3049 C CA . ILE A 1 372 ? -0.357 2.627 -8.661 1.00 94.38 372 ILE A CA 1
ATOM 3050 C C . ILE A 1 372 ? 0.386 2.751 -7.327 1.00 94.38 372 ILE A C 1
ATOM 3052 O O . ILE A 1 372 ? 0.640 1.740 -6.674 1.00 94.38 372 ILE A O 1
ATOM 3056 N N . THR A 1 373 ? 0.704 3.976 -6.902 1.00 94.25 373 THR A N 1
ATOM 3057 C CA . THR A 1 373 ? 1.361 4.235 -5.616 1.00 94.25 373 THR A CA 1
ATOM 3058 C C . THR A 1 373 ? 0.525 3.710 -4.451 1.00 94.25 373 THR A C 1
ATOM 3060 O O . THR A 1 373 ? 1.063 3.018 -3.588 1.00 94.25 373 THR A O 1
ATOM 3063 N N . GLU A 1 374 ? -0.787 3.963 -4.450 1.00 93.25 374 GLU A N 1
ATOM 3064 C CA . GLU A 1 374 ? -1.708 3.465 -3.423 1.00 93.25 374 GLU A CA 1
ATOM 3065 C C . GLU A 1 374 ? -1.719 1.927 -3.381 1.00 93.25 374 GLU A C 1
ATOM 3067 O O . GLU A 1 374 ? -1.561 1.340 -2.311 1.00 93.25 374 GLU A O 1
ATOM 3072 N N . ILE A 1 375 ? -1.803 1.257 -4.537 1.00 95.38 375 ILE A N 1
ATOM 3073 C CA . ILE A 1 375 ? -1.746 -0.214 -4.635 1.00 95.38 375 ILE A CA 1
ATOM 3074 C C . ILE A 1 375 ? -0.428 -0.757 -4.066 1.00 95.38 375 ILE A C 1
ATOM 3076 O O . ILE A 1 375 ? -0.436 -1.734 -3.313 1.00 95.38 375 ILE A O 1
ATOM 3080 N N . ILE A 1 376 ? 0.704 -0.123 -4.383 1.00 96.00 376 ILE A N 1
ATOM 3081 C CA . ILE A 1 376 ? 2.018 -0.548 -3.889 1.00 96.00 376 ILE A CA 1
ATOM 3082 C C . ILE A 1 376 ? 2.118 -0.362 -2.374 1.00 96.00 376 ILE A C 1
ATOM 3084 O O . ILE A 1 376 ? 2.536 -1.294 -1.695 1.00 96.00 376 ILE A O 1
ATOM 3088 N N . GLN A 1 377 ? 1.697 0.781 -1.826 1.00 93.12 377 GLN A N 1
ATOM 3089 C CA . GLN A 1 377 ? 1.739 1.043 -0.379 1.00 93.12 377 GLN A CA 1
ATOM 3090 C C . GLN A 1 377 ? 0.822 0.099 0.418 1.00 93.12 377 GLN A C 1
ATOM 3092 O O . GLN A 1 377 ? 1.163 -0.317 1.525 1.00 93.12 377 GLN A O 1
ATOM 3097 N N . GLN A 1 378 ? -0.325 -0.280 -0.151 1.00 92.25 378 GLN A N 1
ATOM 3098 C CA . GLN A 1 378 ? -1.228 -1.287 0.419 1.00 92.25 378 GLN A CA 1
ATOM 3099 C C . GLN A 1 378 ? -0.574 -2.673 0.463 1.00 92.25 378 GLN A C 1
ATOM 3101 O O . GLN A 1 378 ? -0.715 -3.417 1.432 1.00 92.25 378 GLN A O 1
ATOM 3106 N N . LYS A 1 379 ? 0.150 -3.022 -0.602 1.00 94.88 379 LYS A N 1
ATOM 3107 C CA . LYS A 1 379 ? 0.764 -4.337 -0.799 1.00 94.88 379 LYS A CA 1
ATOM 3108 C C . LYS A 1 379 ? 2.095 -4.501 -0.061 1.00 94.88 379 LYS A C 1
ATOM 3110 O O . LYS A 1 379 ? 2.384 -5.584 0.453 1.00 94.88 379 LYS A O 1
ATOM 3115 N N . TYR A 1 380 ? 2.884 -3.435 0.014 1.00 96.69 380 TYR A N 1
ATOM 3116 C CA . TYR A 1 380 ? 4.215 -3.393 0.611 1.00 96.69 380 TYR A CA 1
ATOM 3117 C C . TYR A 1 380 ? 4.348 -2.210 1.583 1.00 96.69 380 TYR A C 1
ATOM 3119 O O . TYR A 1 380 ? 4.994 -1.212 1.252 1.00 96.69 380 TYR A O 1
ATOM 3127 N N . PRO A 1 381 ? 3.796 -2.316 2.807 1.00 96.81 381 PRO A N 1
ATOM 3128 C CA . PRO A 1 381 ? 4.058 -1.356 3.883 1.00 96.81 381 PRO A CA 1
ATOM 3129 C C . PRO A 1 381 ? 5.554 -1.112 4.146 1.00 96.81 381 PRO A C 1
ATOM 3131 O O . PRO A 1 381 ? 5.936 -0.070 4.670 1.00 96.81 381 PRO A O 1
ATOM 3134 N N . GLU A 1 382 ? 6.412 -2.068 3.774 1.00 97.19 382 GLU A N 1
ATOM 3135 C CA . GLU A 1 382 ? 7.872 -1.978 3.827 1.00 97.19 382 GLU A CA 1
ATOM 3136 C C . GLU A 1 382 ? 8.444 -0.827 2.989 1.00 97.19 382 GLU A C 1
ATOM 3138 O O . GLU A 1 382 ? 9.506 -0.304 3.325 1.00 97.19 382 GLU A O 1
ATOM 3143 N N . PHE A 1 383 ? 7.740 -0.403 1.936 1.00 97.50 383 PHE A N 1
ATOM 3144 C CA . PHE A 1 383 ? 8.077 0.771 1.132 1.00 97.50 383 PHE A CA 1
ATOM 3145 C C . PHE A 1 383 ? 7.497 2.057 1.737 1.00 97.50 383 PHE A C 1
ATOM 3147 O O . PHE A 1 383 ? 6.955 2.899 1.028 1.00 97.50 383 PHE A O 1
ATOM 3154 N N . TRP A 1 384 ? 7.615 2.231 3.055 1.00 96.75 384 TRP A N 1
ATOM 3155 C CA . TRP A 1 384 ? 7.149 3.426 3.776 1.00 96.75 384 TRP A CA 1
ATOM 3156 C C . TRP A 1 384 ? 7.744 4.737 3.239 1.00 96.75 384 TRP A C 1
ATOM 3158 O O . TRP A 1 384 ? 7.152 5.796 3.398 1.00 96.75 384 TRP A O 1
ATOM 3168 N N . PHE A 1 385 ? 8.899 4.657 2.579 1.00 96.00 385 PHE A N 1
ATOM 3169 C CA . PHE A 1 385 ? 9.601 5.777 1.957 1.00 96.00 385 PHE A CA 1
ATOM 3170 C C . PHE A 1 385 ? 9.069 6.144 0.561 1.00 96.00 385 PHE A C 1
ATOM 3172 O O . PHE A 1 385 ? 9.555 7.109 -0.023 1.00 96.00 385 PHE A O 1
ATOM 3179 N N . LEU A 1 386 ? 8.130 5.373 -0.003 1.00 96.56 386 LEU A N 1
ATOM 3180 C CA . LEU A 1 386 ? 7.586 5.599 -1.342 1.00 96.56 386 LEU A CA 1
ATOM 3181 C C . LEU A 1 386 ? 6.731 6.871 -1.378 1.00 96.56 386 LEU A C 1
ATOM 3183 O O . LEU A 1 386 ? 5.637 6.909 -0.814 1.00 96.56 386 LEU A O 1
ATOM 3187 N N . ASP A 1 387 ? 7.212 7.860 -2.122 1.00 92.94 387 ASP A N 1
ATOM 3188 C CA . ASP A 1 387 ? 6.570 9.145 -2.381 1.00 92.94 387 ASP A CA 1
ATOM 3189 C C . ASP A 1 387 ? 6.780 9.522 -3.856 1.00 92.94 387 ASP A C 1
ATOM 3191 O O . ASP A 1 387 ? 7.781 10.131 -4.253 1.00 92.94 387 ASP A O 1
ATOM 3195 N N . VAL A 1 388 ? 5.858 9.053 -4.704 1.00 90.94 388 VAL A N 1
ATOM 3196 C CA . VAL A 1 388 ? 6.019 9.134 -6.157 1.00 90.94 388 VAL A CA 1
ATOM 3197 C C . VAL A 1 388 ? 5.627 10.514 -6.669 1.00 90.94 388 VAL A C 1
ATOM 3199 O O . VAL A 1 388 ? 4.453 10.880 -6.689 1.00 90.94 388 VAL A O 1
ATOM 3202 N N . THR A 1 389 ? 6.606 11.233 -7.208 1.00 85.81 389 THR A N 1
ATOM 3203 C CA . THR A 1 389 ? 6.397 12.484 -7.938 1.00 85.81 389 THR A CA 1
ATOM 3204 C C . THR A 1 389 ? 6.705 12.289 -9.420 1.00 85.81 389 THR A C 1
ATOM 3206 O O . THR A 1 389 ? 7.741 11.748 -9.812 1.00 85.81 389 THR A O 1
ATOM 3209 N N . SER A 1 390 ? 5.782 12.718 -10.280 1.00 80.19 390 SER A N 1
ATOM 3210 C CA . SER A 1 390 ? 5.925 12.612 -11.734 1.00 80.19 390 SER A CA 1
ATOM 3211 C C . SER A 1 390 ? 6.380 13.935 -12.340 1.00 80.19 390 SER A C 1
ATOM 3213 O O . SER A 1 390 ? 5.764 14.968 -12.073 1.00 80.19 390 SER A O 1
ATOM 3215 N N . LYS A 1 391 ? 7.381 13.908 -13.226 1.00 67.06 391 LYS A N 1
ATOM 3216 C CA . LYS A 1 391 ? 7.659 15.032 -14.133 1.00 67.06 391 LYS A CA 1
ATOM 3217 C C . LYS A 1 391 ? 6.957 14.793 -15.468 1.00 67.06 391 LYS A C 1
ATOM 3219 O O . LYS A 1 391 ? 6.968 13.681 -15.996 1.00 67.06 391 LYS A O 1
ATOM 3224 N N . ILE A 1 392 ? 6.330 15.843 -15.993 1.00 59.88 392 ILE A N 1
ATOM 3225 C CA . ILE A 1 392 ? 5.597 15.811 -17.261 1.00 59.88 392 ILE A CA 1
ATOM 3226 C C . ILE A 1 392 ? 6.496 16.420 -18.339 1.00 59.88 392 ILE A C 1
ATOM 3228 O O . ILE A 1 392 ? 6.847 17.594 -18.256 1.00 59.88 392 ILE A O 1
ATOM 3232 N N . GLY A 1 393 ? 6.849 15.632 -19.353 1.00 52.38 393 GLY A N 1
ATOM 3233 C CA . GLY A 1 393 ? 7.488 16.109 -20.582 1.00 52.38 393 GLY A CA 1
ATOM 3234 C C . GLY A 1 393 ? 6.539 15.901 -21.760 1.00 52.38 393 GLY A C 1
ATOM 3235 O O . GLY A 1 393 ? 5.954 14.828 -21.881 1.00 52.38 393 GLY A O 1
ATOM 3236 N N . ASN A 1 394 ? 6.336 16.912 -22.614 1.00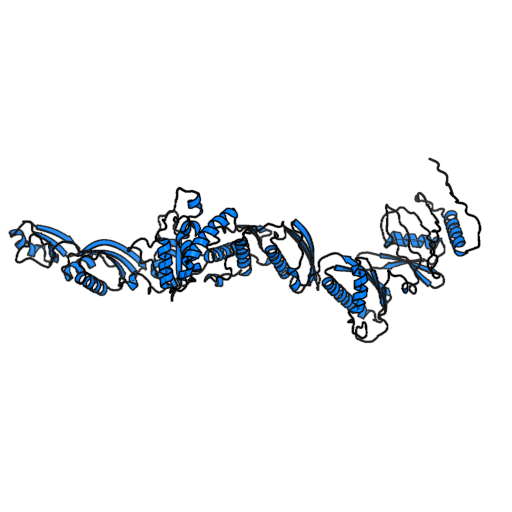 50.22 394 ASN A N 1
ATOM 3237 C CA . ASN A 1 394 ? 5.416 16.844 -23.765 1.00 50.22 394 ASN A CA 1
ATOM 3238 C C . ASN A 1 394 ? 4.025 16.258 -23.416 1.00 50.22 394 ASN A C 1
ATOM 3240 O O . ASN A 1 394 ? 3.523 15.374 -24.105 1.00 50.22 394 ASN A O 1
ATOM 3244 N N . GLN A 1 395 ? 3.419 16.735 -22.319 1.00 54.72 395 GLN A N 1
ATOM 3245 C CA . GLN A 1 395 ? 2.098 16.312 -21.814 1.00 54.72 395 GLN A CA 1
ATOM 3246 C C . GLN A 1 395 ? 1.983 14.844 -21.340 1.00 54.72 395 GLN A C 1
ATOM 3248 O O . GLN A 1 395 ? 0.873 14.388 -21.071 1.00 54.72 395 GLN A O 1
ATOM 3253 N N . LYS A 1 396 ? 3.092 14.104 -21.177 1.00 63.69 396 LYS A N 1
ATOM 3254 C CA . LYS A 1 396 ? 3.088 12.728 -20.645 1.00 63.69 396 LYS A CA 1
ATOM 3255 C C . LYS A 1 396 ? 4.120 12.527 -19.537 1.00 63.69 396 LYS A C 1
ATOM 3257 O O . LYS A 1 396 ? 5.165 13.176 -19.512 1.00 63.69 396 LYS A O 1
ATOM 3262 N N . VAL A 1 397 ? 3.824 11.613 -18.612 1.00 70.69 397 VAL A N 1
ATOM 3263 C CA . VAL A 1 397 ? 4.769 11.198 -17.568 1.00 70.69 397 VAL A CA 1
ATOM 3264 C C . VAL A 1 397 ? 5.854 10.337 -18.205 1.00 70.69 397 VAL A C 1
ATOM 3266 O O . VAL A 1 397 ? 5.572 9.243 -18.687 1.00 70.69 397 VAL A O 1
ATOM 3269 N N . ASN A 1 398 ? 7.088 10.835 -18.208 1.00 75.06 398 ASN A N 1
ATOM 3270 C CA . ASN A 1 398 ? 8.254 10.110 -18.715 1.00 75.06 398 ASN A CA 1
ATOM 3271 C C . ASN A 1 398 ? 9.276 9.785 -17.616 1.00 75.06 398 ASN A C 1
ATOM 3273 O O . ASN A 1 398 ? 10.123 8.924 -17.821 1.00 75.06 398 ASN A O 1
ATOM 3277 N N . ARG A 1 399 ? 9.184 10.421 -16.441 1.00 82.00 399 ARG A N 1
ATOM 3278 C CA . ARG A 1 399 ? 10.048 10.152 -15.287 1.00 82.00 399 ARG A CA 1
ATOM 3279 C C . ARG A 1 399 ? 9.251 10.167 -13.986 1.00 82.00 399 ARG A C 1
ATOM 3281 O O . ARG A 1 399 ? 8.446 11.075 -13.758 1.00 82.00 399 ARG A O 1
ATOM 3288 N N . LEU A 1 400 ? 9.507 9.176 -13.137 1.00 88.31 400 LEU A N 1
ATOM 3289 C CA . LEU A 1 400 ? 8.963 9.052 -11.790 1.00 88.31 400 LEU A CA 1
ATOM 3290 C C . LEU A 1 400 ? 10.110 9.099 -10.785 1.00 88.31 400 LEU A C 1
ATOM 3292 O O . LEU A 1 400 ? 10.952 8.204 -10.752 1.00 88.31 400 LEU A O 1
ATOM 3296 N N . LYS A 1 401 ? 10.124 10.128 -9.943 1.00 90.50 401 LYS A N 1
ATOM 3297 C CA . LYS A 1 401 ? 10.939 10.129 -8.731 1.00 90.50 401 LYS A CA 1
ATOM 3298 C C . LYS A 1 401 ? 10.143 9.386 -7.662 1.00 90.50 401 LYS A C 1
ATOM 3300 O O . LYS A 1 401 ? 9.023 9.782 -7.369 1.00 90.50 401 LYS A O 1
ATOM 3305 N N . LEU A 1 402 ? 10.691 8.291 -7.151 1.00 93.69 402 LEU A N 1
ATOM 3306 C CA . LEU A 1 402 ? 10.012 7.351 -6.259 1.00 93.69 402 LEU A CA 1
ATOM 3307 C C . LEU A 1 402 ? 10.174 7.713 -4.786 1.00 93.69 402 LEU A C 1
ATOM 3309 O O . LEU A 1 402 ? 9.266 7.461 -4.006 1.00 93.69 402 LEU A O 1
ATOM 3313 N N . PHE A 1 403 ? 11.329 8.252 -4.394 1.00 93.56 403 PHE A N 1
ATOM 3314 C CA . PHE A 1 403 ? 11.586 8.684 -3.021 1.00 93.56 403 PHE A CA 1
ATOM 3315 C C . PHE A 1 403 ? 12.762 9.665 -2.949 1.00 93.56 403 PHE A C 1
ATOM 3317 O O . PHE A 1 403 ? 13.546 9.803 -3.889 1.00 93.56 403 PHE A O 1
ATOM 3324 N N . ASN A 1 404 ? 12.876 10.369 -1.819 1.00 90.38 404 ASN A N 1
ATOM 3325 C CA . ASN A 1 404 ? 13.976 11.299 -1.522 1.00 90.38 404 ASN A CA 1
ATOM 3326 C C . ASN A 1 404 ? 14.657 11.015 -0.169 1.00 90.38 404 ASN A C 1
ATOM 3328 O O . ASN A 1 404 ? 15.405 11.850 0.330 1.00 90.38 404 ASN A O 1
ATOM 3332 N N . VAL A 1 405 ? 14.351 9.870 0.443 1.00 90.44 405 VAL A N 1
ATOM 3333 C CA . VAL A 1 405 ? 14.927 9.440 1.722 1.00 90.44 405 VAL A CA 1
ATOM 3334 C C . VAL A 1 405 ? 16.304 8.825 1.482 1.00 90.44 405 VAL A C 1
ATOM 3336 O O . VAL A 1 405 ? 16.515 8.141 0.478 1.00 90.44 405 VAL A O 1
ATOM 3339 N N . ASP A 1 406 ? 17.235 9.056 2.407 1.00 84.62 406 ASP A N 1
ATOM 3340 C CA . ASP A 1 406 ? 18.569 8.470 2.346 1.00 84.62 406 ASP A CA 1
ATOM 3341 C C . ASP A 1 406 ? 18.512 6.930 2.398 1.00 84.62 406 ASP A C 1
ATOM 3343 O O . ASP A 1 406 ? 17.817 6.328 3.221 1.00 84.62 406 ASP A O 1
ATOM 3347 N N . GLN A 1 407 ? 19.261 6.264 1.515 1.00 86.00 407 GLN A N 1
ATOM 3348 C CA . GLN A 1 407 ? 19.230 4.802 1.398 1.00 86.00 407 GLN A CA 1
ATOM 3349 C C . GLN A 1 407 ? 19.734 4.092 2.662 1.00 86.00 407 GLN A C 1
ATOM 3351 O O . GLN A 1 407 ? 19.269 2.992 2.977 1.00 86.00 407 GLN A O 1
ATOM 3356 N N . THR A 1 408 ? 20.673 4.693 3.401 1.00 80.88 408 THR A N 1
ATOM 3357 C CA . THR A 1 408 ? 21.175 4.117 4.656 1.00 80.88 408 THR A CA 1
ATOM 3358 C C . THR A 1 408 ? 20.110 4.181 5.745 1.00 80.88 408 THR A C 1
ATOM 3360 O O . THR A 1 408 ? 19.965 3.235 6.525 1.00 80.88 408 THR A O 1
ATOM 3363 N N . GLU A 1 409 ? 19.291 5.233 5.747 1.00 86.12 409 GLU A N 1
ATOM 3364 C CA . GLU A 1 409 ? 18.131 5.351 6.624 1.00 86.12 409 GLU A CA 1
ATOM 3365 C C . GLU A 1 409 ? 17.051 4.319 6.279 1.00 86.12 409 GLU A C 1
ATOM 3367 O O . GLU A 1 409 ? 16.554 3.621 7.173 1.00 86.12 409 GLU A O 1
ATOM 3372 N N . ILE A 1 410 ? 16.762 4.130 4.987 1.00 94.06 410 ILE A N 1
ATOM 3373 C CA . ILE A 1 410 ? 15.858 3.068 4.527 1.00 94.06 410 ILE A CA 1
ATOM 3374 C C . ILE A 1 410 ? 16.339 1.702 5.035 1.00 94.06 410 ILE A C 1
ATOM 3376 O O . ILE A 1 410 ? 15.572 0.948 5.646 1.00 94.06 410 ILE A O 1
ATOM 3380 N N . MET A 1 411 ? 17.626 1.397 4.848 1.00 88.81 411 MET A N 1
ATOM 3381 C CA . MET A 1 411 ? 18.208 0.121 5.259 1.00 88.81 411 MET A CA 1
ATOM 3382 C C . MET A 1 411 ? 18.195 -0.069 6.783 1.00 88.81 411 MET A C 1
ATOM 3384 O O . MET A 1 411 ? 17.874 -1.153 7.279 1.00 88.81 411 MET A O 1
ATOM 3388 N N . LYS A 1 412 ? 18.466 0.993 7.551 1.00 87.06 412 LYS A N 1
ATOM 3389 C CA . LYS A 1 412 ? 18.399 0.990 9.020 1.00 87.06 412 LYS A CA 1
ATOM 3390 C C . LYS A 1 412 ? 17.029 0.529 9.519 1.00 87.06 412 LYS A C 1
ATOM 3392 O O . LYS A 1 412 ? 16.963 -0.321 10.412 1.00 87.06 412 LYS A O 1
ATOM 3397 N N . TYR A 1 413 ? 15.936 1.065 8.975 1.00 95.50 413 TYR A N 1
ATOM 3398 C CA . TYR A 1 413 ? 14.591 0.656 9.392 1.00 95.50 413 TYR A CA 1
ATOM 3399 C C . TYR A 1 413 ? 14.174 -0.690 8.801 1.00 95.50 413 TYR A C 1
ATOM 3401 O O . TYR A 1 413 ? 13.535 -1.475 9.502 1.00 95.50 413 TYR A O 1
ATOM 3409 N N . HIS A 1 414 ? 14.611 -1.018 7.585 1.00 95.69 414 HIS A N 1
ATOM 3410 C CA . HIS A 1 414 ? 14.404 -2.340 6.998 1.00 95.69 414 HIS A CA 1
ATOM 3411 C C . HIS A 1 414 ? 14.980 -3.467 7.876 1.00 95.69 414 HIS A C 1
ATOM 3413 O O . HIS A 1 414 ? 14.284 -4.440 8.161 1.00 95.69 414 HIS A O 1
ATOM 3419 N N . ILE A 1 415 ? 16.199 -3.310 8.411 1.00 87.62 415 ILE A N 1
ATOM 3420 C CA . ILE A 1 415 ? 16.804 -4.278 9.347 1.00 87.62 415 ILE A CA 1
ATOM 3421 C C . ILE A 1 415 ? 15.943 -4.449 10.609 1.00 87.62 415 ILE A C 1
ATOM 3423 O O . ILE A 1 415 ? 15.729 -5.570 11.080 1.00 87.62 415 ILE A O 1
ATOM 3427 N N . LYS A 1 416 ? 15.412 -3.350 11.159 1.00 93.12 416 LYS A N 1
ATOM 3428 C CA . LYS A 1 416 ? 14.540 -3.399 12.344 1.00 93.12 416 LYS A CA 1
ATOM 3429 C C . LYS A 1 416 ? 13.218 -4.112 12.051 1.00 93.12 416 LYS A C 1
ATOM 3431 O O . LYS A 1 416 ? 12.792 -4.934 12.861 1.00 93.12 416 LYS A O 1
ATOM 3436 N N . LEU A 1 417 ? 12.603 -3.850 10.898 1.00 96.94 417 LEU A N 1
ATOM 3437 C CA . LEU A 1 417 ? 11.392 -4.547 10.455 1.00 96.94 417 LEU A CA 1
ATOM 3438 C C . LEU A 1 417 ? 11.660 -6.041 10.222 1.00 96.94 417 LEU A C 1
ATOM 3440 O O . LEU A 1 417 ? 10.876 -6.872 10.676 1.00 96.94 417 LEU A O 1
ATOM 3444 N N . ASN A 1 418 ? 12.802 -6.404 9.630 1.00 93.88 418 ASN A N 1
ATOM 3445 C CA . ASN A 1 418 ? 13.199 -7.803 9.443 1.00 93.88 418 ASN A CA 1
ATOM 3446 C C . ASN A 1 418 ? 13.366 -8.556 10.767 1.00 93.88 418 ASN A C 1
ATOM 3448 O O . ASN A 1 418 ? 12.984 -9.722 10.860 1.00 93.88 418 ASN A O 1
ATOM 3452 N N . LYS A 1 419 ? 13.867 -7.894 11.817 1.00 90.94 419 LYS A N 1
ATOM 3453 C CA . LYS A 1 419 ? 13.929 -8.486 13.163 1.00 90.94 419 LYS A CA 1
ATOM 3454 C C . LYS A 1 419 ? 12.535 -8.769 13.737 1.00 90.94 419 LYS A C 1
ATOM 3456 O O . LYS A 1 419 ? 12.331 -9.762 14.430 1.00 90.94 419 LYS A O 1
ATOM 3461 N N . ILE A 1 420 ? 11.555 -7.912 13.460 1.00 94.88 420 ILE A N 1
ATOM 3462 C CA . ILE A 1 420 ? 10.165 -8.138 13.885 1.00 94.88 420 ILE A CA 1
ATOM 3463 C C . ILE A 1 420 ? 9.563 -9.293 13.083 1.00 94.88 420 ILE A C 1
ATOM 3465 O O . ILE A 1 420 ? 8.983 -10.209 13.664 1.00 94.88 420 ILE A O 1
ATOM 3469 N N . LYS A 1 421 ? 9.787 -9.296 11.765 1.00 93.19 421 LYS A N 1
ATOM 3470 C CA . LYS A 1 421 ? 9.412 -10.380 10.855 1.00 93.19 421 LYS A CA 1
ATOM 3471 C C . LYS A 1 421 ? 9.949 -11.734 11.318 1.00 93.19 421 LYS A C 1
ATOM 3473 O O . LYS A 1 421 ? 9.176 -12.689 11.348 1.00 93.19 421 LYS A O 1
ATOM 3478 N N . SER A 1 422 ? 11.224 -11.838 11.703 1.00 92.00 422 SER A N 1
ATOM 3479 C CA . SER A 1 422 ? 11.818 -13.101 12.169 1.00 92.00 422 SER A CA 1
ATOM 3480 C C . SER A 1 422 ? 11.159 -13.626 13.443 1.00 92.00 422 SER A C 1
ATOM 3482 O O . SER A 1 422 ? 10.972 -14.832 13.580 1.00 92.00 422 SER A O 1
ATOM 3484 N N . ASN A 1 423 ? 10.736 -12.734 14.343 1.00 92.00 423 ASN A N 1
ATOM 3485 C CA . ASN A 1 423 ? 10.123 -13.118 15.617 1.00 92.00 423 ASN A CA 1
ATOM 3486 C C . ASN A 1 423 ? 8.724 -13.726 15.462 1.00 92.00 423 ASN A C 1
ATOM 3488 O O . ASN A 1 423 ? 8.255 -14.402 16.376 1.00 92.00 423 ASN A O 1
ATOM 3492 N N . ILE A 1 424 ? 8.055 -13.498 14.326 1.00 94.00 424 ILE A N 1
ATOM 3493 C CA . ILE A 1 424 ? 6.686 -13.974 14.100 1.00 94.00 424 ILE A CA 1
ATOM 3494 C C . ILE A 1 424 ? 6.580 -15.147 13.116 1.00 94.00 424 ILE A C 1
ATOM 3496 O O . ILE A 1 424 ? 5.505 -15.732 12.991 1.00 94.00 424 ILE A O 1
ATOM 3500 N N . GLN A 1 425 ? 7.673 -15.541 12.449 1.00 89.44 425 GLN A N 1
ATOM 3501 C CA . GLN A 1 425 ? 7.648 -16.586 11.411 1.00 89.44 425 GLN A CA 1
ATOM 3502 C C . GLN A 1 425 ? 7.081 -17.922 11.912 1.00 89.44 425 GLN A C 1
ATOM 3504 O O . GLN A 1 425 ? 6.323 -18.581 11.200 1.00 89.44 425 GLN A O 1
ATOM 3509 N N . ASN A 1 426 ? 7.388 -18.299 13.156 1.00 90.38 426 ASN A N 1
ATOM 3510 C CA . ASN A 1 426 ? 6.956 -19.571 13.745 1.00 90.38 426 ASN A CA 1
ATOM 3511 C C . ASN A 1 426 ? 5.430 -19.675 13.921 1.00 90.38 426 ASN A C 1
ATOM 3513 O O . ASN A 1 426 ? 4.901 -20.768 14.104 1.00 90.38 426 ASN A O 1
ATOM 3517 N N . TYR A 1 427 ? 4.701 -18.560 13.821 1.00 93.50 427 TYR A N 1
ATOM 3518 C CA . TYR A 1 427 ? 3.245 -18.528 13.954 1.00 93.50 427 TYR A CA 1
ATOM 3519 C C . TYR A 1 427 ? 2.502 -18.690 12.622 1.00 93.50 427 TYR A C 1
ATOM 3521 O O . TYR A 1 427 ? 1.270 -18.696 12.601 1.00 93.50 427 TYR A O 1
ATOM 3529 N N . LYS A 1 428 ? 3.215 -18.883 11.502 1.00 92.38 428 LYS A N 1
ATOM 3530 C CA . LYS A 1 428 ? 2.607 -19.129 10.182 1.00 92.38 428 LYS A CA 1
ATOM 3531 C C . LYS A 1 428 ? 1.705 -20.367 10.133 1.00 92.38 428 LYS A C 1
ATOM 3533 O O . LYS A 1 428 ? 0.807 -20.405 9.296 1.00 92.38 428 LYS A O 1
ATOM 3538 N N . GLN A 1 429 ? 1.904 -21.326 11.037 1.00 91.69 429 GLN A N 1
ATOM 3539 C CA . GLN A 1 429 ? 1.114 -22.561 11.122 1.00 91.69 429 GLN A CA 1
ATOM 3540 C C . GLN A 1 429 ? -0.213 -22.395 11.880 1.00 91.69 429 GLN A C 1
ATOM 3542 O O . GLN A 1 429 ? -1.051 -23.292 11.861 1.00 91.69 429 GLN A O 1
ATOM 3547 N N . LEU A 1 430 ? -0.410 -21.271 12.576 1.00 94.94 430 LEU A N 1
ATOM 3548 C CA . LEU A 1 430 ? -1.646 -21.016 13.311 1.00 94.94 430 LEU A CA 1
ATOM 3549 C C . LEU A 1 430 ? -2.832 -20.801 12.358 1.00 94.94 430 LEU A C 1
ATOM 3551 O O . LEU A 1 430 ? -2.668 -20.383 11.210 1.00 94.94 430 LEU A O 1
ATOM 3555 N N . SER A 1 431 ? -4.049 -21.020 12.859 1.00 95.12 431 SER A N 1
ATOM 3556 C CA . SER A 1 431 ? -5.259 -20.636 12.121 1.00 95.12 431 SER A CA 1
ATOM 3557 C C . SER A 1 431 ? -5.306 -19.122 11.883 1.00 95.12 431 SER A C 1
ATOM 3559 O O . SER A 1 431 ? -4.770 -18.345 12.677 1.00 95.12 431 SER A O 1
ATOM 3561 N N . THR A 1 432 ? -5.988 -18.679 10.824 1.00 95.44 432 THR A N 1
ATOM 3562 C CA . THR A 1 432 ? -6.105 -17.251 10.474 1.00 95.44 432 THR A CA 1
ATOM 3563 C C . THR A 1 432 ? -6.607 -16.403 11.647 1.00 95.44 432 THR A C 1
ATOM 3565 O O . THR A 1 432 ? -6.017 -15.372 11.956 1.00 95.44 432 THR A O 1
ATOM 3568 N N . LEU A 1 433 ? -7.609 -16.889 12.387 1.00 94.38 433 LEU A N 1
ATOM 3569 C CA . LEU A 1 433 ? -8.142 -16.208 13.572 1.00 94.38 433 LEU A CA 1
ATOM 3570 C C . LEU A 1 433 ? -7.118 -16.110 14.720 1.00 94.38 433 LEU A C 1
ATOM 3572 O O . LEU A 1 433 ? -7.058 -15.110 15.433 1.00 94.38 433 LEU A O 1
ATOM 3576 N N . GLN A 1 434 ? -6.299 -17.143 14.937 1.00 95.81 434 GLN A N 1
ATOM 3577 C CA . GLN A 1 434 ? -5.234 -17.093 15.948 1.00 95.81 434 GLN A CA 1
ATOM 3578 C C . GLN A 1 434 ? -4.117 -16.128 15.543 1.00 95.81 434 GLN A C 1
ATOM 3580 O O . GLN A 1 434 ? -3.593 -15.411 16.396 1.00 95.81 434 GLN A O 1
ATOM 3585 N N . LYS A 1 435 ? -3.773 -16.085 14.252 1.00 97.62 435 LYS A N 1
ATOM 3586 C CA . LYS A 1 435 ? -2.802 -15.129 13.717 1.00 97.62 435 LYS A CA 1
ATOM 3587 C C . LYS A 1 435 ? -3.300 -13.692 13.861 1.00 97.62 435 LYS A C 1
ATOM 3589 O O . LYS A 1 435 ? -2.542 -12.852 14.323 1.00 97.62 435 LYS A O 1
ATOM 3594 N N . GLU A 1 436 ? -4.572 -13.417 13.571 1.00 96.75 436 GLU A N 1
ATOM 3595 C CA . GLU A 1 436 ? -5.174 -12.098 13.805 1.00 96.75 436 GLU A CA 1
ATOM 3596 C C . GLU A 1 436 ? -5.028 -11.666 15.274 1.00 96.75 436 GLU A C 1
ATOM 3598 O O . GLU A 1 436 ? -4.518 -10.584 15.563 1.00 96.75 436 GLU A O 1
ATOM 3603 N N . LYS A 1 437 ? -5.390 -12.536 16.225 1.00 93.94 437 LYS A N 1
ATOM 3604 C CA . LYS A 1 437 ? -5.224 -12.249 17.662 1.00 93.94 437 LYS A CA 1
ATOM 3605 C C . LYS A 1 437 ? -3.770 -11.955 18.035 1.00 93.94 437 LYS A C 1
ATOM 3607 O O . LYS A 1 437 ? -3.511 -11.086 18.867 1.00 93.94 437 LYS A O 1
ATOM 3612 N N . LEU A 1 438 ? -2.818 -12.663 17.425 1.00 95.56 438 LEU A N 1
ATOM 3613 C CA . LEU A 1 438 ? -1.393 -12.409 17.613 1.00 95.56 438 LEU A CA 1
ATOM 3614 C C . LEU A 1 438 ? -0.983 -11.031 17.074 1.00 95.56 438 LEU A C 1
ATOM 3616 O O . LEU A 1 438 ? -0.219 -10.336 17.744 1.00 95.56 438 LEU A O 1
ATOM 3620 N N . ILE A 1 439 ? -1.484 -10.626 15.903 1.00 97.00 439 ILE A N 1
ATOM 3621 C CA . ILE A 1 439 ? -1.248 -9.291 15.331 1.00 97.00 439 ILE A CA 1
ATOM 3622 C C . ILE A 1 439 ? -1.759 -8.225 16.300 1.00 97.00 439 ILE A C 1
ATOM 3624 O O . ILE A 1 439 ? -1.007 -7.340 16.696 1.00 97.00 439 ILE A O 1
ATOM 3628 N N . LEU A 1 440 ? -3.003 -8.354 16.764 1.00 95.06 440 LEU A N 1
ATOM 3629 C CA . LEU A 1 440 ? -3.605 -7.404 17.702 1.00 95.06 440 LEU A CA 1
ATOM 3630 C C . LEU A 1 440 ? -2.821 -7.307 19.015 1.00 95.06 440 LEU A C 1
ATOM 3632 O O . LEU A 1 440 ? -2.603 -6.208 19.519 1.00 95.06 440 LEU A O 1
ATOM 3636 N N . LYS A 1 441 ? -2.308 -8.432 19.528 1.00 93.00 441 LYS A N 1
ATOM 3637 C CA . LYS A 1 441 ? -1.416 -8.447 20.697 1.00 93.00 441 LYS A CA 1
ATOM 3638 C C . LYS A 1 441 ? -0.104 -7.690 20.450 1.00 93.00 441 LYS A C 1
ATOM 3640 O O . LYS A 1 441 ? 0.402 -7.047 21.363 1.00 93.00 441 LYS A O 1
ATOM 3645 N N . HIS A 1 442 ? 0.461 -7.751 19.243 1.00 93.44 442 HIS A N 1
ATOM 3646 C CA . HIS A 1 442 ? 1.652 -6.961 18.903 1.00 93.44 442 HIS A CA 1
ATOM 3647 C C . HIS A 1 442 ? 1.355 -5.459 18.829 1.00 93.44 442 HIS A C 1
ATOM 3649 O O . HIS A 1 442 ? 2.245 -4.653 19.101 1.00 93.44 442 HIS A O 1
ATOM 3655 N N . LEU A 1 443 ? 0.124 -5.088 18.467 1.00 95.38 443 LEU A N 1
ATOM 3656 C CA . LEU A 1 443 ? -0.287 -3.694 18.318 1.00 95.38 443 LEU A CA 1
ATOM 3657 C C . LEU A 1 443 ? -0.808 -3.064 19.621 1.00 95.38 443 LEU A C 1
ATOM 3659 O O . LEU A 1 443 ? -0.726 -1.849 19.774 1.00 95.38 443 LEU A O 1
ATOM 3663 N N . SER A 1 444 ? -1.294 -3.854 20.585 1.00 90.94 444 SER A N 1
ATOM 3664 C CA . SER A 1 444 ? -1.951 -3.337 21.799 1.00 90.94 444 SER A CA 1
ATOM 3665 C C . SER A 1 444 ? -1.054 -2.457 22.681 1.00 90.94 444 SER A C 1
ATOM 3667 O O . SER A 1 444 ? -1.564 -1.607 23.407 1.00 90.94 444 SER A O 1
ATOM 3669 N N . GLY A 1 445 ? 0.270 -2.644 22.615 1.00 87.94 445 GLY A N 1
ATOM 3670 C CA . GLY A 1 445 ? 1.264 -1.863 23.365 1.00 87.94 445 GLY A CA 1
ATOM 3671 C C . GLY A 1 445 ? 1.804 -0.622 22.645 1.00 87.94 445 GLY A C 1
ATOM 3672 O O . GLY A 1 445 ? 2.703 0.023 23.168 1.00 87.94 445 GLY A O 1
ATOM 3673 N N . ILE A 1 446 ? 1.314 -0.308 21.444 1.00 95.06 446 ILE A N 1
ATOM 3674 C CA . ILE A 1 446 ? 1.738 0.871 20.675 1.00 95.06 446 ILE A CA 1
ATOM 3675 C C . ILE A 1 446 ? 0.939 2.083 21.156 1.00 95.06 446 ILE A C 1
ATOM 3677 O O . ILE A 1 446 ? -0.281 2.004 21.288 1.00 95.06 446 ILE A O 1
ATOM 3681 N N . GLU A 1 447 ? 1.583 3.217 21.385 1.00 94.81 447 GLU A N 1
ATOM 3682 C CA . GLU A 1 447 ? 0.924 4.462 21.772 1.00 94.81 447 GLU A CA 1
ATOM 3683 C C . GLU A 1 447 ? 0.242 5.134 20.568 1.00 94.81 447 GLU A C 1
ATOM 3685 O O . GLU A 1 447 ? 0.792 5.180 19.465 1.00 94.81 447 GLU A O 1
ATOM 3690 N N . TYR A 1 448 ? -0.967 5.662 20.768 1.00 94.19 448 TYR A N 1
ATOM 3691 C CA . TYR A 1 448 ? -1.593 6.535 19.778 1.00 94.19 448 TYR A CA 1
ATOM 3692 C C . TYR A 1 448 ? -1.159 7.982 20.013 1.00 94.19 448 TYR A C 1
ATOM 3694 O O . TYR A 1 448 ? -1.483 8.544 21.057 1.00 94.19 448 TYR A O 1
ATOM 3702 N N . ASN A 1 449 ? -0.484 8.598 19.043 1.00 92.69 449 ASN A N 1
ATOM 3703 C CA . ASN A 1 449 ? -0.086 10.001 19.130 1.00 92.69 449 ASN A CA 1
ATOM 3704 C C . ASN A 1 449 ? -0.140 10.682 17.753 1.00 92.69 449 ASN A C 1
ATOM 3706 O O . ASN A 1 449 ? 0.447 10.197 16.787 1.00 92.69 449 ASN A O 1
ATOM 3710 N N . LYS A 1 450 ? -0.850 11.815 17.675 1.00 90.25 450 LYS A N 1
ATOM 3711 C CA . LYS A 1 450 ? -0.934 12.660 16.470 1.00 90.25 450 LYS A CA 1
ATOM 3712 C C . LYS A 1 450 ? 0.188 13.695 16.376 1.00 90.25 450 LYS A C 1
ATOM 3714 O O . LYS A 1 450 ? 0.484 14.147 15.277 1.00 90.25 450 LYS A O 1
ATOM 3719 N N . TYR A 1 451 ? 0.769 14.075 17.509 1.00 91.56 451 TYR A N 1
ATOM 3720 C CA . TYR A 1 451 ? 1.723 15.175 17.631 1.00 91.56 451 TYR A CA 1
ATOM 3721 C C . TYR A 1 451 ? 2.856 14.795 18.601 1.00 91.56 451 TYR A C 1
ATOM 3723 O O . TYR A 1 451 ? 2.987 15.406 19.666 1.00 91.56 451 TYR A O 1
ATOM 3731 N N . PRO A 1 452 ? 3.653 13.752 18.300 1.00 90.50 452 PRO A N 1
ATOM 3732 C CA . PRO A 1 452 ? 4.847 13.464 19.085 1.00 90.50 452 PRO A CA 1
ATOM 3733 C C . PRO A 1 452 ? 5.814 14.651 19.060 1.00 90.50 452 PRO A C 1
ATOM 3735 O O . PRO A 1 452 ? 5.950 15.347 18.055 1.00 90.50 452 PRO A O 1
ATOM 3738 N N . SER A 1 453 ? 6.507 14.866 20.176 1.00 89.50 453 SER A N 1
ATOM 3739 C CA . SER A 1 453 ? 7.542 15.898 20.292 1.00 89.50 453 SER A CA 1
ATOM 3740 C C . SER A 1 453 ? 8.844 15.517 19.581 1.00 89.50 453 SER A C 1
ATOM 3742 O O . SER A 1 453 ? 9.601 16.397 19.177 1.00 89.50 453 SER A O 1
ATOM 3744 N N . ASP A 1 454 ? 9.113 14.219 19.425 1.00 87.75 454 ASP A N 1
ATOM 3745 C CA . ASP A 1 454 ? 10.277 13.712 18.702 1.00 87.75 454 ASP A CA 1
ATOM 3746 C C . ASP A 1 454 ? 10.053 13.823 17.185 1.00 87.75 454 ASP A C 1
ATOM 3748 O O . ASP A 1 454 ? 9.144 13.207 16.623 1.00 87.75 454 ASP A O 1
ATOM 3752 N N . VAL A 1 455 ? 10.909 14.602 16.520 1.00 86.38 455 VAL A N 1
ATOM 3753 C CA . VAL A 1 455 ? 10.849 14.867 15.074 1.00 86.38 455 VAL A CA 1
ATOM 3754 C C . VAL A 1 455 ? 11.023 13.592 14.246 1.00 86.38 455 VAL A C 1
ATOM 3756 O O . VAL A 1 455 ? 10.364 13.449 13.217 1.00 86.38 455 VAL A O 1
ATOM 3759 N N . LEU A 1 456 ? 11.864 12.651 14.685 1.00 83.81 456 LEU A N 1
ATOM 3760 C CA . LEU A 1 456 ? 12.051 11.379 13.984 1.00 83.81 456 LEU A CA 1
ATOM 3761 C C . LEU A 1 456 ? 10.786 10.530 14.083 1.00 83.81 456 LEU A C 1
ATOM 3763 O O . LEU A 1 456 ? 10.362 9.938 13.097 1.00 83.81 456 LEU A O 1
ATOM 3767 N N . VAL A 1 457 ? 10.137 10.502 15.250 1.00 88.06 457 VAL A N 1
ATOM 3768 C CA . VAL A 1 457 ? 8.854 9.801 15.388 1.00 88.06 457 VAL A CA 1
ATOM 3769 C C . VAL A 1 457 ? 7.784 10.482 14.537 1.00 88.06 457 VAL A C 1
ATOM 3771 O O . VAL A 1 457 ? 7.052 9.792 13.830 1.00 88.06 457 VAL A O 1
ATOM 3774 N N . MET A 1 458 ? 7.734 11.821 14.543 1.00 90.56 458 MET A N 1
ATOM 3775 C CA . MET A 1 458 ? 6.792 12.626 13.756 1.00 90.56 458 MET A CA 1
ATOM 3776 C C . MET A 1 458 ? 6.833 12.291 12.259 1.00 90.56 458 MET A C 1
ATOM 3778 O O . MET A 1 458 ? 5.787 12.226 11.620 1.00 90.56 458 MET A O 1
ATOM 3782 N N . GLN A 1 459 ? 8.017 12.028 11.702 1.00 90.62 459 GLN A N 1
ATOM 3783 C CA . GLN A 1 459 ? 8.179 11.637 10.295 1.00 90.62 459 GLN A CA 1
ATOM 3784 C C . GLN A 1 459 ? 7.536 10.281 9.964 1.00 90.62 459 GLN A C 1
ATOM 3786 O O . GLN A 1 459 ? 7.151 10.054 8.821 1.00 90.62 459 GLN A O 1
ATOM 3791 N N . HIS A 1 460 ? 7.375 9.410 10.963 1.00 95.81 460 HIS A N 1
ATOM 3792 C CA . HIS A 1 460 ? 6.942 8.023 10.793 1.00 95.81 460 HIS A CA 1
ATOM 3793 C C . HIS A 1 460 ? 5.570 7.704 11.403 1.00 95.81 460 HIS A C 1
ATOM 3795 O O . HIS A 1 460 ? 5.097 6.572 11.303 1.00 95.81 460 HIS A O 1
ATOM 3801 N N . ILE A 1 461 ? 4.874 8.668 12.017 1.00 95.81 461 ILE A N 1
ATOM 3802 C CA . ILE A 1 461 ? 3.603 8.404 12.724 1.00 95.81 461 ILE A CA 1
ATOM 3803 C C . ILE A 1 461 ? 2.496 7.806 11.850 1.00 95.81 461 ILE A C 1
ATOM 3805 O O . ILE A 1 461 ? 1.501 7.316 12.381 1.00 95.81 461 ILE A O 1
ATOM 3809 N N . SER A 1 462 ? 2.617 7.861 10.529 1.00 95.94 462 SER A N 1
ATOM 3810 C CA . SER A 1 462 ? 1.600 7.371 9.594 1.00 95.94 462 SER A CA 1
ATOM 3811 C C . SER A 1 462 ? 2.003 6.082 8.873 1.00 95.94 462 SER A C 1
ATOM 3813 O O . SER A 1 462 ? 1.259 5.626 8.007 1.00 95.94 462 SER A O 1
ATOM 3815 N N . ASP A 1 463 ? 3.143 5.479 9.223 1.00 97.44 463 ASP A N 1
ATOM 3816 C CA . ASP A 1 463 ? 3.694 4.313 8.534 1.00 97.44 463 ASP A CA 1
ATOM 3817 C C . ASP A 1 463 ? 4.004 3.125 9.472 1.00 97.44 463 ASP A C 1
ATOM 3819 O O . ASP A 1 463 ? 3.752 3.141 10.683 1.00 97.44 463 ASP A O 1
ATOM 3823 N N . VAL A 1 464 ? 4.524 2.043 8.883 1.00 98.25 464 VAL A N 1
ATOM 3824 C CA . VAL A 1 464 ? 4.878 0.809 9.598 1.00 98.25 464 VAL A CA 1
ATOM 3825 C C . VAL A 1 464 ? 6.035 1.008 10.586 1.00 98.25 464 VAL A C 1
ATOM 3827 O O . VAL A 1 464 ? 6.101 0.311 11.600 1.00 98.25 464 VAL A O 1
ATOM 3830 N N . VAL A 1 465 ? 6.947 1.948 10.322 1.00 98.25 465 VAL A N 1
ATOM 3831 C CA . VAL A 1 465 ? 8.089 2.270 11.186 1.00 98.25 465 VAL A CA 1
ATOM 3832 C C . VAL A 1 465 ? 7.583 2.938 12.462 1.00 98.25 465 VAL A C 1
ATOM 3834 O O . VAL A 1 465 ? 7.955 2.497 13.552 1.00 98.25 465 VAL A O 1
ATOM 3837 N N . GLY A 1 466 ? 6.671 3.909 12.368 1.00 97.50 466 GLY A N 1
ATOM 3838 C CA . GLY A 1 466 ? 6.046 4.526 13.545 1.00 97.50 466 GLY A CA 1
ATOM 3839 C C . GLY A 1 466 ? 5.378 3.486 14.441 1.00 97.50 466 GLY A C 1
ATOM 3840 O O . GLY A 1 466 ? 5.654 3.394 15.640 1.00 97.50 466 GLY A O 1
ATOM 3841 N N . ALA A 1 467 ? 4.568 2.616 13.835 1.00 97.56 467 ALA A N 1
ATOM 3842 C CA . ALA A 1 467 ? 3.855 1.575 14.564 1.00 97.56 467 ALA A CA 1
ATOM 3843 C C . ALA A 1 467 ? 4.793 0.529 15.184 1.00 97.56 467 ALA A C 1
ATOM 3845 O O . ALA A 1 467 ? 4.737 0.253 16.383 1.00 97.56 467 ALA A O 1
ATOM 3846 N N . LEU A 1 468 ? 5.658 -0.096 14.386 1.00 97.94 468 LEU A N 1
ATOM 3847 C CA . LEU A 1 468 ? 6.361 -1.304 14.813 1.00 97.94 468 LEU A CA 1
ATOM 3848 C C . LEU A 1 468 ? 7.754 -1.040 15.382 1.00 97.94 468 LEU A C 1
ATOM 3850 O O . LEU A 1 468 ? 8.183 -1.821 16.238 1.00 97.94 468 LEU A O 1
ATOM 3854 N N . VAL A 1 469 ? 8.427 0.035 14.964 1.00 96.25 469 VAL A N 1
ATOM 3855 C CA . VAL A 1 469 ? 9.770 0.403 15.435 1.00 96.25 469 VAL A CA 1
ATOM 3856 C C . VAL A 1 469 ? 9.700 1.415 16.573 1.00 96.25 469 VAL A C 1
ATOM 3858 O O . VAL A 1 469 ? 10.257 1.145 17.634 1.00 96.25 469 VAL A O 1
ATOM 3861 N N . PHE A 1 470 ? 9.018 2.544 16.371 1.00 95.31 470 PHE A N 1
ATOM 3862 C CA . PHE A 1 470 ? 8.921 3.599 17.387 1.00 95.31 470 PHE A CA 1
ATOM 3863 C C . PHE A 1 470 ? 7.852 3.332 18.445 1.00 95.31 470 PHE A C 1
ATOM 3865 O O . PHE A 1 470 ? 7.908 3.919 19.519 1.00 95.31 470 PHE A O 1
ATOM 3872 N N . LYS A 1 471 ? 6.913 2.415 18.174 1.00 95.94 471 LYS A N 1
ATOM 3873 C CA . LYS A 1 471 ? 5.793 2.089 19.071 1.00 95.94 471 LYS A CA 1
ATOM 3874 C C . LYS A 1 471 ? 4.902 3.295 19.384 1.00 95.94 471 LYS A C 1
ATOM 3876 O O . LYS A 1 471 ? 4.230 3.297 20.411 1.00 95.94 471 LYS A O 1
ATOM 3881 N N . GLN A 1 472 ? 4.835 4.265 18.475 1.00 96.38 472 GLN A N 1
ATOM 3882 C CA . GLN A 1 472 ? 4.006 5.459 18.600 1.00 96.38 472 GLN A CA 1
ATOM 3883 C C . GLN A 1 472 ? 3.545 5.905 17.206 1.00 96.38 472 GLN A C 1
ATOM 3885 O O . GLN A 1 472 ? 4.372 6.120 16.320 1.00 96.38 472 GLN A O 1
ATOM 3890 N N . CYS A 1 473 ? 2.231 5.991 16.975 1.00 96.44 473 CYS A N 1
ATOM 3891 C CA . CYS A 1 473 ? 1.689 6.310 15.648 1.00 96.44 473 CYS A CA 1
ATOM 3892 C C . CYS A 1 473 ? 0.226 6.793 15.665 1.00 96.44 473 CYS A C 1
ATOM 3894 O O . CYS A 1 473 ? -0.455 6.772 16.688 1.00 96.44 473 CYS A O 1
ATOM 3896 N N . THR A 1 474 ? -0.269 7.214 14.502 1.00 96.38 474 THR A N 1
ATOM 3897 C CA . THR A 1 474 ? -1.675 7.531 14.218 1.00 96.38 474 THR A CA 1
ATOM 3898 C C . THR A 1 474 ? -2.425 6.307 13.684 1.00 96.38 474 THR A C 1
ATOM 3900 O O . THR A 1 474 ? -1.866 5.219 13.547 1.00 96.38 474 THR A O 1
ATOM 3903 N N . CYS A 1 475 ? -3.700 6.482 13.319 1.00 95.69 475 CYS A N 1
ATOM 3904 C CA . CYS A 1 475 ? -4.513 5.422 12.723 1.00 95.69 475 CYS A CA 1
ATOM 3905 C C . CYS A 1 475 ? -3.903 4.854 11.430 1.00 95.69 475 CYS A C 1
ATOM 3907 O O . CYS A 1 475 ? -3.958 3.645 11.209 1.00 95.69 475 CYS A O 1
ATOM 3909 N N . ALA A 1 476 ? -3.238 5.686 10.622 1.00 96.12 476 ALA A N 1
ATOM 3910 C CA . ALA A 1 476 ? -2.541 5.225 9.425 1.00 96.12 476 ALA A CA 1
ATOM 3911 C C . ALA A 1 476 ? -1.353 4.306 9.756 1.00 96.12 476 ALA A C 1
ATOM 3913 O O . ALA A 1 476 ? -1.197 3.260 9.123 1.00 96.12 476 ALA A O 1
ATOM 3914 N N . GLY A 1 477 ? -0.582 4.633 10.798 1.00 97.62 477 GLY A N 1
ATOM 3915 C CA . GLY A 1 477 ? 0.497 3.772 11.275 1.00 97.62 477 GLY A CA 1
ATOM 3916 C C . GLY A 1 477 ? -0.025 2.442 11.820 1.00 97.62 477 GLY A C 1
ATOM 3917 O O . GLY A 1 477 ? 0.487 1.389 11.441 1.00 97.62 477 GLY A O 1
ATOM 3918 N N . PHE A 1 478 ? -1.103 2.453 12.616 1.00 98.00 478 PHE A N 1
ATOM 3919 C CA . PHE A 1 478 ? -1.774 1.221 13.059 1.00 98.00 478 PHE A CA 1
ATOM 3920 C C . PHE A 1 478 ? -2.201 0.344 11.882 1.00 98.00 478 PHE A C 1
ATOM 3922 O O . PHE A 1 478 ? -1.925 -0.858 11.885 1.00 98.00 478 PHE A O 1
ATOM 3929 N N . ALA A 1 479 ? -2.825 0.939 10.862 1.00 97.94 479 ALA A N 1
ATOM 3930 C CA . ALA A 1 479 ? -3.286 0.207 9.691 1.00 97.94 479 ALA A CA 1
ATOM 3931 C C . ALA A 1 479 ? -2.133 -0.388 8.866 1.00 97.94 479 ALA A C 1
ATOM 3933 O O . ALA A 1 479 ? -2.220 -1.525 8.384 1.00 97.94 479 ALA A O 1
ATOM 3934 N N . SER A 1 480 ? -1.032 0.356 8.744 1.00 98.12 480 SER A N 1
ATOM 3935 C CA . SER A 1 480 ? 0.194 -0.082 8.075 1.00 98.12 480 SER A CA 1
ATOM 3936 C C . SER A 1 480 ? 0.891 -1.211 8.846 1.00 98.12 480 SER A C 1
ATOM 3938 O O . SER A 1 480 ? 1.226 -2.250 8.274 1.00 98.12 480 SER A O 1
ATOM 3940 N N . GLY A 1 481 ? 1.003 -1.078 10.173 1.00 98.19 481 GLY A N 1
ATOM 3941 C CA . GLY A 1 481 ? 1.540 -2.100 11.072 1.00 98.19 481 GLY A CA 1
ATOM 3942 C C . GLY A 1 481 ? 0.739 -3.402 11.058 1.00 98.19 481 GLY A C 1
ATOM 3943 O O . GLY A 1 481 ? 1.328 -4.481 10.977 1.00 98.19 481 GLY A O 1
ATOM 3944 N N . PHE A 1 482 ? -0.595 -3.319 11.078 1.00 98.50 482 PHE A N 1
ATOM 3945 C CA . PHE A 1 482 ? -1.463 -4.491 10.939 1.00 98.50 482 PHE A CA 1
ATOM 3946 C C . PHE A 1 482 ? -1.240 -5.187 9.596 1.00 98.50 482 PHE A C 1
ATOM 3948 O O . PHE A 1 482 ? -1.023 -6.395 9.567 1.00 98.50 482 PHE A O 1
ATOM 3955 N N . THR A 1 483 ? -1.224 -4.425 8.497 1.00 97.88 483 THR A N 1
ATOM 3956 C CA . THR A 1 483 ? -1.014 -4.963 7.143 1.00 97.88 483 THR A CA 1
ATOM 3957 C C . THR A 1 483 ? 0.344 -5.648 7.016 1.00 97.88 483 THR A C 1
ATOM 3959 O O . THR A 1 483 ? 0.417 -6.755 6.494 1.00 97.88 483 THR A O 1
ATOM 3962 N N . PHE A 1 484 ? 1.414 -5.049 7.549 1.00 98.06 484 PHE A N 1
ATOM 3963 C CA . PHE A 1 484 ? 2.747 -5.657 7.555 1.00 98.06 484 PHE A CA 1
ATOM 3964 C C . PHE A 1 484 ? 2.749 -7.013 8.272 1.00 98.06 484 PHE A C 1
ATOM 3966 O O . PHE A 1 484 ? 3.196 -8.014 7.714 1.00 98.06 484 PHE A O 1
ATOM 3973 N N . LEU A 1 485 ? 2.211 -7.074 9.495 1.00 98.00 485 LEU A N 1
ATOM 3974 C CA . LEU A 1 485 ? 2.178 -8.316 10.270 1.00 98.00 485 LEU A CA 1
ATOM 3975 C C . LEU A 1 485 ? 1.251 -9.368 9.632 1.00 98.00 485 LEU A C 1
ATOM 3977 O O . LEU A 1 485 ? 1.570 -10.556 9.658 1.00 98.00 485 LEU A O 1
ATOM 3981 N N . ALA A 1 486 ? 0.131 -8.944 9.037 1.00 97.31 486 ALA A N 1
ATOM 3982 C CA . ALA A 1 486 ? -0.784 -9.807 8.292 1.00 97.31 486 ALA A CA 1
ATOM 3983 C C . ALA A 1 486 ? -0.103 -10.422 7.064 1.00 97.31 486 ALA A C 1
ATOM 3985 O O . ALA A 1 486 ? -0.133 -11.644 6.903 1.00 97.31 486 ALA A O 1
ATOM 3986 N N . ASN A 1 487 ? 0.592 -9.604 6.269 1.00 95.88 487 ASN A N 1
ATOM 3987 C CA . ASN A 1 487 ? 1.366 -10.051 5.113 1.00 95.88 487 ASN A CA 1
ATOM 3988 C C . ASN A 1 487 ? 2.411 -11.095 5.521 1.00 95.88 487 ASN A C 1
ATOM 3990 O O . ASN A 1 487 ? 2.515 -12.149 4.900 1.00 95.88 487 ASN A O 1
ATOM 3994 N N . GLU A 1 488 ? 3.140 -10.849 6.610 1.00 95.44 488 GLU A N 1
ATOM 3995 C CA . GLU A 1 488 ? 4.160 -11.778 7.104 1.00 95.44 488 GLU A CA 1
ATOM 3996 C C . GLU A 1 488 ? 3.595 -13.086 7.675 1.00 95.44 488 GLU A C 1
ATOM 3998 O O . GLU A 1 488 ? 4.301 -14.095 7.720 1.00 95.44 488 GLU A O 1
ATOM 4003 N N . LEU A 1 489 ? 2.322 -13.110 8.071 1.00 96.06 489 LEU A N 1
ATOM 4004 C CA . LEU A 1 489 ? 1.619 -14.305 8.548 1.00 96.06 489 LEU A CA 1
ATOM 4005 C C . LEU A 1 489 ? 0.736 -14.961 7.473 1.00 96.06 489 LEU A C 1
ATOM 4007 O O . LEU A 1 489 ? 0.024 -15.929 7.777 1.00 96.06 489 LEU A O 1
ATOM 4011 N N . ASN A 1 490 ? 0.824 -14.490 6.224 1.00 94.25 490 ASN A N 1
ATOM 4012 C CA . ASN A 1 490 ? 0.014 -14.923 5.085 1.00 94.25 490 ASN A CA 1
ATOM 4013 C C . ASN A 1 490 ? -1.497 -14.788 5.347 1.00 94.25 490 ASN A C 1
ATOM 4015 O O . ASN A 1 490 ? -2.264 -15.718 5.093 1.00 94.25 490 ASN A O 1
ATOM 4019 N N . ILE A 1 491 ? -1.917 -13.649 5.901 1.00 95.56 491 ILE A N 1
ATOM 4020 C CA . ILE A 1 491 ? -3.325 -13.274 6.043 1.00 95.56 491 ILE A CA 1
ATOM 4021 C C . ILE A 1 491 ? -3.629 -12.178 5.029 1.00 95.56 491 ILE A C 1
ATOM 4023 O O . ILE A 1 491 ? -2.965 -11.144 5.012 1.00 95.56 491 ILE A O 1
ATOM 4027 N N . GLU A 1 492 ? -4.650 -12.392 4.205 1.00 96.06 492 GLU A N 1
ATOM 4028 C CA . GLU A 1 492 ? -5.109 -11.375 3.264 1.00 96.06 492 GLU A CA 1
ATOM 4029 C C . GLU A 1 492 ? -5.749 -10.215 4.048 1.00 96.06 492 GLU A C 1
ATOM 4031 O O . GLU A 1 492 ? -6.714 -10.396 4.795 1.00 96.06 492 GLU A O 1
ATOM 4036 N N . SER A 1 493 ? -5.166 -9.026 3.909 1.00 96.94 493 SER A N 1
ATOM 4037 C CA . SER A 1 493 ? -5.581 -7.802 4.589 1.00 96.94 493 SER A CA 1
ATOM 4038 C C . SER A 1 493 ? -5.401 -6.612 3.653 1.00 96.94 493 SER A C 1
ATOM 4040 O O . SER A 1 493 ? -4.485 -6.589 2.834 1.00 96.94 493 SER A O 1
ATOM 4042 N N . ILE A 1 494 ? -6.256 -5.608 3.803 1.00 96.81 494 ILE A N 1
ATOM 4043 C CA . ILE A 1 494 ? -6.194 -4.337 3.074 1.00 96.81 494 ILE A CA 1
ATOM 4044 C C . ILE A 1 494 ? -6.399 -3.183 4.049 1.00 96.81 494 ILE A C 1
ATOM 4046 O O . ILE A 1 494 ? -7.081 -3.339 5.061 1.00 96.81 494 ILE A O 1
ATOM 4050 N N . GLN A 1 495 ? -5.823 -2.022 3.762 1.00 97.06 495 GLN A N 1
ATOM 4051 C CA . GLN A 1 495 ? -6.128 -0.784 4.473 1.00 97.06 495 GLN A CA 1
ATOM 4052 C C . GLN A 1 495 ? -7.305 -0.092 3.783 1.00 97.06 495 GLN A C 1
ATOM 4054 O O . GLN A 1 495 ? -7.397 -0.086 2.552 1.00 97.06 495 GLN A O 1
ATOM 4059 N N . ILE A 1 496 ? -8.179 0.505 4.583 1.00 96.12 496 ILE A N 1
ATOM 4060 C CA . ILE A 1 496 ? -9.326 1.290 4.140 1.00 96.12 496 ILE A CA 1
ATOM 4061 C C . ILE A 1 496 ? -9.157 2.720 4.621 1.00 96.12 496 ILE A C 1
ATOM 4063 O O . ILE A 1 496 ? -8.768 2.933 5.772 1.00 96.12 496 ILE A O 1
ATOM 4067 N N . VAL A 1 497 ? -9.467 3.678 3.755 1.00 94.44 497 VAL A N 1
ATOM 4068 C CA . VAL A 1 497 ? -9.495 5.104 4.069 1.00 94.44 497 VAL A CA 1
ATOM 4069 C C . VAL A 1 497 ? -10.926 5.621 3.958 1.00 94.44 497 VAL A C 1
ATOM 4071 O O . VAL A 1 497 ? -11.647 5.333 3.000 1.00 94.44 497 VAL A O 1
ATOM 4074 N N . GLY A 1 498 ? -11.336 6.390 4.959 1.00 93.12 498 GLY A N 1
ATOM 4075 C CA . GLY A 1 498 ? -12.640 7.031 4.986 1.00 93.12 498 GLY A CA 1
ATOM 4076 C C . GLY A 1 498 ? -12.624 8.341 5.754 1.00 93.12 498 GLY A C 1
ATOM 4077 O O . GLY A 1 498 ? -11.672 8.649 6.472 1.00 93.12 498 GLY A O 1
ATOM 4078 N N . ARG A 1 499 ? -13.694 9.112 5.595 1.00 91.12 499 ARG A N 1
ATOM 4079 C CA . ARG A 1 499 ? -13.897 10.425 6.199 1.00 91.12 499 ARG A CA 1
ATOM 4080 C C . ARG A 1 499 ? -15.097 10.393 7.135 1.00 91.12 499 ARG A C 1
ATOM 4082 O O . ARG A 1 499 ? -16.155 9.911 6.754 1.00 91.12 499 ARG A O 1
ATOM 4089 N N . TYR A 1 500 ? -14.962 10.922 8.345 1.00 85.88 500 TYR A N 1
ATOM 4090 C CA . TYR A 1 500 ? -16.096 11.064 9.260 1.00 85.88 500 TYR A CA 1
ATOM 4091 C C . TYR A 1 500 ? -17.108 12.099 8.747 1.00 85.88 500 TYR A C 1
ATOM 4093 O O . TYR A 1 500 ? -16.739 13.234 8.448 1.00 85.88 500 TYR A O 1
ATOM 4101 N N . LEU A 1 501 ? -18.394 11.734 8.737 1.00 77.50 501 LEU A N 1
ATOM 4102 C CA . LEU A 1 501 ? -19.500 12.570 8.247 1.00 77.50 501 LEU A CA 1
ATOM 4103 C C . LEU A 1 501 ? -19.843 13.746 9.178 1.00 77.50 501 LEU A C 1
ATOM 4105 O O . LEU A 1 501 ? -20.380 14.757 8.734 1.00 77.50 501 LEU A O 1
ATOM 4109 N N . LYS A 1 502 ? -19.574 13.610 10.482 1.00 70.19 502 LYS A N 1
ATOM 4110 C CA . LYS A 1 502 ? -19.949 14.585 11.527 1.00 70.19 502 LYS A CA 1
ATOM 4111 C C . LYS A 1 502 ? -18.779 14.922 12.455 1.00 70.19 502 LYS A C 1
ATOM 4113 O O . LYS A 1 502 ? -18.959 15.030 13.666 1.00 70.19 502 LYS A O 1
ATOM 4118 N N . SER A 1 503 ? -17.568 15.037 11.912 1.00 67.81 503 SER A N 1
ATOM 4119 C CA . SER A 1 503 ? -16.412 15.417 12.729 1.00 67.81 503 SER A CA 1
ATOM 4120 C C . SER A 1 503 ? -16.313 16.929 12.905 1.00 67.81 503 SER A C 1
ATOM 4122 O O . SER A 1 503 ? -16.422 17.680 11.941 1.00 67.81 503 SER A O 1
ATOM 4124 N N . THR A 1 504 ? -16.023 17.363 14.130 1.00 58.62 504 THR A N 1
ATOM 4125 C CA . THR A 1 504 ? -15.587 18.732 14.442 1.00 58.62 504 THR A CA 1
ATOM 4126 C C . THR A 1 504 ? -14.061 18.884 14.379 1.00 58.62 504 THR A C 1
ATOM 4128 O O . THR A 1 504 ? -13.541 19.922 14.774 1.00 58.62 504 THR A O 1
ATOM 4131 N N . SER A 1 505 ? -13.323 17.844 13.962 1.00 63.91 505 SER A N 1
ATOM 4132 C CA . SER A 1 505 ? -11.862 17.884 13.836 1.00 63.91 505 SER A CA 1
ATOM 4133 C C . SER A 1 505 ? -11.410 18.506 12.517 1.00 63.91 505 SER A C 1
ATOM 4135 O O . SER A 1 505 ? -11.974 18.215 11.465 1.00 63.91 505 SER A O 1
ATOM 4137 N N . ASP A 1 506 ? -10.295 19.241 12.562 1.00 58.31 506 ASP A N 1
ATOM 4138 C CA . ASP A 1 506 ? -9.637 19.824 11.378 1.00 58.31 506 ASP A CA 1
ATOM 4139 C C . ASP A 1 506 ? -9.199 18.775 10.339 1.00 58.31 506 ASP A C 1
ATOM 4141 O O . ASP A 1 506 ? -8.973 19.090 9.174 1.00 58.31 506 ASP A O 1
ATOM 4145 N N . ASN A 1 507 ? -9.084 17.507 10.749 1.00 63.91 507 ASN A N 1
ATOM 4146 C CA . ASN A 1 507 ? -8.838 16.383 9.855 1.00 63.91 507 ASN A CA 1
ATOM 4147 C C . ASN A 1 507 ? -9.819 15.234 10.161 1.00 63.91 507 ASN A C 1
ATOM 4149 O O . ASN A 1 507 ? -9.606 14.511 11.143 1.00 63.91 507 ASN A O 1
ATOM 4153 N N . PRO A 1 508 ? -10.904 15.076 9.380 1.00 81.38 508 PRO A N 1
ATOM 4154 C CA . PRO A 1 508 ? -11.901 14.017 9.554 1.00 81.38 508 PRO A CA 1
ATOM 4155 C C . PRO A 1 508 ? -11.467 12.663 8.971 1.00 81.38 508 PRO A C 1
ATOM 4157 O O . PRO A 1 508 ? -12.265 11.728 8.954 1.00 81.38 508 PRO A O 1
ATOM 4160 N N . MET A 1 509 ? -10.237 12.539 8.465 1.00 90.25 509 MET A N 1
ATOM 4161 C CA . MET A 1 509 ? -9.761 11.313 7.831 1.00 90.25 509 MET A CA 1
ATOM 4162 C C . MET A 1 509 ? -9.422 10.224 8.845 1.00 90.25 509 MET A C 1
ATOM 4164 O O . MET A 1 509 ? -8.787 10.470 9.873 1.00 90.25 509 MET A O 1
ATOM 4168 N N . HIS A 1 510 ? -9.783 8.989 8.510 1.00 93.62 510 HIS A N 1
ATOM 4169 C CA . HIS A 1 510 ? -9.474 7.799 9.286 1.00 93.62 510 HIS A CA 1
ATOM 4170 C C . HIS A 1 510 ? -8.980 6.670 8.386 1.00 93.62 510 HIS A C 1
ATOM 4172 O O . HIS A 1 510 ? -9.420 6.527 7.245 1.00 93.62 510 HIS A O 1
ATOM 4178 N N . ARG A 1 511 ? -8.064 5.854 8.914 1.00 94.88 511 ARG A N 1
ATOM 4179 C CA . ARG A 1 511 ? -7.541 4.671 8.230 1.00 94.88 511 ARG A CA 1
ATOM 4180 C C . ARG A 1 511 ? -7.611 3.456 9.148 1.00 94.88 511 ARG A C 1
ATOM 4182 O O . ARG A 1 511 ? -7.218 3.539 10.308 1.00 94.88 511 ARG A O 1
ATOM 4189 N N . TRP A 1 512 ? -8.099 2.339 8.623 1.00 96.62 512 TRP A N 1
ATOM 4190 C CA . TRP A 1 512 ? -8.229 1.064 9.340 1.00 96.62 512 TRP A CA 1
ATOM 4191 C C . TRP A 1 512 ? -7.984 -0.116 8.395 1.00 96.62 512 TRP A C 1
ATOM 4193 O O . TRP A 1 512 ? -7.538 0.096 7.269 1.00 96.62 512 TRP A O 1
ATOM 4203 N N . ASN A 1 513 ? -8.262 -1.352 8.821 1.00 97.81 513 ASN A N 1
ATOM 4204 C CA . ASN A 1 513 ? -8.068 -2.541 7.993 1.00 97.81 513 ASN A CA 1
ATOM 4205 C C . ASN A 1 513 ? -9.362 -3.299 7.707 1.00 97.81 513 ASN A C 1
ATOM 4207 O O . ASN A 1 513 ? -10.301 -3.309 8.503 1.00 97.81 513 ASN A O 1
ATOM 4211 N N . MET A 1 514 ? -9.377 -4.013 6.587 1.00 98.00 514 MET A N 1
ATOM 4212 C CA . MET A 1 514 ? -10.207 -5.200 6.437 1.00 98.00 514 MET A CA 1
ATOM 4213 C C . MET A 1 514 ? -9.322 -6.429 6.381 1.00 98.00 514 MET A C 1
ATOM 4215 O O . MET A 1 514 ? -8.280 -6.410 5.731 1.00 98.00 514 MET A O 1
ATOM 4219 N N . VAL A 1 515 ? -9.759 -7.495 7.038 1.00 97.56 515 VAL A N 1
ATOM 4220 C CA . VAL A 1 515 ? -9.075 -8.785 7.062 1.00 97.56 515 VAL A CA 1
ATOM 4221 C C . VAL A 1 515 ? -9.992 -9.852 6.487 1.00 97.56 515 VAL A C 1
ATOM 4223 O O . VAL A 1 515 ? -11.207 -9.834 6.707 1.00 97.56 515 VAL A O 1
ATOM 4226 N N . LYS A 1 516 ? -9.415 -10.783 5.732 1.00 96.81 516 LYS A N 1
ATOM 4227 C CA . LYS A 1 516 ? -10.134 -11.941 5.218 1.00 96.81 516 LYS A CA 1
ATOM 4228 C C . LYS A 1 516 ? -9.892 -13.137 6.122 1.00 96.81 516 LYS A C 1
ATOM 4230 O O . LYS A 1 516 ? -8.786 -13.676 6.194 1.00 96.81 516 LYS A O 1
ATOM 4235 N N . LEU A 1 517 ? -10.951 -13.546 6.804 1.00 94.81 517 LEU A N 1
ATOM 4236 C CA . LEU A 1 517 ? -11.020 -14.816 7.509 1.00 94.81 517 LEU A CA 1
ATOM 4237 C C . LEU A 1 517 ? -11.718 -15.816 6.568 1.00 94.81 517 LEU A C 1
ATOM 4239 O O . LEU A 1 517 ? -11.185 -16.155 5.515 1.00 94.81 517 LEU A O 1
ATOM 4243 N N . GLU A 1 518 ? -12.933 -16.237 6.890 1.00 94.19 518 GLU A N 1
ATOM 4244 C CA . GLU A 1 518 ? -13.882 -16.910 5.994 1.00 94.19 518 GLU A CA 1
ATOM 4245 C C . GLU A 1 518 ? -14.705 -15.924 5.149 1.00 94.19 518 GLU A C 1
ATOM 4247 O O . GLU A 1 518 ? -15.168 -16.255 4.059 1.00 94.19 518 GLU A O 1
ATOM 4252 N N . ALA A 1 519 ? -14.866 -14.704 5.655 1.00 95.94 519 ALA A N 1
ATOM 4253 C CA . ALA A 1 519 ? -15.440 -13.556 4.974 1.00 95.94 519 ALA A CA 1
ATOM 4254 C C . ALA A 1 519 ? -14.536 -12.340 5.213 1.00 95.94 519 ALA A C 1
ATOM 4256 O O . ALA A 1 519 ? -13.561 -12.409 5.968 1.00 95.94 519 ALA A O 1
ATOM 4257 N N . TRP A 1 520 ? -14.844 -11.231 4.550 1.00 97.69 520 TRP A N 1
ATOM 4258 C CA . TRP A 1 520 ? -14.195 -9.962 4.842 1.00 97.69 520 TRP A CA 1
ATOM 4259 C C . TRP A 1 520 ? -14.832 -9.311 6.061 1.00 97.69 520 TRP A C 1
ATOM 4261 O O . TRP A 1 520 ? -16.057 -9.263 6.175 1.00 97.69 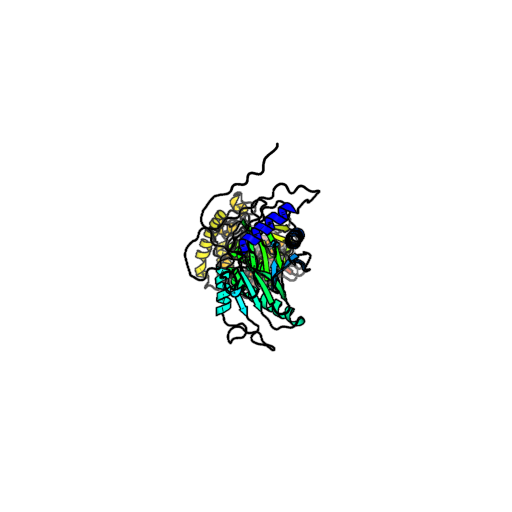520 TRP A O 1
ATOM 4271 N N . TYR A 1 521 ? -13.981 -8.795 6.938 1.00 97.38 521 TYR A N 1
ATOM 4272 C CA . TYR A 1 521 ? -14.368 -8.116 8.162 1.00 97.38 521 TYR A CA 1
ATOM 4273 C C . TYR A 1 521 ? -13.577 -6.827 8.323 1.00 97.38 521 TYR A C 1
ATOM 4275 O O . TYR A 1 521 ? -12.392 -6.793 7.996 1.00 97.38 521 TYR A O 1
ATOM 4283 N N . HIS A 1 522 ? -14.193 -5.784 8.874 1.00 96.88 522 HIS A N 1
ATOM 4284 C CA . HIS A 1 522 ? -13.451 -4.619 9.341 1.00 96.88 522 HIS A CA 1
ATOM 4285 C C . HIS A 1 522 ? -12.762 -4.904 10.675 1.00 96.88 522 HIS A C 1
ATOM 4287 O O . HIS A 1 522 ? -13.335 -5.521 11.573 1.00 96.88 522 HIS A O 1
ATOM 4293 N N . VAL A 1 523 ? -11.547 -4.385 10.827 1.00 96.50 523 VAL A N 1
ATOM 4294 C CA . VAL A 1 523 ? -10.776 -4.397 12.071 1.00 96.50 523 VAL A CA 1
ATOM 4295 C C . VAL A 1 523 ? -10.151 -3.021 12.250 1.00 96.50 523 VAL A C 1
ATOM 4297 O O . VAL A 1 523 ? -9.527 -2.491 11.328 1.00 96.50 523 VAL A O 1
ATOM 4300 N N . ASP A 1 524 ? -10.315 -2.431 13.433 1.00 95.06 524 ASP A N 1
ATOM 4301 C CA . ASP A 1 524 ? -9.730 -1.130 13.760 1.00 95.06 524 ASP A CA 1
ATOM 4302 C C . ASP A 1 524 ? -8.757 -1.205 14.941 1.00 95.06 524 ASP A C 1
ATOM 4304 O O . ASP A 1 524 ? -9.138 -0.945 16.085 1.00 95.06 524 ASP A O 1
ATOM 4308 N N . PRO A 1 525 ? -7.474 -1.524 14.697 1.00 93.44 525 PRO A N 1
ATOM 4309 C CA . PRO A 1 525 ? -6.495 -1.668 15.771 1.00 93.44 525 PRO A CA 1
ATOM 4310 C C . PRO A 1 525 ? -6.305 -0.395 16.602 1.00 93.44 525 PRO A C 1
ATOM 4312 O O . PRO A 1 525 ? -5.924 -0.481 17.767 1.00 93.44 525 PRO A O 1
ATOM 4315 N N . THR A 1 526 ? -6.597 0.778 16.031 1.00 91.56 526 THR A N 1
ATOM 4316 C CA . THR A 1 526 ? -6.472 2.066 16.724 1.00 91.56 526 THR A CA 1
ATOM 4317 C C . THR A 1 526 ? -7.407 2.137 17.929 1.00 91.56 526 THR A C 1
ATOM 4319 O O . THR A 1 526 ? -7.025 2.648 18.985 1.00 91.56 526 THR A O 1
ATOM 4322 N N . TRP A 1 527 ? -8.620 1.600 17.774 1.00 84.38 527 TRP A N 1
ATOM 4323 C CA . TRP A 1 527 ? -9.688 1.734 18.756 1.00 84.38 527 TRP A CA 1
ATOM 4324 C C . TRP A 1 527 ? -9.722 0.585 19.756 1.00 84.38 527 TRP A C 1
ATOM 4326 O O . TRP A 1 527 ? -10.328 0.764 20.799 1.00 84.38 527 TRP A O 1
ATOM 4336 N N . LEU A 1 528 ? -9.044 -0.548 19.537 1.00 85.00 528 LEU A N 1
ATOM 4337 C CA . LEU A 1 528 ? -9.074 -1.736 20.414 1.00 85.00 528 LEU A CA 1
ATOM 4338 C C . LEU A 1 528 ? -8.269 -1.572 21.724 1.00 85.00 528 LEU A C 1
ATOM 4340 O O . LEU A 1 528 ? -7.348 -2.334 22.013 1.00 85.00 528 LEU A O 1
ATOM 4344 N N . ARG A 1 529 ? -8.608 -0.554 22.522 1.00 76.94 529 ARG A N 1
ATOM 4345 C CA . ARG A 1 529 ? -7.916 -0.160 23.762 1.00 76.94 529 ARG A CA 1
ATOM 4346 C C . ARG A 1 529 ? -8.611 -0.603 25.043 1.00 76.94 529 ARG A C 1
ATOM 4348 O O . ARG A 1 529 ? -7.967 -0.671 26.085 1.00 76.94 529 ARG A O 1
ATOM 4355 N N . SER A 1 530 ? -9.904 -0.896 24.987 1.00 74.50 530 SER A N 1
ATOM 4356 C CA . SER A 1 530 ? -10.689 -1.306 26.150 1.00 74.50 530 SER A CA 1
ATOM 4357 C C . SER A 1 530 ? -11.843 -2.215 25.726 1.00 74.50 530 SER A C 1
ATOM 4359 O O . SER A 1 530 ? -12.170 -2.317 24.545 1.00 74.50 530 SER A O 1
ATOM 4361 N N . ASN A 1 531 ? -12.500 -2.869 26.690 1.00 70.44 531 ASN A N 1
ATOM 4362 C CA . ASN A 1 531 ? -13.690 -3.694 26.419 1.00 70.44 531 ASN A CA 1
ATOM 4363 C C . ASN A 1 531 ? -14.808 -2.901 25.717 1.00 70.44 531 ASN A C 1
ATOM 4365 O O . ASN A 1 531 ? -15.608 -3.451 24.962 1.00 70.44 531 ASN A O 1
ATOM 4369 N N . GLU A 1 532 ? -14.818 -1.591 25.943 1.00 69.25 532 GLU A N 1
ATOM 4370 C CA . GLU A 1 532 ? -15.760 -0.623 25.403 1.00 69.25 532 GLU A CA 1
ATOM 4371 C C . GLU A 1 532 ? -15.660 -0.449 23.868 1.00 69.25 532 GLU A C 1
ATOM 4373 O O . GLU A 1 532 ? -16.568 0.081 23.225 1.00 69.25 532 GLU A O 1
ATOM 4378 N N . THR A 1 533 ? -14.554 -0.854 23.259 1.00 79.81 533 THR A N 1
ATOM 4379 C CA . THR A 1 533 ? -14.283 -0.617 21.837 1.00 79.81 533 THR A CA 1
ATOM 4380 C C . THR A 1 533 ? -14.064 -1.906 21.056 1.00 79.81 533 THR A C 1
ATOM 4382 O O . THR A 1 533 ? -13.794 -1.870 19.857 1.00 79.81 533 THR A O 1
ATOM 4385 N N . LEU A 1 534 ? -14.253 -3.063 21.700 1.00 83.69 534 LEU A N 1
ATOM 4386 C CA . LEU A 1 534 ? -14.118 -4.378 21.069 1.00 83.69 534 LEU A CA 1
ATOM 4387 C C . LEU A 1 534 ? -15.167 -4.648 19.983 1.00 83.69 534 LEU A C 1
ATOM 4389 O O . LEU A 1 534 ? -14.993 -5.580 19.200 1.00 83.69 534 LEU A O 1
ATOM 4393 N N . ILE A 1 535 ? -16.215 -3.823 19.878 1.00 84.50 535 ILE A N 1
ATOM 4394 C CA . ILE A 1 535 ? -17.117 -3.856 18.722 1.00 84.50 535 ILE A CA 1
ATOM 4395 C C . ILE A 1 535 ? -16.375 -3.603 17.406 1.00 84.50 535 ILE A C 1
ATOM 4397 O O . ILE A 1 535 ? -16.782 -4.151 16.390 1.00 84.50 535 ILE A O 1
ATOM 4401 N N . TYR A 1 536 ? -15.247 -2.883 17.424 1.00 89.81 536 TYR A N 1
ATOM 4402 C CA . TYR A 1 536 ? -14.426 -2.615 16.240 1.00 89.81 536 TYR A CA 1
ATOM 4403 C C . TYR A 1 536 ? -13.448 -3.750 15.878 1.00 89.81 536 TYR A C 1
ATOM 4405 O O . TYR A 1 536 ? -12.527 -3.564 15.078 1.00 89.81 536 TYR A O 1
ATOM 4413 N N . LEU A 1 537 ? -13.628 -4.939 16.460 1.00 93.00 537 LEU A N 1
ATOM 4414 C CA . LEU A 1 537 ? -12.938 -6.160 16.059 1.00 93.00 537 LEU A CA 1
ATOM 4415 C C . LEU A 1 537 ? -13.886 -7.023 15.230 1.00 93.00 537 LEU A C 1
ATOM 4417 O O . LEU A 1 537 ? -14.869 -7.522 15.765 1.00 93.00 537 LEU A O 1
ATOM 4421 N N . ASN A 1 538 ? -13.563 -7.251 13.960 1.00 95.06 538 ASN A N 1
ATOM 4422 C CA . ASN A 1 538 ? -14.315 -8.094 13.029 1.00 95.06 538 ASN A CA 1
ATOM 4423 C C . ASN A 1 538 ? -15.781 -7.674 12.813 1.00 95.06 538 ASN A C 1
ATOM 4425 O O . ASN A 1 538 ? -16.697 -8.474 12.997 1.00 95.06 538 ASN A O 1
ATOM 4429 N N . PHE A 1 539 ? -16.022 -6.411 12.474 1.00 92.00 539 PHE A N 1
ATOM 4430 C CA . PHE A 1 539 ? -17.364 -5.836 12.292 1.00 92.00 539 PHE A CA 1
ATOM 4431 C C . PHE A 1 539 ? -17.740 -5.618 10.824 1.00 92.00 539 PHE A C 1
ATOM 4433 O O . PHE A 1 539 ? -16.900 -5.757 9.934 1.00 92.00 539 PHE A O 1
ATOM 4440 N N . ASP A 1 540 ? -19.018 -5.313 10.590 1.00 92.12 540 ASP A N 1
ATOM 4441 C CA . ASP A 1 540 ? -19.623 -5.192 9.264 1.00 92.12 540 ASP A CA 1
ATOM 4442 C C . ASP A 1 540 ? -19.648 -3.747 8.727 1.00 92.12 540 ASP A C 1
ATOM 4444 O O . ASP A 1 540 ? -19.402 -2.771 9.445 1.00 92.12 540 ASP A O 1
ATOM 4448 N N . ASP A 1 541 ? -19.950 -3.631 7.433 1.00 92.31 541 ASP A N 1
ATOM 4449 C CA . ASP A 1 541 ? -20.104 -2.390 6.672 1.00 92.31 541 ASP A CA 1
ATOM 4450 C C . ASP A 1 541 ? -21.163 -1.479 7.317 1.00 92.31 541 ASP A C 1
ATOM 4452 O O . ASP A 1 541 ? -21.011 -0.261 7.315 1.00 92.31 541 ASP A O 1
ATOM 4456 N N . GLN A 1 542 ? -22.228 -2.054 7.897 1.00 85.19 542 GLN A N 1
ATOM 4457 C CA . GLN A 1 542 ? -23.308 -1.279 8.518 1.00 85.19 542 GLN A CA 1
ATOM 4458 C C . GLN A 1 542 ? -22.799 -0.476 9.711 1.00 85.19 542 GLN A C 1
ATOM 4460 O O . GLN A 1 542 ? -23.083 0.711 9.808 1.00 85.19 542 GLN A O 1
ATOM 4465 N N . ILE A 1 543 ? -22.028 -1.100 10.606 1.00 84.00 543 ILE A N 1
ATOM 4466 C CA . ILE A 1 543 ? -21.424 -0.386 11.734 1.00 84.00 543 ILE A CA 1
ATOM 4467 C C . ILE A 1 543 ? -20.362 0.594 11.239 1.00 84.00 543 ILE A C 1
ATOM 4469 O O . ILE A 1 543 ? -20.287 1.706 11.752 1.00 84.00 543 ILE A O 1
ATOM 4473 N N . ARG A 1 544 ? -19.536 0.208 10.257 1.00 88.19 544 ARG A N 1
ATOM 4474 C CA . ARG A 1 544 ? -18.428 1.061 9.811 1.00 88.19 544 ARG A CA 1
ATOM 4475 C C . ARG A 1 544 ? -18.889 2.319 9.083 1.00 88.19 544 ARG A C 1
ATOM 4477 O O . ARG A 1 544 ? -18.320 3.378 9.316 1.00 88.19 544 ARG A O 1
ATOM 4484 N N . PHE A 1 545 ? -19.859 2.201 8.186 1.00 87.19 545 PHE A N 1
ATOM 4485 C CA . PHE A 1 545 ? -20.302 3.306 7.334 1.00 87.19 545 PHE A CA 1
ATOM 4486 C C . PHE A 1 545 ? -21.501 4.072 7.912 1.00 87.19 545 PHE A C 1
ATOM 4488 O O . PHE A 1 545 ? -22.100 4.896 7.227 1.00 87.19 545 PHE A O 1
ATOM 4495 N N . ALA A 1 546 ? -21.821 3.828 9.187 1.00 81.31 546 ALA A N 1
ATOM 4496 C CA . ALA A 1 546 ? -22.778 4.599 9.977 1.00 81.31 546 ALA A CA 1
ATOM 4497 C C . ALA A 1 546 ? -22.416 6.093 10.046 1.00 81.31 546 ALA A C 1
ATOM 4499 O O . ALA A 1 546 ? -23.273 6.973 9.992 1.00 81.31 546 ALA A O 1
ATOM 4500 N N . ASP A 1 547 ? -21.126 6.375 10.222 1.00 78.19 547 ASP A N 1
ATOM 4501 C CA . ASP A 1 547 ? -20.585 7.701 10.509 1.00 78.19 547 ASP A CA 1
ATOM 4502 C C . ASP A 1 547 ? -19.328 8.036 9.693 1.00 78.19 547 ASP A C 1
ATOM 4504 O O . ASP A 1 547 ? -18.777 9.131 9.844 1.00 78.19 547 ASP A O 1
ATOM 4508 N N . ILE A 1 548 ? -18.904 7.132 8.805 1.00 88.06 548 ILE A N 1
ATOM 4509 C CA . ILE A 1 548 ? -17.760 7.289 7.907 1.00 88.06 548 ILE A CA 1
ATOM 4510 C C . ILE A 1 548 ? -18.202 7.054 6.459 1.00 88.06 548 ILE A C 1
ATOM 4512 O O . ILE A 1 548 ? -18.846 6.056 6.150 1.00 88.06 548 ILE A O 1
ATOM 4516 N N . GLU A 1 549 ? -17.786 7.927 5.548 1.00 90.62 549 GLU A N 1
ATOM 4517 C CA . GLU A 1 549 ? -17.851 7.698 4.103 1.00 90.62 549 GLU A CA 1
ATOM 4518 C C . GLU A 1 549 ? -16.509 7.193 3.562 1.00 90.62 549 GLU A C 1
ATOM 4520 O O . GLU A 1 549 ? -15.444 7.553 4.066 1.00 90.62 549 GLU A O 1
ATOM 4525 N N . LEU A 1 550 ? -16.539 6.350 2.528 1.00 92.25 550 LEU A N 1
ATOM 4526 C CA . LEU A 1 550 ? -15.321 5.898 1.854 1.00 92.25 550 LEU A CA 1
ATOM 4527 C C . LEU A 1 550 ? -14.649 7.061 1.120 1.00 92.25 550 LEU A C 1
ATOM 4529 O O . LEU A 1 550 ? -15.294 7.776 0.357 1.00 92.25 550 LEU A O 1
ATOM 4533 N N . ASP A 1 551 ? -13.337 7.190 1.3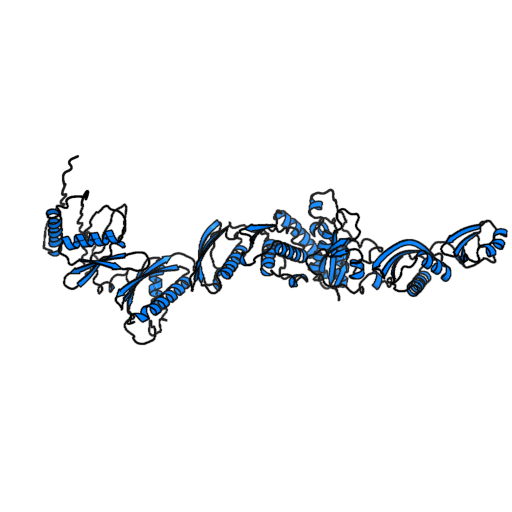00 1.00 88.62 551 ASP A N 1
ATOM 4534 C CA . ASP A 1 551 ? -12.519 8.221 0.661 1.00 88.62 551 ASP A CA 1
ATOM 4535 C C . ASP A 1 551 ? -11.222 7.601 0.138 1.00 88.62 551 ASP A C 1
ATOM 4537 O O . ASP A 1 551 ? -10.122 7.832 0.638 1.00 88.62 551 ASP A O 1
ATOM 4541 N N . GLN A 1 552 ? -11.383 6.721 -0.846 1.00 85.81 552 GLN A N 1
ATOM 4542 C CA . GLN A 1 552 ? -10.290 6.034 -1.525 1.00 85.81 552 GLN A CA 1
ATOM 4543 C C . GLN A 1 552 ? -10.665 5.740 -2.975 1.00 85.81 552 GLN A C 1
ATOM 4545 O O . GLN A 1 552 ? -11.841 5.588 -3.315 1.00 85.81 552 GLN A O 1
ATOM 4550 N N . GLN A 1 553 ? -9.654 5.639 -3.838 1.00 88.12 553 GLN A N 1
ATOM 4551 C CA . GLN A 1 553 ? -9.856 5.313 -5.253 1.00 88.12 553 GLN A CA 1
ATOM 4552 C C . GLN A 1 553 ? -10.162 3.824 -5.446 1.00 88.12 553 GLN A C 1
ATOM 4554 O O . GLN A 1 553 ? -10.929 3.444 -6.333 1.00 88.12 553 GLN A O 1
ATOM 4559 N N . LEU A 1 554 ? -9.558 2.983 -4.606 1.00 92.56 554 LEU A N 1
ATOM 4560 C CA . LEU A 1 554 ? -9.686 1.534 -4.653 1.00 92.56 554 LEU A CA 1
ATOM 4561 C C . LEU A 1 554 ? -11.005 1.075 -4.030 1.00 92.56 554 LEU A C 1
ATOM 4563 O O . LEU A 1 554 ? -11.376 1.489 -2.934 1.00 92.56 554 LEU A O 1
ATOM 4567 N N . LYS A 1 555 ? -11.721 0.176 -4.705 1.00 94.75 555 LYS A N 1
ATOM 4568 C CA . LYS A 1 555 ? -13.000 -0.347 -4.211 1.00 94.75 555 LYS A CA 1
ATOM 4569 C C . LYS A 1 555 ? -12.760 -1.529 -3.272 1.00 94.75 555 LYS A C 1
ATOM 4571 O O . LYS A 1 555 ? -12.247 -2.549 -3.739 1.00 94.75 555 LYS A O 1
ATOM 4576 N N . PRO A 1 556 ? -13.120 -1.438 -1.984 1.00 95.75 556 PRO A N 1
ATOM 4577 C CA . PRO A 1 556 ? -12.920 -2.542 -1.060 1.00 95.75 556 PRO A CA 1
ATOM 4578 C C . PRO A 1 556 ? -13.956 -3.660 -1.282 1.00 95.75 556 PRO A C 1
ATOM 4580 O O . PRO A 1 556 ? -14.985 -3.441 -1.931 1.00 95.75 556 PRO A O 1
ATOM 4583 N N . PRO A 1 557 ? -13.704 -4.876 -0.769 1.00 96.50 557 PRO A N 1
ATOM 4584 C CA . PRO A 1 557 ? -14.718 -5.917 -0.677 1.00 96.50 557 PRO A CA 1
ATOM 4585 C C . PRO A 1 557 ? -15.811 -5.508 0.322 1.00 96.50 557 PRO A C 1
ATOM 4587 O O . PRO A 1 557 ? -15.621 -4.599 1.122 1.00 96.50 557 PRO A O 1
ATOM 4590 N N . LYS A 1 558 ? -16.953 -6.204 0.295 1.00 96.06 558 LYS A N 1
ATOM 4591 C CA . LYS A 1 558 ? -18.042 -5.992 1.262 1.00 96.06 558 LYS A CA 1
ATOM 4592 C C . LYS A 1 558 ? -17.838 -6.830 2.522 1.00 96.06 558 LYS A C 1
ATOM 4594 O O . LYS A 1 558 ? -17.558 -8.026 2.401 1.00 96.06 558 LYS A O 1
ATOM 4599 N N . ALA A 1 559 ? -18.075 -6.251 3.695 1.00 96.00 559 ALA A N 1
ATOM 4600 C CA . ALA A 1 559 ? -18.170 -6.970 4.962 1.00 96.00 559 ALA A CA 1
ATOM 4601 C C . ALA A 1 559 ? -19.621 -6.970 5.460 1.00 96.00 559 ALA A C 1
ATOM 4603 O O . ALA A 1 559 ? -20.093 -6.012 6.049 1.00 96.00 559 ALA A O 1
ATOM 4604 N N . ASN A 1 560 ? -20.345 -8.074 5.265 1.00 93.38 560 ASN A N 1
ATOM 4605 C CA . ASN A 1 560 ? -21.761 -8.182 5.665 1.00 93.38 560 ASN A CA 1
ATOM 4606 C C . ASN A 1 560 ? -21.981 -9.142 6.843 1.00 93.38 560 ASN A C 1
ATOM 4608 O O . ASN A 1 560 ? -23.089 -9.635 7.048 1.00 93.38 560 ASN A O 1
ATOM 4612 N N . GLN A 1 561 ? -20.914 -9.499 7.558 1.00 90.56 561 GLN A N 1
ATOM 4613 C CA . GLN A 1 561 ? -20.953 -10.509 8.609 1.00 90.56 561 GLN A CA 1
ATOM 4614 C C . GLN A 1 561 ? -20.276 -9.994 9.876 1.00 90.56 561 GLN A C 1
ATOM 4616 O O . GLN A 1 561 ? -19.358 -9.184 9.827 1.00 90.56 561 GLN A O 1
ATOM 4621 N N . MET A 1 562 ? -20.708 -10.529 11.017 1.00 89.19 562 MET A N 1
ATOM 4622 C CA . MET A 1 562 ? -20.125 -10.262 12.336 1.00 89.19 562 MET A CA 1
ATOM 4623 C C . MET A 1 562 ? -19.818 -11.563 13.094 1.00 89.19 562 MET A C 1
ATOM 4625 O O . MET A 1 562 ? -19.756 -11.568 14.320 1.00 89.19 562 MET A O 1
ATOM 4629 N N . ARG A 1 563 ? -19.638 -12.698 12.396 1.00 90.69 563 ARG A N 1
ATOM 4630 C CA . ARG A 1 563 ? -19.488 -14.022 13.031 1.00 90.69 563 ARG A CA 1
ATOM 4631 C C . ARG A 1 563 ? -18.345 -14.057 14.044 1.00 90.69 563 ARG A C 1
ATOM 4633 O O . ARG A 1 563 ? -18.514 -14.609 15.127 1.00 90.69 563 ARG A O 1
ATOM 4640 N N . HIS A 1 564 ? -17.218 -13.439 13.697 1.00 91.50 564 HIS A N 1
ATOM 4641 C CA . HIS A 1 564 ? -16.031 -13.341 14.546 1.00 91.50 564 HIS A CA 1
ATOM 4642 C C . HIS A 1 564 ? -15.940 -12.036 15.343 1.00 91.50 564 HIS A C 1
ATOM 4644 O O . HIS A 1 564 ? -14.937 -11.814 16.027 1.00 91.50 564 HIS A O 1
ATOM 4650 N N . ASN A 1 565 ? -16.977 -11.195 15.296 1.00 90.50 565 ASN A N 1
ATOM 4651 C CA . ASN A 1 565 ? -17.027 -9.984 16.097 1.00 90.50 565 ASN A CA 1
ATOM 4652 C C . ASN A 1 565 ? -17.036 -10.325 17.586 1.00 90.50 565 ASN A C 1
ATOM 4654 O O . ASN A 1 565 ? -17.770 -11.221 18.005 1.00 90.50 565 ASN A O 1
ATOM 4658 N N . TYR A 1 566 ? -16.277 -9.589 18.398 1.00 81.56 566 TYR A N 1
ATOM 4659 C CA . TYR A 1 566 ? -16.216 -9.841 19.840 1.00 81.56 566 TYR A CA 1
ATOM 4660 C C . TYR A 1 566 ? -17.603 -9.831 20.495 1.00 81.56 566 TYR A C 1
ATOM 4662 O O . TYR A 1 566 ? -17.934 -10.739 21.258 1.00 81.56 566 TYR A O 1
ATOM 4670 N N . VAL A 1 567 ? -18.424 -8.832 20.170 1.00 79.44 567 VAL A N 1
ATOM 4671 C CA . VAL A 1 567 ? -19.759 -8.647 20.746 1.00 79.44 567 VAL A CA 1
ATOM 4672 C C . VAL A 1 567 ? -20.670 -9.806 20.349 1.00 79.44 567 VAL A C 1
ATOM 4674 O O . VAL A 1 567 ? -21.364 -10.358 21.199 1.00 79.44 567 VAL A O 1
ATOM 4677 N N . ASN A 1 568 ? -20.620 -10.232 19.086 1.00 83.62 568 ASN A N 1
ATOM 4678 C CA . ASN A 1 568 ? -21.406 -11.366 18.605 1.00 83.62 568 ASN A CA 1
ATOM 4679 C C . ASN A 1 568 ? -20.958 -12.690 19.249 1.00 83.62 568 ASN A C 1
ATOM 4681 O O . ASN A 1 568 ? -21.782 -13.433 19.766 1.00 83.62 568 ASN A O 1
ATOM 4685 N N . VAL A 1 569 ? -19.649 -12.958 19.300 1.00 84.31 569 VAL A N 1
ATOM 4686 C CA . VAL A 1 569 ? -19.081 -14.174 19.918 1.00 84.31 569 VAL A CA 1
ATOM 4687 C C . VAL A 1 569 ? -19.381 -14.249 21.418 1.00 84.31 569 VAL A C 1
ATOM 4689 O O . VAL A 1 569 ? -19.501 -15.339 21.973 1.00 84.31 569 VAL A O 1
ATOM 4692 N N . LYS A 1 570 ? -19.502 -13.102 22.093 1.00 77.38 570 LYS A N 1
ATOM 4693 C CA . LYS A 1 570 ? -19.871 -13.018 23.512 1.00 77.38 570 LYS A CA 1
ATOM 4694 C C . LYS A 1 570 ? -21.383 -12.994 23.760 1.00 77.38 570 LYS A C 1
ATOM 4696 O O . LYS A 1 570 ? -21.771 -12.812 24.912 1.00 77.38 570 LYS A O 1
ATOM 4701 N N . ASN A 1 571 ? -22.207 -13.176 22.723 1.00 76.00 571 ASN A N 1
ATOM 4702 C CA . ASN A 1 571 ? -23.669 -13.068 22.781 1.00 76.00 571 ASN A CA 1
ATOM 4703 C C . ASN A 1 571 ? -24.131 -11.738 23.404 1.00 76.00 571 ASN A C 1
ATOM 4705 O O . ASN A 1 571 ? -25.052 -11.702 24.208 1.00 76.00 571 ASN A O 1
ATOM 4709 N N . ARG A 1 572 ? -23.445 -10.637 23.069 1.00 73.00 572 ARG A N 1
ATOM 4710 C CA . ARG A 1 572 ? -23.713 -9.279 23.578 1.00 73.00 572 ARG A CA 1
ATOM 4711 C C . ARG A 1 572 ? -24.400 -8.371 22.559 1.00 73.00 572 ARG A C 1
ATOM 4713 O O . ARG A 1 572 ? -24.509 -7.176 22.820 1.00 73.00 572 ARG A O 1
ATOM 4720 N N . LEU A 1 573 ? -24.803 -8.919 21.410 1.00 74.62 573 LEU A N 1
ATOM 4721 C CA . LEU A 1 573 ? -25.516 -8.215 20.347 1.00 74.62 573 LEU A CA 1
ATOM 4722 C C . LEU A 1 573 ? -26.971 -8.685 20.326 1.00 74.62 573 LEU A C 1
ATOM 4724 O O . LEU A 1 573 ? -27.239 -9.831 19.973 1.00 74.62 573 LEU A O 1
ATOM 4728 N N . PHE A 1 574 ? -27.899 -7.797 20.666 1.00 74.88 574 PHE A N 1
ATOM 4729 C CA . PHE A 1 574 ? -29.324 -8.128 20.766 1.00 74.88 574 PHE A CA 1
ATOM 4730 C C . PHE A 1 574 ? -30.159 -7.334 19.763 1.00 74.88 574 PHE A C 1
ATOM 4732 O O . PHE A 1 574 ? -29.792 -6.210 19.413 1.00 74.88 574 PHE A O 1
ATOM 4739 N N . ARG A 1 575 ? -31.276 -7.924 19.317 1.00 73.69 575 ARG A N 1
ATOM 4740 C CA . ARG A 1 575 ? -32.222 -7.322 18.356 1.00 73.69 575 ARG A CA 1
ATOM 4741 C C . ARG A 1 575 ? -33.610 -7.048 18.934 1.00 73.69 575 ARG A C 1
ATOM 4743 O O . ARG A 1 575 ? -34.420 -6.401 18.284 1.00 73.69 575 ARG A O 1
ATOM 4750 N N . ASP A 1 576 ? -33.881 -7.532 20.138 1.00 75.25 576 ASP A N 1
ATOM 4751 C CA . ASP A 1 576 ? -35.151 -7.373 20.833 1.00 75.25 576 ASP A CA 1
ATOM 4752 C C . ASP A 1 576 ? -34.910 -7.230 22.341 1.00 75.25 576 ASP A C 1
ATOM 4754 O O . ASP A 1 576 ? -33.865 -7.636 22.857 1.00 75.25 576 ASP A O 1
ATOM 4758 N N . LEU A 1 577 ? -35.844 -6.575 23.040 1.00 71.00 577 LEU A N 1
ATOM 4759 C CA . LEU A 1 577 ? -35.646 -6.202 24.446 1.00 71.00 577 LEU A CA 1
ATOM 4760 C C . LEU A 1 577 ? -35.721 -7.431 25.351 1.00 71.00 577 LEU A C 1
ATOM 4762 O O . LEU A 1 577 ? -34.991 -7.497 26.332 1.00 71.00 577 LEU A O 1
ATOM 4766 N N . GLU A 1 578 ? -36.546 -8.417 25.008 1.00 75.19 578 GLU A N 1
ATOM 4767 C CA . GLU A 1 578 ? -36.751 -9.617 25.823 1.00 75.19 578 GLU A CA 1
ATOM 4768 C C . GLU A 1 578 ? -35.496 -10.494 25.889 1.00 75.19 578 GLU A C 1
ATOM 4770 O O . GLU A 1 578 ? -35.141 -10.999 26.957 1.00 75.19 578 GLU A O 1
ATOM 4775 N N . SER A 1 579 ? -34.751 -10.599 24.788 1.00 78.06 579 SER A N 1
ATOM 4776 C CA . SER A 1 579 ? -33.456 -11.281 24.747 1.00 78.06 579 SER A CA 1
ATOM 4777 C C . SER A 1 579 ? -32.410 -10.581 25.617 1.00 78.06 579 SER A C 1
ATOM 4779 O O . SER A 1 579 ? -31.653 -11.245 26.326 1.00 78.06 579 SER A O 1
ATOM 4781 N N . VAL A 1 580 ? -32.384 -9.240 25.610 1.00 73.50 580 VAL A N 1
ATOM 4782 C CA . VAL A 1 580 ? -31.515 -8.451 26.504 1.00 73.50 580 VAL A CA 1
ATOM 4783 C C . VAL A 1 580 ? -31.873 -8.738 27.952 1.00 73.50 580 VAL A C 1
ATOM 4785 O O . VAL A 1 580 ? -30.989 -9.021 28.760 1.00 73.50 580 VAL A O 1
ATOM 4788 N N . LYS A 1 581 ? -33.173 -8.696 28.268 1.00 72.50 581 LYS A N 1
ATOM 4789 C CA . LYS A 1 581 ? -33.686 -8.928 29.617 1.00 72.50 581 LYS A CA 1
ATOM 4790 C C . LYS A 1 581 ? -33.311 -10.308 30.133 1.00 72.50 581 LYS A C 1
ATOM 4792 O O . LYS A 1 581 ? -32.700 -10.414 31.194 1.00 72.50 581 LYS A O 1
ATOM 4797 N N . SER A 1 582 ? -33.600 -11.342 29.347 1.00 76.69 582 SER A N 1
ATOM 4798 C CA . SER A 1 582 ? -33.306 -12.737 29.684 1.00 76.69 582 SER A CA 1
ATOM 4799 C C . SER A 1 582 ? -31.815 -12.961 29.927 1.00 76.69 582 SER A C 1
ATOM 4801 O O . SER A 1 582 ? -31.428 -13.596 30.902 1.00 76.69 582 SER A O 1
ATOM 4803 N N . PHE A 1 583 ? -30.960 -12.389 29.080 1.00 77.25 583 PHE A N 1
ATOM 4804 C CA . PHE A 1 583 ? -29.516 -12.556 29.196 1.00 77.25 583 PHE A CA 1
ATOM 4805 C C . PHE A 1 583 ? -28.923 -11.843 30.416 1.00 77.25 583 PHE A C 1
ATOM 4807 O O . PHE A 1 583 ? -28.097 -12.412 31.129 1.00 77.25 583 PHE A O 1
ATOM 4814 N N . ILE A 1 584 ? -29.354 -10.605 30.673 1.00 72.56 584 ILE A N 1
ATOM 4815 C CA . ILE A 1 584 ? -28.950 -9.841 31.857 1.00 72.56 584 ILE A CA 1
ATOM 4816 C C . ILE A 1 584 ? -29.362 -10.584 33.137 1.00 72.56 584 ILE A C 1
ATOM 4818 O O . ILE A 1 584 ? -28.555 -10.715 34.055 1.00 72.56 584 ILE A O 1
ATOM 4822 N N . LEU A 1 585 ? -30.580 -11.134 33.165 1.00 71.56 585 LEU A N 1
ATOM 4823 C CA . LEU A 1 585 ? -31.083 -11.975 34.252 1.00 71.56 585 LEU A CA 1
ATOM 4824 C C . LEU A 1 585 ? -30.206 -13.208 34.507 1.00 71.56 585 LEU A C 1
ATOM 4826 O O . LEU A 1 585 ? -29.833 -13.466 35.651 1.00 71.56 585 LEU A O 1
ATOM 4830 N N . THR A 1 586 ? -29.840 -13.953 33.460 1.00 76.12 586 THR A N 1
ATOM 4831 C CA . THR A 1 586 ? -28.944 -15.115 33.586 1.00 76.12 586 THR A CA 1
ATOM 4832 C C . THR A 1 586 ? -27.580 -14.714 34.146 1.00 76.12 586 THR A C 1
ATOM 4834 O O . THR A 1 586 ? -27.104 -15.330 35.095 1.00 76.12 586 THR A O 1
ATOM 4837 N N . LEU A 1 587 ? -26.980 -13.640 33.623 1.00 70.56 587 LEU A N 1
ATOM 4838 C CA . LEU A 1 587 ? -25.679 -13.149 34.089 1.00 70.56 587 LEU A CA 1
ATOM 4839 C C . LEU A 1 587 ? -25.664 -12.794 35.573 1.00 70.56 587 LEU A C 1
ATOM 4841 O O . LEU A 1 587 ? -24.681 -13.088 36.251 1.00 70.56 587 LEU A O 1
ATOM 4845 N N . PHE A 1 588 ? -26.732 -12.175 36.075 1.00 66.38 588 PHE A N 1
ATOM 4846 C CA . PHE A 1 588 ? -26.803 -11.776 37.478 1.00 66.38 588 PHE A CA 1
ATOM 4847 C C . PHE A 1 588 ? -27.146 -12.920 38.424 1.00 66.38 588 PHE A C 1
ATOM 4849 O O . PHE A 1 588 ? -26.652 -12.929 39.551 1.00 66.38 588 PHE A O 1
ATOM 4856 N N . ASN A 1 589 ? -27.911 -13.913 37.969 1.00 66.06 589 ASN A N 1
ATOM 4857 C CA . ASN A 1 589 ? -28.129 -15.134 38.744 1.00 66.06 589 ASN A CA 1
ATOM 4858 C C . ASN A 1 589 ? -26.838 -15.958 38.894 1.00 66.06 589 ASN A C 1
ATOM 4860 O O . ASN A 1 589 ? -26.663 -16.649 39.894 1.00 66.06 589 ASN A O 1
ATOM 4864 N N . GLU A 1 590 ? -25.927 -15.877 37.921 1.00 67.38 590 GLU A N 1
ATOM 4865 C CA . GLU A 1 590 ? -24.672 -16.636 37.914 1.00 67.38 590 GLU A CA 1
ATOM 4866 C C . GLU A 1 590 ? -23.485 -15.880 38.543 1.00 67.38 590 GLU A C 1
ATOM 4868 O O . GLU A 1 590 ? -22.518 -16.512 38.972 1.00 67.38 590 GLU A O 1
ATOM 4873 N N . SER A 1 591 ? -23.521 -14.542 38.619 1.00 58.78 591 SER A N 1
ATOM 4874 C CA . SER A 1 591 ? -22.426 -13.743 39.186 1.00 58.78 591 SER A CA 1
ATOM 4875 C C . SER A 1 591 ? -22.871 -12.366 39.698 1.00 58.78 591 SER A C 1
ATOM 4877 O O . SER A 1 591 ? -23.421 -11.542 38.970 1.00 58.78 591 SER A O 1
ATOM 4879 N N . THR A 1 592 ? -22.546 -12.070 40.960 1.00 53.38 592 THR A N 1
ATOM 4880 C CA . THR A 1 592 ? -22.909 -10.821 41.658 1.00 53.38 592 THR A CA 1
ATOM 4881 C C . THR A 1 592 ? -21.961 -9.642 41.390 1.00 53.38 592 THR A C 1
ATOM 4883 O O . THR A 1 592 ? -22.218 -8.539 41.865 1.00 53.38 592 THR A O 1
ATOM 4886 N N . GLN A 1 593 ? -20.875 -9.833 40.625 1.00 54.00 593 GLN A N 1
ATOM 4887 C CA . GLN A 1 593 ? -19.832 -8.816 40.370 1.00 54.00 593 GLN A CA 1
ATOM 4888 C C . GLN A 1 593 ? -19.654 -8.458 38.883 1.00 54.00 593 GLN A C 1
ATOM 4890 O O . GLN A 1 593 ? -18.570 -8.066 38.444 1.00 54.00 593 GLN A O 1
ATOM 4895 N N . VAL A 1 594 ? -20.694 -8.602 38.064 1.00 58.25 594 VAL A N 1
ATOM 4896 C CA . VAL A 1 594 ? -20.580 -8.340 36.624 1.00 58.25 594 VAL A CA 1
ATOM 4897 C C . VAL A 1 594 ? -20.622 -6.835 36.345 1.00 58.25 594 VAL A C 1
ATOM 4899 O O . VAL A 1 594 ? -21.666 -6.202 36.480 1.00 58.25 594 VAL A O 1
ATOM 4902 N N . LYS A 1 595 ? -19.489 -6.284 35.896 1.00 67.12 595 LYS A N 1
ATOM 4903 C CA . LYS A 1 595 ? -19.401 -4.997 35.192 1.00 67.12 595 LYS A CA 1
ATOM 4904 C C . LYS A 1 595 ? -19.094 -5.270 33.723 1.00 67.12 595 LYS A C 1
ATOM 4906 O O . LYS A 1 595 ? -17.981 -5.690 33.407 1.00 67.12 595 LYS A O 1
ATOM 4911 N N . ASP A 1 596 ? -20.052 -5.039 32.828 1.00 66.56 596 ASP A N 1
ATOM 4912 C CA . ASP A 1 596 ? -19.898 -5.393 31.408 1.00 66.56 596 ASP A CA 1
ATOM 4913 C C . ASP A 1 596 ? -20.526 -4.369 30.453 1.00 66.56 596 ASP A C 1
ATOM 4915 O O . ASP A 1 596 ? -21.344 -3.544 30.866 1.00 66.56 596 ASP A O 1
ATOM 4919 N N . TYR A 1 597 ? -20.120 -4.424 29.182 1.00 69.88 597 TYR A N 1
ATOM 4920 C CA . TYR A 1 597 ? -20.649 -3.599 28.096 1.00 69.88 597 TYR A CA 1
ATOM 4921 C C . TYR A 1 597 ? -21.605 -4.403 27.216 1.00 69.88 597 TYR A C 1
ATOM 4923 O O . TYR A 1 597 ? -21.305 -5.519 26.788 1.00 69.88 597 TYR A O 1
ATOM 4931 N N . PHE A 1 598 ? -22.736 -3.791 26.889 1.00 70.62 598 PHE A N 1
ATOM 4932 C CA . PHE A 1 598 ? -23.769 -4.383 26.049 1.00 70.62 598 PHE A CA 1
ATOM 4933 C C . PHE A 1 598 ? -24.019 -3.510 24.828 1.00 70.62 598 PHE A C 1
ATOM 4935 O O . PHE A 1 598 ? -23.916 -2.282 24.907 1.00 70.62 598 PHE A O 1
ATOM 4942 N N . TYR A 1 599 ? -24.357 -4.159 23.713 1.00 70.94 599 TYR A N 1
ATOM 4943 C CA . TYR A 1 599 ? -24.633 -3.497 22.448 1.00 70.94 599 TYR A CA 1
ATOM 4944 C C . TYR A 1 599 ? -25.989 -3.943 21.923 1.00 70.94 599 TYR A C 1
ATOM 4946 O O . TYR A 1 599 ? -26.221 -5.122 21.652 1.00 70.94 599 TYR A O 1
ATOM 4954 N N . LEU A 1 600 ? -26.898 -2.992 21.768 1.00 69.19 600 LEU A N 1
ATOM 4955 C CA . LEU A 1 600 ? -28.226 -3.269 21.244 1.00 69.19 600 LEU A CA 1
ATOM 4956 C C . LEU A 1 600 ? -28.357 -2.710 19.846 1.00 69.19 600 LEU A C 1
ATOM 4958 O O . LEU A 1 600 ? -28.062 -1.538 19.639 1.00 69.19 600 LEU A O 1
ATOM 4962 N N . LYS A 1 601 ? -28.837 -3.528 18.916 1.00 68.88 601 LYS A N 1
ATOM 4963 C CA . LYS A 1 601 ? -29.114 -3.142 17.538 1.00 68.88 601 LYS A CA 1
ATOM 4964 C C . LYS A 1 601 ? -30.628 -3.191 17.340 1.00 68.88 601 LYS A C 1
ATOM 4966 O O . LYS A 1 601 ? -31.166 -4.256 17.056 1.00 68.88 601 LYS A O 1
ATOM 4971 N N . PHE A 1 602 ? -31.295 -2.055 17.540 1.00 69.00 602 PHE A N 1
ATOM 4972 C CA . PHE A 1 602 ? -32.756 -1.942 17.447 1.00 69.00 602 PHE A CA 1
ATOM 4973 C C . PHE A 1 602 ? -33.203 -1.214 16.193 1.00 69.00 602 PHE A C 1
ATOM 4975 O O . PHE A 1 602 ? -32.566 -0.243 15.788 1.00 69.00 602 PHE A O 1
ATOM 4982 N N . ASP A 1 603 ? -34.345 -1.653 15.669 1.00 65.88 603 ASP A N 1
ATOM 4983 C CA . ASP A 1 603 ? -35.065 -1.058 14.544 1.00 65.88 603 ASP A CA 1
ATOM 4984 C C . ASP A 1 603 ? -35.875 0.200 14.909 1.00 65.88 603 ASP A C 1
ATOM 4986 O O . ASP A 1 603 ? -36.468 0.857 14.059 1.00 65.88 603 ASP A O 1
ATOM 4990 N N . ARG A 1 604 ? -35.893 0.556 16.195 1.00 67.69 604 ARG A N 1
ATOM 4991 C CA . ARG A 1 604 ? -36.587 1.725 16.732 1.00 67.69 604 ARG A CA 1
ATOM 4992 C C . ARG A 1 604 ? -35.764 2.403 17.810 1.00 67.69 604 ARG A C 1
ATOM 4994 O O . ARG A 1 604 ? -34.951 1.772 18.490 1.00 67.69 604 ARG A O 1
ATOM 5001 N N . LYS A 1 605 ? -36.034 3.690 18.028 1.00 68.88 605 LYS A N 1
ATOM 5002 C CA . LYS A 1 605 ? -35.477 4.388 19.184 1.00 68.88 605 LYS A CA 1
ATOM 5003 C C . LYS A 1 605 ? -36.119 3.863 20.467 1.00 68.88 605 LYS A C 1
ATOM 5005 O O . LYS A 1 605 ? -37.336 3.905 20.617 1.00 68.88 605 LYS A O 1
ATOM 5010 N N . ILE A 1 606 ? -35.288 3.391 21.385 1.00 71.38 606 ILE A N 1
ATOM 5011 C CA . ILE A 1 606 ? -35.660 3.017 22.747 1.00 71.38 606 ILE A CA 1
ATOM 5012 C C . ILE A 1 606 ? -35.037 3.997 23.737 1.00 71.38 606 ILE A C 1
ATOM 5014 O O . ILE A 1 606 ? -33.929 4.504 23.538 1.00 71.38 606 ILE A O 1
ATOM 5018 N N . GLU A 1 607 ? -35.756 4.252 24.821 1.00 74.81 607 GLU A N 1
ATOM 5019 C CA . GLU A 1 607 ? -35.229 4.986 25.958 1.00 74.81 607 GLU A CA 1
ATOM 5020 C C . GLU A 1 607 ? -34.525 3.987 26.889 1.00 74.81 607 GLU A C 1
ATOM 5022 O O . GLU A 1 607 ? -35.182 3.169 27.537 1.00 74.81 607 GLU A O 1
ATOM 5027 N N . ILE A 1 608 ? -33.184 4.010 26.930 1.00 71.12 608 ILE A N 1
ATOM 5028 C CA . ILE A 1 608 ? -32.417 3.067 27.766 1.00 71.12 608 ILE A CA 1
ATOM 5029 C C . ILE A 1 608 ? -32.859 3.175 29.236 1.00 71.12 608 ILE A C 1
ATOM 5031 O O . ILE A 1 608 ? -33.023 2.147 29.880 1.00 71.12 608 ILE A O 1
ATOM 5035 N N . SER A 1 609 ? -33.109 4.381 29.762 1.00 69.94 609 SER A N 1
ATOM 5036 C CA . SER A 1 609 ? -33.591 4.593 31.140 1.00 69.94 609 SER A CA 1
ATOM 5037 C C . SER A 1 609 ? -34.860 3.802 31.450 1.00 69.94 609 SER A C 1
ATOM 5039 O O . SER A 1 609 ? -34.935 3.168 32.501 1.00 69.94 609 SER A O 1
ATOM 5041 N N . SER A 1 610 ? -35.819 3.783 30.527 1.00 73.06 610 SER A N 1
ATOM 5042 C CA . SER A 1 610 ? -37.080 3.056 30.694 1.00 73.06 610 SER A CA 1
ATOM 5043 C C . SER A 1 610 ? -36.878 1.539 30.676 1.00 73.06 610 SER A C 1
ATOM 5045 O O . SER A 1 610 ? -37.380 0.849 31.561 1.00 73.06 610 SER A O 1
ATOM 5047 N N . LEU A 1 611 ? -36.044 1.016 29.766 1.00 73.19 611 LEU A N 1
ATOM 5048 C CA . LEU A 1 611 ? -35.645 -0.400 29.774 1.00 73.19 611 LEU A CA 1
ATOM 5049 C C . LEU A 1 611 ? -34.960 -0.793 31.093 1.00 73.19 611 LEU A C 1
ATOM 5051 O O . LEU A 1 611 ? -35.206 -1.870 31.631 1.00 73.19 611 LEU A O 1
ATOM 5055 N N . LEU A 1 612 ? -34.093 0.076 31.615 1.00 69.94 612 LEU A N 1
ATOM 5056 C CA . LEU A 1 612 ? -33.359 -0.168 32.856 1.00 69.94 612 LEU A CA 1
ATOM 5057 C C . LEU A 1 612 ? -34.287 -0.227 34.071 1.00 69.94 612 LEU A C 1
ATOM 5059 O O . LEU A 1 612 ? -34.104 -1.089 34.928 1.00 69.94 612 LEU A O 1
ATOM 5063 N N . GLN A 1 613 ? -35.269 0.670 34.158 1.00 71.19 613 GLN A N 1
ATOM 5064 C CA . GLN A 1 613 ? -36.226 0.662 35.263 1.00 71.19 613 GLN A CA 1
ATOM 5065 C C . GLN A 1 613 ? -37.162 -0.543 35.186 1.00 71.19 613 GLN A C 1
ATOM 5067 O O . GLN A 1 613 ? -37.368 -1.216 36.193 1.00 71.19 613 GLN A O 1
ATOM 5072 N N . GLU A 1 614 ? -37.622 -0.901 33.986 1.00 72.19 614 GLU A N 1
ATOM 5073 C CA . GLU A 1 614 ? -38.399 -2.123 33.775 1.00 72.19 614 GLU A CA 1
ATOM 5074 C C . GLU A 1 614 ? -37.608 -3.371 34.209 1.00 72.19 614 GLU A C 1
ATOM 5076 O O . GLU A 1 614 ? -38.128 -4.234 34.916 1.00 72.19 614 GLU A O 1
ATOM 5081 N N . LEU A 1 615 ? -36.318 -3.432 33.867 1.00 70.69 615 LEU A N 1
ATOM 5082 C CA . LEU A 1 615 ? -35.410 -4.486 34.316 1.00 70.69 615 LEU A CA 1
ATOM 5083 C C . LEU A 1 615 ? -35.283 -4.531 35.840 1.00 70.69 615 LEU A C 1
ATOM 5085 O O . LEU A 1 615 ? -35.475 -5.586 36.444 1.00 70.69 615 LEU A O 1
ATOM 5089 N N . ARG A 1 616 ? -34.996 -3.402 36.494 1.00 73.88 616 ARG A N 1
ATOM 5090 C CA . ARG A 1 616 ? -34.917 -3.336 37.966 1.00 73.88 616 ARG A CA 1
ATOM 5091 C C . ARG A 1 616 ? -36.223 -3.800 38.613 1.00 73.88 616 ARG A C 1
ATOM 5093 O O . ARG A 1 616 ? -36.193 -4.599 39.546 1.00 73.88 616 ARG A O 1
ATOM 5100 N N . PHE A 1 617 ? -37.364 -3.380 38.067 1.00 70.12 617 PHE A N 1
ATOM 5101 C CA . PHE A 1 617 ? -38.691 -3.757 38.548 1.00 70.12 617 PHE A CA 1
ATOM 5102 C C . PHE A 1 617 ? -39.002 -5.252 38.405 1.00 70.12 617 PHE A C 1
ATOM 5104 O O . PHE A 1 617 ? -39.600 -5.854 39.302 1.00 70.12 617 PHE A O 1
ATOM 5111 N N . GLN A 1 618 ? -38.661 -5.853 37.266 1.00 67.62 618 GLN A N 1
ATOM 5112 C CA . GLN A 1 618 ? -38.937 -7.265 36.994 1.00 67.62 618 GLN A CA 1
ATOM 5113 C C . GLN A 1 618 ? -38.007 -8.184 37.785 1.00 67.62 618 GLN A C 1
ATOM 5115 O O . GLN A 1 618 ? -38.445 -9.210 38.297 1.00 67.62 618 GLN A O 1
ATOM 5120 N N . THR A 1 619 ? -36.735 -7.801 37.906 1.00 65.25 619 THR A N 1
ATOM 5121 C CA . THR A 1 619 ? -35.696 -8.635 38.524 1.00 65.25 619 THR A CA 1
ATOM 5122 C C . THR A 1 619 ? -35.596 -8.471 40.041 1.00 65.25 619 THR A C 1
ATOM 5124 O O . THR A 1 619 ? -34.991 -9.315 40.697 1.00 65.25 619 THR A O 1
ATOM 5127 N N . GLY A 1 620 ? -36.110 -7.371 40.609 1.00 66.50 620 GLY A N 1
ATOM 5128 C CA . GLY A 1 620 ? -35.893 -7.017 42.019 1.00 66.50 620 GLY A CA 1
ATOM 5129 C C . GLY A 1 620 ? -34.418 -6.785 42.368 1.00 66.50 620 GLY A C 1
ATOM 5130 O O . GLY A 1 620 ? -34.056 -6.743 43.540 1.00 66.50 620 GLY A O 1
ATOM 5131 N N . SER A 1 621 ? -33.552 -6.667 41.359 1.00 70.00 621 SER A N 1
ATOM 5132 C CA . SER A 1 621 ? -32.109 -6.580 41.534 1.00 70.00 621 SER A CA 1
ATOM 5133 C C . SER A 1 621 ? -31.657 -5.120 41.609 1.00 70.00 621 SER A C 1
ATOM 5135 O O . SER A 1 621 ? -32.157 -4.285 40.846 1.00 70.00 621 SER A O 1
ATOM 5137 N N . PRO A 1 622 ? -30.685 -4.785 42.479 1.00 73.00 622 PRO A N 1
ATOM 5138 C CA . PRO A 1 622 ? -30.093 -3.454 42.581 1.00 73.00 622 PRO A CA 1
ATOM 5139 C C . PRO A 1 622 ? -29.159 -3.179 41.388 1.00 73.00 622 PRO A C 1
ATOM 5141 O O . PRO A 1 622 ? -27.961 -2.967 41.542 1.00 73.00 622 PRO A O 1
ATOM 5144 N N . LEU A 1 623 ? -29.692 -3.227 40.167 1.00 75.38 623 LEU A N 1
ATOM 5145 C CA . LEU A 1 623 ? -28.933 -2.948 38.957 1.00 75.38 623 LEU A CA 1
ATOM 5146 C C . LEU A 1 623 ? -28.645 -1.452 38.878 1.00 75.38 623 LEU A C 1
ATOM 5148 O O . LEU A 1 623 ? -29.573 -0.640 38.886 1.00 75.38 623 LEU A O 1
ATOM 5152 N N . LYS A 1 624 ? -27.372 -1.097 38.749 1.00 74.81 624 LYS A N 1
ATOM 5153 C CA . LYS A 1 624 ? -26.918 0.263 38.501 1.00 74.81 624 LYS A CA 1
ATOM 5154 C C . LYS A 1 624 ? -26.285 0.373 37.146 1.00 74.81 624 LYS A C 1
ATOM 5156 O O . LYS A 1 624 ? -25.622 -0.521 36.631 1.00 74.81 624 LYS A O 1
ATOM 5161 N N . PHE A 1 625 ? -26.487 1.538 36.581 1.00 70.62 625 PHE A N 1
ATOM 5162 C CA . PHE A 1 625 ? -26.040 1.846 35.262 1.00 70.62 625 PHE A CA 1
ATOM 5163 C C . PHE A 1 625 ? -24.999 2.962 35.315 1.00 70.62 625 PHE A C 1
ATOM 5165 O O . PHE A 1 625 ? -25.208 3.980 35.970 1.00 70.62 625 PHE A O 1
ATOM 5172 N N . ILE A 1 626 ? -23.849 2.733 34.686 1.00 71.31 626 ILE A N 1
ATOM 5173 C CA . ILE A 1 626 ? -22.673 3.600 34.819 1.00 71.31 626 ILE A CA 1
ATOM 5174 C C . ILE A 1 626 ? -22.618 4.616 33.681 1.00 71.31 626 ILE A C 1
ATOM 5176 O O . ILE A 1 626 ? -22.327 5.786 33.916 1.00 71.31 626 ILE A O 1
ATOM 5180 N N . SER A 1 627 ? -22.885 4.184 32.447 1.00 70.12 627 SER A N 1
ATOM 5181 C CA . SER A 1 627 ? -22.793 5.047 31.266 1.00 70.12 627 SER A CA 1
ATOM 5182 C C . SER A 1 627 ? -23.571 4.479 30.086 1.00 70.12 627 SER A C 1
ATOM 5184 O O . SER A 1 627 ? -23.407 3.309 29.742 1.00 70.12 627 SER A O 1
ATOM 5186 N N . ALA A 1 628 ? -24.407 5.316 29.461 1.00 72.25 628 ALA A N 1
ATOM 5187 C CA . ALA A 1 628 ? -25.188 5.002 28.263 1.00 72.25 628 ALA A CA 1
ATOM 5188 C C . ALA A 1 628 ? -24.815 5.985 27.181 1.00 72.25 628 ALA A C 1
ATOM 5190 O O . ALA A 1 628 ? -24.765 7.193 27.405 1.00 72.25 628 ALA A O 1
ATOM 5191 N N . SER A 1 629 ? -24.664 5.456 25.985 1.00 72.62 629 SER A N 1
ATOM 5192 C CA . SER A 1 629 ? -24.687 6.236 24.771 1.00 72.62 629 SER A CA 1
ATOM 5193 C C . SER A 1 629 ? -25.491 5.496 23.718 1.00 72.62 629 SER A C 1
ATOM 5195 O O . SER A 1 629 ? -25.744 4.291 23.796 1.00 72.62 629 SER A O 1
ATOM 5197 N N . SER A 1 630 ? -25.938 6.246 22.728 1.00 72.19 630 SER A N 1
ATOM 5198 C CA . SER A 1 630 ? -26.618 5.700 21.568 1.00 72.19 630 SER A CA 1
ATOM 5199 C C . SER A 1 630 ? -26.050 6.351 20.326 1.00 72.19 630 SER A C 1
ATOM 5201 O O . SER A 1 630 ? -25.886 7.571 20.292 1.00 72.19 630 SER A O 1
ATOM 5203 N N . GLN A 1 631 ? -25.804 5.549 19.305 1.00 71.44 631 GLN A N 1
ATOM 5204 C CA . GLN A 1 631 ? -25.380 6.003 17.997 1.00 71.44 631 GLN A CA 1
ATOM 5205 C C . GLN A 1 631 ? -26.383 5.498 16.970 1.00 71.44 631 GLN A C 1
ATOM 5207 O O . GLN A 1 631 ? -26.564 4.296 16.796 1.00 71.44 631 GLN A O 1
ATOM 5212 N N . THR A 1 632 ? -27.061 6.419 16.294 1.00 68.94 632 THR A N 1
ATOM 5213 C CA . THR A 1 632 ? -27.903 6.068 15.151 1.00 68.94 632 THR A CA 1
ATOM 5214 C C . THR A 1 632 ? -26.993 5.642 13.998 1.00 68.94 632 THR A C 1
ATOM 5216 O O . THR A 1 632 ? -26.145 6.423 13.573 1.00 68.94 632 THR A O 1
ATOM 5219 N N . ILE A 1 633 ? -27.144 4.393 13.555 1.00 66.31 633 ILE A N 1
ATOM 5220 C CA . ILE A 1 633 ? -26.409 3.776 12.444 1.00 66.31 633 ILE A CA 1
ATOM 5221 C C . ILE A 1 633 ? -27.132 4.032 11.117 1.00 66.31 633 ILE A C 1
ATOM 5223 O O . ILE A 1 633 ? -26.510 4.442 10.145 1.00 66.31 633 ILE A O 1
ATOM 5227 N N . THR A 1 634 ? -28.450 3.833 11.089 1.00 61.19 634 THR A N 1
ATOM 5228 C CA . THR A 1 634 ? -29.349 4.228 9.991 1.00 61.19 634 THR A CA 1
ATOM 5229 C C . THR A 1 634 ? -30.638 4.789 10.586 1.00 61.19 634 THR A C 1
ATOM 5231 O O . THR A 1 634 ? -30.846 4.670 11.794 1.00 61.19 634 THR A O 1
ATOM 5234 N N . ASP A 1 635 ? -31.524 5.360 9.767 1.00 57.44 635 ASP A N 1
ATOM 5235 C CA . ASP A 1 635 ? -32.812 5.899 10.241 1.00 57.44 635 ASP A CA 1
ATOM 5236 C C . ASP A 1 635 ? -33.607 4.867 11.062 1.00 57.44 635 ASP A C 1
ATOM 5238 O O . ASP A 1 635 ? -34.129 5.190 12.131 1.00 57.44 635 ASP A O 1
ATOM 5242 N N . ASP A 1 636 ? -33.546 3.602 10.639 1.00 56.22 636 ASP A N 1
ATOM 5243 C CA . ASP A 1 636 ? -34.186 2.463 11.302 1.00 56.22 636 ASP A CA 1
ATOM 5244 C C . ASP A 1 636 ? -33.195 1.603 12.100 1.00 56.22 636 ASP A C 1
ATOM 5246 O O . ASP A 1 636 ? -33.390 0.403 12.244 1.00 56.22 636 ASP A O 1
ATOM 5250 N N . LEU A 1 637 ? -32.054 2.141 12.542 1.00 62.06 637 LEU A N 1
ATOM 5251 C CA . LEU A 1 637 ? -31.082 1.348 13.294 1.00 62.06 637 LEU A CA 1
ATOM 5252 C C . LEU A 1 637 ? -30.307 2.191 14.289 1.00 62.06 637 LEU A C 1
ATOM 5254 O O . LEU A 1 637 ? -29.508 3.041 13.905 1.00 62.06 637 LEU A O 1
ATOM 5258 N N . THR A 1 638 ? -30.466 1.915 15.580 1.00 69.12 638 THR A N 1
ATOM 5259 C CA . THR A 1 638 ? -29.663 2.566 16.623 1.00 69.12 638 THR A CA 1
ATOM 5260 C C . THR A 1 638 ? -28.859 1.540 17.408 1.00 69.12 638 THR A C 1
ATOM 5262 O O . THR A 1 638 ? -29.401 0.550 17.900 1.00 69.12 638 THR A O 1
ATOM 5265 N N . LEU A 1 639 ? -27.553 1.796 17.508 1.00 73.06 639 LEU A N 1
ATOM 5266 C CA . LEU A 1 639 ? -26.631 1.087 18.375 1.00 73.06 639 LEU A CA 1
ATOM 5267 C C . LEU A 1 639 ? -26.660 1.725 19.756 1.00 73.06 639 LEU A C 1
ATOM 5269 O O . LEU A 1 639 ? -26.180 2.840 19.947 1.00 73.06 639 LEU A O 1
ATOM 5273 N N . TYR A 1 640 ? -27.199 1.008 20.726 1.00 74.38 640 TYR A N 1
ATOM 5274 C CA . TYR A 1 640 ? -27.150 1.416 22.121 1.00 74.38 640 TYR A CA 1
ATOM 5275 C C . TYR A 1 640 ? -25.987 0.739 22.804 1.00 74.38 640 TYR A C 1
ATOM 5277 O O . TYR A 1 640 ? -25.832 -0.475 22.705 1.00 74.38 640 TYR A O 1
ATOM 5285 N N . LYS A 1 641 ? -25.194 1.528 23.509 1.00 74.12 641 LYS A N 1
ATOM 5286 C CA . LYS A 1 641 ? -24.016 1.080 24.224 1.00 74.12 641 LYS A CA 1
ATOM 5287 C C . LYS A 1 641 ? -24.160 1.459 25.675 1.00 74.12 641 LYS A C 1
ATOM 5289 O O . LYS A 1 641 ? -24.406 2.620 25.997 1.00 74.12 641 LYS A O 1
ATOM 5294 N N . PHE A 1 642 ? -24.038 0.472 26.545 1.00 74.88 642 PHE A N 1
ATOM 5295 C CA . PHE A 1 642 ? -24.429 0.673 27.925 1.00 74.88 642 PHE A CA 1
ATOM 5296 C C . PHE A 1 642 ? -23.575 -0.191 28.854 1.00 74.88 642 PHE A C 1
ATOM 5298 O O . PHE A 1 642 ? -23.294 -1.349 28.541 1.00 74.88 642 PHE A O 1
ATOM 5305 N N . GLN A 1 643 ? -23.128 0.387 29.972 1.00 77.62 643 GLN A N 1
ATOM 5306 C CA . GLN A 1 643 ? -22.402 -0.319 31.024 1.00 77.62 643 GLN A CA 1
ATOM 5307 C C . GLN A 1 643 ? -23.252 -0.450 32.285 1.00 77.62 643 GLN A C 1
ATOM 5309 O O . GLN A 1 643 ? -23.690 0.555 32.844 1.00 77.62 643 GLN A O 1
ATOM 5314 N N . ALA A 1 644 ? -23.418 -1.679 32.766 1.00 75.44 644 ALA A N 1
ATOM 5315 C CA . ALA A 1 644 ? -24.163 -1.972 33.987 1.00 75.44 644 ALA A CA 1
ATOM 5316 C C . ALA A 1 644 ? -23.280 -2.662 35.040 1.00 75.44 644 ALA A C 1
ATOM 5318 O O . ALA A 1 644 ? -22.343 -3.376 34.683 1.00 75.44 644 ALA A O 1
ATOM 5319 N N . GLU A 1 645 ? -23.584 -2.428 36.316 1.00 77.56 645 GLU A N 1
ATOM 5320 C CA . GLU A 1 645 ? -22.981 -3.052 37.499 1.00 77.56 645 GLU A CA 1
ATOM 5321 C C . GLU A 1 645 ? -24.056 -3.343 38.558 1.00 77.56 645 GLU A C 1
ATOM 5323 O O . GLU A 1 645 ? -25.099 -2.693 38.588 1.00 77.56 645 GLU A O 1
ATOM 5328 N N . MET A 1 646 ? -23.803 -4.288 39.460 1.00 74.94 646 MET A N 1
ATOM 5329 C CA . MET A 1 646 ? -24.660 -4.489 40.633 1.00 74.94 646 MET A CA 1
ATOM 5330 C C . MET A 1 646 ? -24.284 -3.499 41.736 1.00 74.94 646 MET A C 1
ATOM 5332 O O . MET A 1 646 ? -23.121 -3.403 42.129 1.00 74.94 646 MET A O 1
ATOM 5336 N N . GLU A 1 647 ? -25.265 -2.775 42.267 1.00 75.12 647 GLU A N 1
ATOM 5337 C CA . GLU A 1 647 ? -25.087 -1.996 43.486 1.00 75.12 647 GLU A CA 1
ATOM 5338 C C . GLU A 1 647 ? -25.015 -2.911 44.702 1.00 75.12 647 GLU A C 1
ATOM 5340 O O . GLU A 1 647 ? -25.794 -3.851 44.862 1.00 75.12 647 GLU A O 1
ATOM 5345 N N . ASN A 1 648 ? -24.139 -2.547 45.635 1.00 75.12 648 ASN A N 1
ATOM 5346 C CA . ASN A 1 648 ? -24.121 -3.128 46.967 1.00 75.12 648 ASN A CA 1
ATOM 5347 C C . ASN A 1 648 ? -25.225 -2.505 47.843 1.00 75.12 648 ASN A C 1
ATOM 5349 O O . ASN A 1 648 ? -24.942 -1.838 48.838 1.00 75.12 648 ASN A O 1
ATOM 5353 N N . LYS A 1 649 ? -26.488 -2.651 47.427 1.00 78.19 649 LYS A N 1
ATOM 5354 C CA . LYS A 1 649 ? -27.660 -2.229 48.202 1.00 78.19 649 LYS A CA 1
ATOM 5355 C C . LYS A 1 649 ? -28.732 -3.307 48.167 1.00 78.19 649 LYS A C 1
ATOM 5357 O O . LYS A 1 649 ? -28.955 -3.934 47.137 1.00 78.19 649 LYS A O 1
ATOM 5362 N N . LYS A 1 650 ? -29.423 -3.506 49.285 1.00 80.25 650 LYS A N 1
ATOM 5363 C CA . LYS A 1 650 ? -30.592 -4.385 49.335 1.00 80.25 650 LYS A CA 1
ATOM 5364 C C . LYS A 1 650 ? -31.773 -3.638 48.721 1.00 80.25 650 LYS A C 1
ATOM 5366 O O . LYS A 1 650 ? -32.124 -2.572 49.217 1.00 80.25 650 LYS A O 1
ATOM 5371 N N . LEU A 1 651 ? -32.343 -4.164 47.640 1.00 81.81 651 LEU A N 1
ATOM 5372 C CA . LEU A 1 651 ? -33.515 -3.596 46.975 1.00 81.81 651 LEU A CA 1
ATOM 5373 C C . LEU A 1 651 ? -34.693 -4.561 47.131 1.00 81.81 651 LEU A C 1
ATOM 5375 O O . LEU A 1 651 ? -34.547 -5.754 46.878 1.00 81.81 651 LEU A O 1
ATOM 5379 N N . ILE A 1 652 ? -35.842 -4.054 47.572 1.00 83.31 652 ILE A N 1
ATOM 5380 C CA . ILE A 1 652 ? -37.060 -4.836 47.795 1.00 83.31 652 ILE A CA 1
ATOM 5381 C C . ILE A 1 652 ? -38.188 -4.237 46.956 1.00 83.31 652 ILE A C 1
ATOM 5383 O O . ILE A 1 652 ? -38.432 -3.031 46.973 1.00 83.31 652 ILE A O 1
ATOM 5387 N N . LYS A 1 653 ? -38.887 -5.091 46.209 1.00 84.44 653 LYS A N 1
ATOM 5388 C CA . LYS A 1 653 ? -40.045 -4.691 45.410 1.00 84.44 653 LYS A CA 1
ATOM 5389 C C . LYS A 1 653 ? -41.288 -4.580 46.291 1.00 84.44 653 LYS A C 1
ATOM 5391 O O . LYS A 1 653 ? -41.583 -5.503 47.045 1.00 84.44 653 LYS A O 1
ATOM 5396 N N . GLY A 1 654 ? -42.053 -3.506 46.116 1.00 85.44 654 GLY A N 1
ATOM 5397 C CA . GLY A 1 654 ? -43.317 -3.306 46.825 1.00 85.44 654 GLY A CA 1
ATOM 5398 C C . GLY A 1 654 ? -43.175 -2.527 48.131 1.00 85.44 654 GLY A C 1
ATOM 5399 O O . GLY A 1 654 ? -42.097 -2.055 48.497 1.00 85.44 654 GLY A O 1
ATOM 5400 N N . TYR A 1 655 ? -44.299 -2.391 48.831 1.00 85.38 655 TYR A N 1
ATOM 5401 C CA . TYR A 1 655 ? -44.344 -1.764 50.145 1.00 85.38 655 TYR A CA 1
ATOM 5402 C C . TYR A 1 655 ? -44.025 -2.784 51.248 1.00 85.38 655 TYR A C 1
ATOM 5404 O O . TYR A 1 655 ? -44.588 -3.879 51.232 1.00 85.38 655 TYR A O 1
ATOM 5412 N N . PRO A 1 656 ? -43.154 -2.450 52.215 1.00 81.75 656 PRO A N 1
ATOM 5413 C CA . PRO A 1 656 ? -42.864 -3.323 53.344 1.00 81.75 656 PRO A CA 1
ATOM 5414 C C . PRO A 1 656 ? -44.047 -3.464 54.304 1.00 81.75 656 PRO A C 1
ATOM 5416 O O . PRO A 1 656 ? -44.593 -2.464 54.776 1.00 81.75 656 PRO A O 1
ATOM 5419 N N . GLU A 1 657 ? -44.344 -4.698 54.710 1.00 81.06 657 GLU A N 1
ATOM 5420 C CA . GLU A 1 657 ? -45.127 -4.951 55.927 1.00 81.06 657 GLU A CA 1
ATOM 5421 C C . GLU A 1 657 ? -44.306 -4.566 57.178 1.00 81.06 657 GLU A C 1
ATOM 5423 O O . GLU A 1 657 ? -44.770 -3.791 58.024 1.00 81.06 657 GLU A O 1
ATOM 5428 N N . GLU A 1 658 ? -43.037 -4.992 57.229 1.00 84.94 658 GLU A N 1
ATOM 5429 C CA . GLU A 1 658 ? -42.029 -4.611 58.231 1.00 84.94 658 GLU A CA 1
ATOM 5430 C C . GLU A 1 658 ? -40.866 -3.828 57.603 1.00 84.94 658 GLU A C 1
ATOM 5432 O O . GLU A 1 658 ? -40.390 -4.161 56.515 1.00 84.94 658 GLU A O 1
ATOM 5437 N N . ILE A 1 659 ? -40.407 -2.772 58.288 1.00 87.44 659 ILE A N 1
ATOM 5438 C CA . ILE A 1 659 ? -39.367 -1.881 57.759 1.00 87.44 659 ILE A CA 1
ATOM 5439 C C . ILE A 1 659 ? -37.978 -2.441 58.038 1.00 87.44 659 ILE A C 1
ATOM 5441 O O . ILE A 1 659 ? -37.549 -2.561 59.183 1.00 87.44 659 ILE A O 1
ATOM 5445 N N . ASP A 1 660 ? -37.255 -2.682 56.954 1.00 88.06 660 ASP A N 1
ATOM 5446 C CA . ASP A 1 660 ? -35.823 -2.895 56.918 1.00 88.06 660 ASP A CA 1
ATOM 5447 C C . ASP A 1 660 ? -35.148 -1.559 56.586 1.00 88.06 660 ASP A C 1
ATOM 5449 O O . ASP A 1 660 ? -35.132 -1.103 55.441 1.00 88.06 660 ASP A O 1
ATOM 5453 N N . PHE A 1 661 ? -34.595 -0.915 57.612 1.00 86.88 661 PHE A N 1
ATOM 5454 C CA . PHE A 1 661 ? -33.922 0.378 57.483 1.00 86.88 661 PHE A CA 1
ATOM 5455 C C . PHE A 1 661 ? -32.616 0.316 56.670 1.00 86.88 661 PHE A C 1
ATOM 5457 O O . PHE A 1 661 ? -32.070 1.360 56.298 1.00 86.88 661 PHE A O 1
ATOM 5464 N N . ASP A 1 662 ? -32.104 -0.883 56.382 1.00 86.12 662 ASP A N 1
ATOM 5465 C CA . ASP A 1 662 ? -30.918 -1.086 55.551 1.00 86.12 662 ASP A CA 1
ATOM 5466 C C . ASP A 1 662 ? -31.284 -1.354 54.078 1.00 86.12 662 ASP A C 1
ATOM 5468 O O . ASP A 1 662 ? -30.407 -1.318 53.208 1.00 86.12 662 ASP A O 1
ATOM 5472 N N . ALA A 1 663 ? -32.575 -1.528 53.769 1.00 87.06 663 ALA A N 1
ATOM 5473 C CA . ALA A 1 663 ? -33.085 -1.732 52.419 1.00 87.06 663 ALA A CA 1
ATOM 5474 C C . ALA A 1 663 ? -33.574 -0.440 51.745 1.00 87.06 663 ALA A C 1
ATOM 5476 O O . ALA A 1 663 ? -34.031 0.516 52.373 1.00 87.06 663 ALA A O 1
ATOM 5477 N N . TRP A 1 664 ? -33.497 -0.446 50.419 1.00 88.31 664 TRP A N 1
ATOM 5478 C CA . TRP A 1 664 ? -34.263 0.425 49.542 1.00 88.31 664 TRP A CA 1
ATOM 5479 C C . TRP A 1 664 ? -35.493 -0.329 49.046 1.00 88.31 664 TRP A C 1
ATOM 5481 O O . TRP A 1 664 ? -35.442 -1.530 48.781 1.00 88.31 664 TRP A O 1
ATOM 5491 N N . TYR A 1 665 ? -36.586 0.394 48.888 1.00 86.56 665 TYR A N 1
ATOM 5492 C CA . TYR A 1 665 ? -37.850 -0.095 48.370 1.00 86.56 665 TYR A CA 1
ATOM 5493 C C . TYR A 1 665 ? -38.129 0.527 47.015 1.00 86.56 665 TYR A C 1
ATOM 5495 O O . TYR A 1 665 ? -37.686 1.639 46.729 1.00 86.56 665 TYR A O 1
ATOM 5503 N N . TYR A 1 666 ? -38.868 -0.182 46.175 1.00 85.94 666 TYR A N 1
ATOM 5504 C CA . TYR A 1 666 ? -39.169 0.285 44.831 1.00 85.94 666 TYR A CA 1
ATOM 5505 C C . TYR A 1 666 ? -40.577 -0.120 44.391 1.00 85.94 666 TYR A C 1
ATOM 5507 O O . TYR A 1 666 ? -40.959 -1.288 44.520 1.00 85.94 666 TYR A O 1
ATOM 5515 N N . VAL A 1 667 ? -41.344 0.842 43.868 1.00 85.50 667 VAL A N 1
ATOM 5516 C CA . VAL A 1 667 ? -42.763 0.696 43.487 1.00 85.50 667 VAL A CA 1
ATOM 5517 C C . VAL A 1 667 ? -43.094 1.465 42.203 1.00 85.50 667 VAL A C 1
ATOM 5519 O O . VAL A 1 667 ? -42.350 2.357 41.800 1.00 85.50 667 VAL A O 1
ATOM 5522 N N . GLU A 1 668 ? -44.215 1.136 41.557 1.00 84.44 668 GLU A N 1
ATOM 5523 C CA . GLU A 1 668 ? -44.760 1.929 40.444 1.00 84.44 668 GLU A CA 1
ATOM 5524 C C . GLU A 1 668 ? -45.248 3.302 40.932 1.00 84.44 668 GLU A C 1
ATOM 5526 O O . GLU A 1 668 ? -45.836 3.428 42.008 1.00 84.44 668 GLU A O 1
ATOM 5531 N N . GLU A 1 669 ? -45.017 4.347 40.136 1.00 83.50 669 GLU A N 1
ATOM 5532 C CA . GLU A 1 669 ? -45.324 5.729 40.515 1.00 83.50 669 GLU A CA 1
ATOM 5533 C C . GLU A 1 669 ? -46.822 5.982 40.681 1.00 83.50 669 GLU A C 1
ATOM 5535 O O . GLU A 1 669 ? -47.212 6.713 41.591 1.00 83.50 669 GLU A O 1
ATOM 5540 N N . GLY A 1 670 ? -47.658 5.331 39.866 1.00 80.62 670 GLY A N 1
ATOM 5541 C CA . GLY A 1 670 ? -49.111 5.526 39.862 1.00 80.62 670 GLY A CA 1
ATOM 5542 C C . GLY A 1 670 ? -49.815 5.197 41.185 1.00 80.62 670 GLY A C 1
ATOM 5543 O O . GLY A 1 670 ? -50.941 5.638 41.378 1.00 80.62 670 GLY A O 1
ATOM 5544 N N . GLY A 1 671 ? -49.163 4.466 42.099 1.00 76.06 671 GLY A N 1
ATOM 5545 C CA . GLY A 1 671 ? -49.670 4.172 43.446 1.00 76.06 671 GLY A CA 1
ATOM 5546 C C . GLY A 1 671 ? -48.834 4.765 44.584 1.00 76.06 671 GLY A C 1
ATOM 5547 O O . GLY A 1 671 ? -49.149 4.530 45.751 1.00 76.06 671 GLY A O 1
ATOM 5548 N N . PHE A 1 672 ? -47.768 5.517 44.270 1.00 83.31 672 PHE A N 1
ATOM 5549 C CA . PHE A 1 672 ? -46.775 5.936 45.260 1.00 83.31 672 PHE A CA 1
ATOM 5550 C C . PHE A 1 672 ? -47.364 6.811 46.371 1.00 83.31 672 PHE A C 1
ATOM 5552 O O . PHE A 1 672 ? -47.128 6.543 47.551 1.00 83.31 672 PHE A O 1
ATOM 5559 N N . GLU A 1 673 ? -48.134 7.833 45.988 1.00 81.56 673 GLU A N 1
ATOM 5560 C CA . GLU A 1 673 ? -48.684 8.843 46.903 1.00 81.56 673 GLU A CA 1
ATOM 5561 C C . GLU A 1 673 ? -49.694 8.259 47.898 1.00 81.56 673 GLU A C 1
ATOM 5563 O O . GLU A 1 673 ? -49.696 8.653 49.067 1.00 81.56 673 GLU A O 1
ATOM 5568 N N . ASP A 1 674 ? -50.480 7.268 47.473 1.00 78.69 674 ASP A N 1
ATOM 5569 C CA . ASP A 1 674 ? -51.460 6.597 48.329 1.00 78.69 674 ASP A CA 1
ATOM 5570 C C . ASP A 1 674 ? -50.789 5.586 49.269 1.00 78.69 674 ASP A C 1
ATOM 5572 O O . ASP A 1 674 ? -51.077 5.544 50.469 1.00 78.69 674 ASP A O 1
ATOM 5576 N N . GLY A 1 675 ? -49.845 4.788 48.756 1.00 78.88 675 GLY A N 1
ATOM 5577 C CA . GLY A 1 675 ? -49.188 3.744 49.544 1.00 78.88 675 GLY A CA 1
ATOM 5578 C C . GLY A 1 675 ? -48.191 4.275 50.580 1.00 78.88 675 GLY A C 1
ATOM 5579 O O . GLY A 1 675 ? -47.980 3.647 51.621 1.00 78.88 675 GLY A O 1
ATOM 5580 N N . ILE A 1 676 ? -47.605 5.458 50.362 1.00 85.38 676 ILE A N 1
ATOM 5581 C CA . ILE A 1 676 ? -46.578 6.002 51.262 1.00 85.38 676 ILE A CA 1
ATOM 5582 C C . ILE A 1 676 ? -47.135 6.567 52.577 1.00 85.38 676 ILE A C 1
ATOM 5584 O O . ILE A 1 676 ? -46.415 6.612 53.577 1.00 85.38 676 ILE A O 1
ATOM 5588 N N . GLN A 1 677 ? -48.422 6.930 52.629 1.00 83.19 677 GLN A N 1
ATOM 5589 C CA . GLN A 1 677 ? -49.059 7.500 53.828 1.00 83.19 677 GLN A CA 1
ATOM 5590 C C . GLN A 1 677 ? -48.967 6.576 55.050 1.00 83.19 677 GLN A C 1
ATOM 5592 O O . GLN A 1 677 ? -48.844 7.034 56.188 1.00 83.19 677 GLN A O 1
ATOM 5597 N N . GLN A 1 678 ? -48.998 5.259 54.833 1.00 78.12 678 GLN A N 1
ATOM 5598 C CA . GLN A 1 678 ? -48.850 4.283 55.913 1.00 78.12 678 GLN A CA 1
ATOM 5599 C C . GLN A 1 678 ? -47.394 4.129 56.372 1.00 78.12 678 GLN A C 1
ATOM 5601 O O . GLN A 1 678 ? -47.149 3.845 57.544 1.00 78.12 678 GLN A O 1
ATOM 5606 N N . ILE A 1 679 ? -46.432 4.358 55.477 1.00 83.25 679 ILE A N 1
ATOM 5607 C CA . ILE A 1 679 ? -44.998 4.223 55.760 1.00 83.25 679 ILE A CA 1
ATOM 5608 C C . ILE A 1 679 ? -44.441 5.471 56.442 1.00 83.25 679 ILE A C 1
ATOM 5610 O O . ILE A 1 679 ? -43.620 5.338 57.344 1.00 83.25 679 ILE A O 1
ATOM 5614 N N . LEU A 1 680 ? -44.939 6.666 56.108 1.00 82.69 680 LEU A N 1
ATOM 5615 C CA . LEU A 1 680 ? -44.541 7.922 56.765 1.00 82.69 680 LEU A CA 1
ATOM 5616 C C . LEU A 1 680 ? -44.796 7.912 58.279 1.00 82.69 680 LEU A C 1
ATOM 5618 O O . LEU A 1 680 ? -44.092 8.581 59.029 1.00 82.69 680 LEU A O 1
ATOM 5622 N N . LYS A 1 681 ? -45.762 7.111 58.752 1.00 82.69 681 LYS A N 1
ATOM 5623 C CA . LYS A 1 681 ? -46.005 6.899 60.190 1.00 82.69 681 LYS A CA 1
ATOM 5624 C C . LYS A 1 681 ? -44.867 6.158 60.895 1.00 82.69 681 LYS A C 1
ATOM 5626 O O . LYS A 1 681 ? -44.792 6.199 62.118 1.00 82.69 681 LYS A O 1
ATOM 5631 N N . LYS A 1 682 ? -44.030 5.443 60.143 1.00 81.50 682 LYS A N 1
ATOM 5632 C CA . LYS A 1 682 ? -42.967 4.579 60.659 1.00 81.50 682 LYS A CA 1
ATOM 5633 C C . LYS A 1 682 ? -41.565 5.198 60.531 1.00 81.50 682 LYS A C 1
ATOM 5635 O O . LYS A 1 682 ? -40.632 4.638 61.092 1.00 81.50 682 LYS A O 1
ATOM 5640 N N . GLY A 1 683 ? -41.407 6.325 59.829 1.00 84.88 683 GLY A N 1
ATOM 5641 C CA . GLY A 1 683 ? -40.134 7.046 59.727 1.00 84.88 683 GLY A CA 1
ATOM 5642 C C . GLY A 1 683 ? -40.092 8.061 58.576 1.00 84.88 683 GLY A C 1
ATOM 5643 O O . GLY A 1 683 ? -40.958 8.034 57.695 1.00 84.88 683 GLY A O 1
ATOM 5644 N N . PRO A 1 684 ? -39.095 8.967 58.558 1.00 87.75 684 PRO A N 1
ATOM 5645 C CA . PRO A 1 684 ? -38.882 9.889 57.447 1.00 87.75 684 PRO A CA 1
ATOM 5646 C C . PRO A 1 684 ? -38.492 9.124 56.180 1.00 87.75 684 PRO A C 1
ATOM 5648 O O . PRO A 1 684 ? -37.783 8.122 56.243 1.00 87.75 684 PRO A O 1
ATOM 5651 N N . ILE A 1 685 ? -38.924 9.601 55.013 1.00 89.69 685 ILE A N 1
ATOM 5652 C CA . ILE A 1 685 ? -38.674 8.917 53.741 1.00 89.69 685 ILE A CA 1
ATOM 5653 C C . ILE A 1 685 ? -37.851 9.804 52.820 1.00 89.69 685 ILE A C 1
ATOM 5655 O O . ILE A 1 685 ? -38.153 10.977 52.615 1.00 89.69 685 ILE A O 1
ATOM 5659 N N . SER A 1 686 ? -36.825 9.200 52.233 1.00 89.56 686 SER A N 1
ATOM 5660 C CA . SER A 1 686 ? -36.084 9.749 51.099 1.00 89.56 686 SER A CA 1
ATOM 5661 C C . SER A 1 686 ? -36.469 8.965 49.854 1.00 89.56 686 SER A C 1
ATOM 5663 O O . SER A 1 686 ? -36.555 7.741 49.918 1.00 89.56 686 SER A O 1
ATOM 5665 N N . TYR A 1 687 ? -36.750 9.638 48.739 1.00 88.94 687 TYR A N 1
ATOM 5666 C CA . TYR A 1 687 ? -37.161 8.955 47.516 1.00 88.94 687 TYR A CA 1
ATOM 5667 C C . TYR A 1 687 ? -36.658 9.647 46.252 1.00 88.94 687 TYR A C 1
ATOM 5669 O O . TYR A 1 687 ? -36.338 10.835 46.253 1.00 88.94 687 TYR A O 1
ATOM 5677 N N . VAL A 1 688 ? -36.607 8.875 45.170 1.00 84.44 688 VAL A N 1
ATOM 5678 C CA . VAL A 1 688 ? -36.223 9.302 43.827 1.00 84.44 688 VAL A CA 1
ATOM 5679 C C . VAL A 1 688 ? -37.246 8.747 42.840 1.00 84.44 688 VAL A C 1
ATOM 5681 O O . VAL A 1 688 ? -37.492 7.541 42.805 1.00 84.44 688 VAL A O 1
ATOM 5684 N N . LYS A 1 689 ? -37.840 9.631 42.032 1.00 84.00 689 LYS A N 1
ATOM 5685 C CA . LYS A 1 689 ? -38.756 9.268 40.942 1.00 84.00 689 LYS A CA 1
ATOM 5686 C C . LYS A 1 689 ? -37.988 9.124 39.632 1.00 84.00 689 LYS A C 1
ATOM 5688 O O . LYS A 1 689 ? -37.121 9.946 39.337 1.00 84.00 689 LYS A O 1
ATOM 5693 N N . SER A 1 690 ? -38.300 8.105 38.836 1.00 73.25 690 SER A N 1
ATOM 5694 C CA . SER A 1 690 ? -37.673 7.895 37.530 1.00 73.25 690 SER A CA 1
ATOM 5695 C C . SER A 1 690 ? -38.507 6.959 36.647 1.00 73.25 690 SER A C 1
ATOM 5697 O O . SER A 1 690 ? -38.791 5.831 37.039 1.00 73.25 690 SER A O 1
ATOM 5699 N N . ALA A 1 691 ? -38.864 7.438 35.447 1.00 69.44 691 ALA A N 1
ATOM 5700 C CA . ALA A 1 691 ? -39.531 6.687 34.373 1.00 69.44 691 ALA A CA 1
ATOM 5701 C C . ALA A 1 691 ? -40.754 5.851 34.818 1.00 69.44 691 ALA A C 1
ATOM 5703 O O . ALA A 1 691 ? -40.862 4.678 34.476 1.00 69.44 691 ALA A O 1
ATOM 5704 N N . GLY A 1 692 ? -41.671 6.450 35.588 1.00 77.38 692 GLY A N 1
ATOM 5705 C CA . GLY A 1 692 ? -42.903 5.786 36.037 1.00 77.38 692 GLY A CA 1
ATOM 5706 C C . GLY A 1 692 ? -42.747 4.912 37.284 1.00 77.38 692 GLY A C 1
ATOM 5707 O O . GLY A 1 692 ? -43.678 4.193 37.643 1.00 77.38 692 GLY A O 1
ATOM 5708 N N . PHE A 1 693 ? -41.605 4.987 37.971 1.00 81.81 693 PHE A N 1
ATOM 5709 C CA . PHE A 1 693 ? -41.348 4.272 39.219 1.00 81.81 693 PHE A CA 1
ATOM 5710 C C . PHE A 1 693 ? -40.735 5.171 40.294 1.00 81.81 693 PHE A C 1
ATOM 5712 O O . PHE A 1 693 ? -40.155 6.223 40.003 1.00 81.81 693 PHE A O 1
ATOM 5719 N N . VAL A 1 694 ? -40.827 4.729 41.551 1.00 85.69 694 VAL A N 1
ATOM 5720 C CA . VAL A 1 694 ? -40.269 5.423 42.713 1.00 85.69 694 VAL A CA 1
ATOM 5721 C C . VAL A 1 694 ? -39.424 4.481 43.556 1.00 85.69 694 VAL A C 1
ATOM 5723 O O . VAL A 1 694 ? -39.909 3.461 44.044 1.00 85.69 694 VAL A O 1
ATOM 5726 N N . GLU A 1 695 ? -38.162 4.856 43.756 1.00 87.19 695 GLU A N 1
ATOM 5727 C CA . GLU A 1 695 ? -37.250 4.211 44.697 1.00 87.19 695 GLU A CA 1
ATOM 5728 C C . GLU A 1 695 ? -37.222 5.019 45.994 1.00 87.19 695 GLU A C 1
ATOM 5730 O O . GLU A 1 695 ? -37.004 6.228 45.951 1.00 87.19 695 GLU A O 1
ATOM 5735 N N . PHE A 1 696 ? -37.438 4.390 47.145 1.00 89.38 696 PHE A N 1
ATOM 5736 C CA . PHE A 1 696 ? -37.472 5.082 48.427 1.00 89.38 696 PHE A CA 1
ATOM 5737 C C . PHE A 1 696 ? -36.773 4.305 49.538 1.00 89.38 696 PHE A C 1
ATOM 5739 O O . PHE A 1 696 ? -36.708 3.081 49.530 1.00 89.38 696 PHE A O 1
ATOM 5746 N N . LYS A 1 697 ? -36.262 5.031 50.527 1.00 90.56 697 LYS A N 1
ATOM 5747 C CA . LYS A 1 697 ? -35.663 4.484 51.739 1.00 90.56 697 LYS A CA 1
ATOM 5748 C C . LYS A 1 697 ? -36.282 5.147 52.955 1.00 90.56 697 LYS A C 1
ATOM 5750 O O . LYS A 1 697 ? -36.415 6.374 52.998 1.00 90.56 697 LYS A O 1
ATOM 5755 N N . VAL A 1 698 ? -36.624 4.325 53.941 1.00 89.81 698 VAL A N 1
ATOM 5756 C CA . VAL A 1 698 ? -37.136 4.792 55.228 1.00 89.81 698 VAL A CA 1
ATOM 5757 C C . VAL A 1 698 ? -35.958 4.992 56.179 1.00 89.81 698 VAL A C 1
ATOM 5759 O O . VAL A 1 698 ? -35.118 4.106 56.335 1.00 89.81 698 VAL A O 1
ATOM 5762 N N . GLY A 1 699 ? -35.858 6.185 56.757 1.00 86.06 699 GLY A N 1
ATOM 5763 C CA . GLY A 1 699 ? -34.867 6.534 57.768 1.00 86.06 699 GLY A CA 1
ATOM 5764 C C . GLY A 1 699 ? -35.268 6.025 59.150 1.00 86.06 699 GLY A C 1
ATOM 5765 O O . GLY A 1 699 ? -36.458 5.881 59.427 1.00 86.06 699 GLY A O 1
ATOM 5766 N N . LYS A 1 700 ? -34.259 5.746 59.983 1.00 80.38 700 LYS A N 1
ATOM 5767 C CA . LYS A 1 700 ? -34.436 5.382 61.396 1.00 80.38 700 LYS A CA 1
ATOM 5768 C C . LYS A 1 700 ? -34.938 6.550 62.230 1.00 80.38 700 LYS A C 1
ATOM 5770 O O . LYS A 1 700 ? -34.544 7.698 61.917 1.00 80.38 700 LYS A O 1
#

Mean predicted aligned error: 19.35 Å

Solvent-accessible surface area (backbone atoms only — not comparable to full-atom values): 40706 Å² total; per-residue (Å²): 132,92,78,81,88,78,84,84,81,81,90,78,84,88,85,82,91,62,73,71,58,57,51,53,54,52,49,54,53,46,50,68,71,66,63,80,70,82,89,67,88,81,80,68,84,58,76,57,82,63,82,79,79,88,74,94,74,78,98,82,74,79,86,81,82,66,68,48,56,56,58,84,81,85,96,48,48,53,60,46,15,57,48,52,26,51,54,39,43,75,69,76,40,57,46,43,67,46,76,48,87,63,84,102,50,74,46,35,27,22,39,37,48,55,96,95,40,74,26,78,45,60,66,72,80,51,65,68,57,94,71,34,52,50,71,86,77,81,76,64,54,86,83,62,59,74,79,45,94,72,39,52,80,44,83,49,62,89,65,83,82,95,75,70,68,35,76,96,36,60,68,65,40,67,72,55,57,48,51,56,45,60,50,44,72,68,67,42,70,38,44,39,40,41,32,43,82,51,56,86,83,48,52,63,58,53,51,51,52,51,52,52,52,46,50,57,46,14,43,75,68,44,24,38,61,47,69,49,80,44,76,80,54,81,41,34,40,37,36,44,35,37,67,42,100,28,49,25,33,47,72,95,43,51,91,68,65,85,79,60,56,63,33,79,40,61,38,32,38,45,50,84,60,59,70,69,60,54,50,46,55,51,53,51,46,24,62,78,70,37,28,40,48,63,80,43,78,50,72,54,77,59,91,63,33,34,39,41,41,31,31,29,26,50,67,55,86,69,89,56,65,70,81,66,78,84,81,72,85,51,89,59,56,86,75,51,93,51,59,69,62,47,47,54,51,51,54,29,56,36,39,62,44,44,59,51,65,42,62,68,86,70,63,47,46,73,68,54,52,52,50,46,50,52,49,44,46,57,67,36,34,87,52,64,66,66,52,78,46,71,47,72,54,96,91,29,37,40,36,37,38,33,37,88,71,58,68,68,59,54,49,56,52,49,55,56,51,49,55,54,52,64,73,50,52,85,50,51,80,50,56,68,70,57,42,51,53,52,47,50,62,68,52,64,79,37,45,80,41,90,77,58,87,50,66,74,49,52,77,24,18,60,24,26,55,6,27,70,72,68,33,36,9,32,41,41,0,38,26,28,32,50,40,45,50,27,54,72,48,76,39,60,52,44,67,45,42,27,33,43,76,82,56,93,54,100,68,41,70,47,38,26,30,37,40,50,70,97,54,42,19,35,34,33,76,71,56,54,79,47,86,89,31,33,64,42,36,29,22,28,47,63,73,58,52,35,54,30,43,84,60,62,92,72,84,77,82,76,20,89,46,42,78,76,9,50,39,50,68,67,71,32,61,35,71,51,68,66,63,48,51,53,50,54,51,54,52,50,77,75,36,78,78,55,71,52,71,41,40,34,52,26,69,57,95,74,62,65,70,48,56,50,50,52,46,32,69,74,66,44,46,40,70,38,73,78,50,76,51,73,45,70,43,47,98,58,28,32,40,35,39,39,33,40,33,60,48,99,53,51,46,41,74,48,84,71,93,67,89,57,68,81,34,35,30,35,41,58,40,96,52,44,79,72,62,43,63,70,50,56,79,74,28,60,75,51,73,48,79,55,86,68,25,34,41,36,33,48,42,131

pLDDT: mean 71.38, std 21.28, range [22.55, 98.5]

Sequence (700 aa):
VRRDFKILQSEAADTPKASAIDDIDEIIRQICRQSRLEKDPLKYIYYTASKSREQKQSPDDVKYTAVGFYFYGQNFSSGKSDFLNKILKAADYDATVKKTEYNEYCHSFVELKIDNKIYVLDPSQETFVNTECMFKFFCADPKELSTNERYINVDLSKYSADKYYYKNKFVDSQKTLEKILSILVQKRPATVKLTHNFGGSQNKQLLQLIDTILLELSFKMNGFIKYSKYFVDSQFILLHMGYEDIQCLTLSQIDRLVITPGSENQFIIQKELPKLQIIDEIYHLCSKQNILTPESISSSETDAYIKFYINFGEQYQIQNKLNLDLTRKSFYDQQNPNEDVTRLIIEACNSLQPEISISPRFNLTSKQVSLITEIIQQKYPEFWFLDVTSKIGNQKVNRLKLFNVDQTEIMKYHIKLNKIKSNIQNYKQLSTLQKEKLILKHLSGIEYNKYPSDVLVMQHISDVVGALVFKQCTCAGFASGFTFLANELNIESIQIVGRYLKSTSDNPMHRWNMVKLEAWYHVDPTWLRSNETLIYLNFDDQIRFADIELDQQLKPPKANQMRHNYVNVKNRLFRDLESVKSFILTLFNESTQVKDYFYLKFDRKIEISSLLQELRFQTGSPLKFISASSQTITDDLTLYKFQAEMENKKLIKGYPEEIDFDAWYYVEEGGFEDGIQQILKKGPISYVKSAGFVEFKVGK

Secondary structure (DSSP, 8-state):
--------PPP-------HHHHHHHHHHHHHHHH----SS------EEE--PPP----TT------EEE-------HHHHHHHHHHHHHHTT-EEEEEEEEETTEEEEEEEEEETTEEEEE-GGGSPEETTEE--------TTTTTS-TTEEEEE-TT--SS---SSSSSS--HHHHHHHHHHHTTT--EEEEEE----TTTHHHHHHHHHHHHHHHHHHHTSEEEEEEEEEETTEEEEEEEEE--EEE-GGGGGG----TTSEEEEEEE-SS-HHHHHHHHHHHHHHTTBPPPSEEEEEE-SSEEEEEEE---B----------TT---GGGGG-TTHHHHHHHHHHHHTT-SEEE--GGG---HHHHHHHHHHHHHH-GGGTT---EEEEETTEEEEEE---S-HHHHHHHHHHHHHHHHHHGGGGGS-HHHHHHHHHHHHTTSEE-SS-S-HHHHHHTTSHHIIIIISEE-HHHHHHHHHHHHHHTT--EEEEEEEETT--SS--EEEEEEEESSSEEEE-TTTTTSGGGGGGEEE-HHHHTTSEEE--SSPPPP----TT-HHHHTT-EESSHHHHHHHHHHHHHH-TT--EEEEEEESS---HHHHHHHHHHHH---EEEEEEEEEEEETTEEEEEEEEEE-SSEEEES--SS--TTEEEEEEGGGHHHHHHHHHTTS-EEEEEETTEEEEEE--

InterPro domains:
  IPR002931 Transglutaminase-like [PF01841] (437-525)
  IPR038765 Papain-like cysteine peptidase superfamily [SSF54001] (414-574)

Radius of gyration: 49.18 Å; Cα contacts (8 Å, |Δi|>4): 1111; chains: 1; bounding box: 125×65×140 Å

Nearest PDB structures (foldseek):
  9crn-assembly1_A  TM=6.557E-01  e=5.253E-14  Streptococcus pyogenes NZ131
  3kd4-assembly1_A  TM=2.665E-01  e=3.779E-05  Parabacteroides distasonis ATCC 8503
  6hiv-assembly1_CZ  TM=6.011E-01  e=1.853E+00  Trypanosoma brucei brucei
  7aor-assembly1_bc  TM=4.180E-01  e=6.190E-01  Trypanosoma cruzi strain CL Brener
  8glv-assembly1_Eb  TM=3.839E-01  e=5.547E-01  Chlamydomonas reinhardtii

Organism: NCBI:txid1076344

Foldseek 3Di:
DDDDDDDDDDDDDDDDDDPVVVLVVVLVVVLVVPPPPPDDDPPDKDWDFDDDDDDDDDPPDDDDGFTWTWGADDDDQVVQAVVVQVSCVSSVWPKDKDWDDDDPHIHIWIWTDDPNATFIGRQVPFDDDPRTGTDGDDGDRPVRQPPDPQADEDEQAPDDDDFAADDVGRVHDPVVVVVVVVVCVVQDWGKYKYFADDAPVCVVVVVVVVVVVQLVVCAVVQWHKDWDWDDPDRTIIIIGIGIGNAGEHELVCLLVDDDDAQAKHKHKYWPPDPPLVSLVSQLVSCLVQQWAAFPDWDWDDDPTMIIITTHIHHHDDLPDFLPDDPVFDAPLVVVQPCVPVLSSLVSCLRSVNQKGFDRCVSQDDPVNVVSSLQVCCFRCLLSVQFDWDFDDDPNGGGMIRGGDDDVVVSVVLSVVLVVVLVVCLVCLPPALVVLLVVLLVLQQQAAEDCDDPDPVLNSDQQGCCNRNVVSYHHQNNSARVSSSSCSSSVWHKGKFKWAFPDDPDPGRIGIFMWTDRVHIFTARSRQPNDLQRLQRHRHFPLVVPLGIDGDDPGDDDGGPDCCVRPCVVVVQEEEDLVSVLVVVLVVCVVDQWDWHKHKYWYQDDDDVQLSVVVSCQVNVFQKDWDDWDWRASDPRIIIIITIIHGDPAREDEDDDPDADQRHKYKYFQVCCVVRCVVVVVVADKDWDDGNRMIIIGGHD